Protein AF-A0A9P4DHS0-F1 (afdb_monomer_lite)

Structure (mmCIF, N/CA/C/O backbone):
data_AF-A0A9P4DHS0-F1
#
_entry.id   AF-A0A9P4DHS0-F1
#
loop_
_atom_site.group_PDB
_atom_site.id
_atom_site.type_symbol
_atom_site.label_atom_id
_atom_site.label_alt_id
_atom_site.label_comp_id
_atom_site.label_asym_id
_atom_site.label_entity_id
_atom_site.label_seq_id
_atom_site.pdbx_PDB_ins_code
_atom_site.Cartn_x
_atom_site.Cartn_y
_atom_site.Cartn_z
_atom_site.occupancy
_atom_site.B_iso_or_equiv
_atom_site.auth_seq_id
_atom_site.auth_comp_id
_atom_site.auth_asym_id
_atom_site.auth_atom_id
_atom_site.pdbx_PDB_model_num
ATOM 1 N N . LYS A 1 1 ? 22.250 -10.102 -56.571 1.00 84.94 1 LYS A N 1
ATOM 2 C CA . LYS A 1 1 ? 22.147 -10.880 -55.312 1.00 84.94 1 LYS A CA 1
ATOM 3 C C . LYS A 1 1 ? 22.692 -10.004 -54.197 1.00 84.94 1 LYS A C 1
ATOM 5 O O . LYS A 1 1 ? 23.829 -9.575 -54.326 1.00 84.94 1 LYS A O 1
ATOM 10 N N . LEU A 1 2 ? 21.894 -9.696 -53.176 1.00 90.25 2 LEU A N 1
ATOM 11 C CA . LEU A 1 2 ? 22.407 -9.059 -51.963 1.00 90.25 2 LEU A CA 1
ATOM 12 C C . LEU A 1 2 ? 23.204 -10.107 -51.173 1.00 90.25 2 LEU A C 1
ATOM 14 O O . LEU A 1 2 ? 22.749 -11.245 -51.050 1.00 90.25 2 LEU A O 1
ATOM 18 N N . VAL A 1 3 ? 24.391 -9.744 -50.695 1.00 89.12 3 VAL A N 1
ATOM 19 C CA . VAL A 1 3 ? 25.230 -10.601 -49.850 1.00 89.12 3 VAL A CA 1
ATOM 20 C C . VAL A 1 3 ? 25.349 -9.914 -48.499 1.00 89.12 3 VAL A C 1
ATOM 22 O O . VAL A 1 3 ? 25.855 -8.799 -48.427 1.00 89.12 3 VAL A O 1
ATOM 25 N N . LEU A 1 4 ? 24.848 -10.566 -47.451 1.00 91.94 4 LEU A N 1
ATOM 26 C CA . LEU A 1 4 ? 25.081 -10.135 -46.077 1.00 91.94 4 LEU A CA 1
ATOM 27 C C . LEU A 1 4 ? 26.477 -10.610 -45.678 1.00 91.94 4 LEU A C 1
ATOM 29 O O . LEU A 1 4 ? 26.793 -11.787 -45.842 1.00 91.94 4 LEU A O 1
ATOM 33 N N . CYS A 1 5 ? 27.312 -9.680 -45.236 1.00 90.00 5 CYS A N 1
ATOM 34 C CA . CYS A 1 5 ? 28.707 -9.920 -44.907 1.00 90.00 5 CYS A CA 1
ATOM 35 C C . CYS A 1 5 ? 29.090 -9.002 -43.746 1.00 90.00 5 CYS A C 1
ATOM 37 O O . CYS A 1 5 ? 28.824 -7.801 -43.799 1.00 90.00 5 CYS A O 1
ATOM 39 N N . ASP A 1 6 ? 29.680 -9.571 -42.706 1.00 89.56 6 ASP A N 1
ATOM 40 C CA . ASP A 1 6 ? 30.045 -8.912 -41.451 1.00 89.56 6 ASP A CA 1
ATOM 41 C C . ASP A 1 6 ? 31.539 -9.038 -41.123 1.00 89.56 6 ASP A C 1
ATOM 43 O O . ASP A 1 6 ? 31.980 -8.503 -40.099 1.00 89.56 6 ASP A O 1
ATOM 47 N N . ASP A 1 7 ? 32.295 -9.706 -42.002 1.00 90.94 7 ASP A N 1
ATOM 48 C CA . ASP A 1 7 ? 33.732 -9.929 -41.911 1.00 90.94 7 ASP A CA 1
ATOM 49 C C . ASP A 1 7 ? 34.409 -9.922 -43.292 1.00 90.94 7 ASP A C 1
ATOM 51 O O . ASP A 1 7 ? 33.864 -10.398 -44.293 1.00 90.94 7 ASP A O 1
ATOM 55 N N . VAL A 1 8 ? 35.638 -9.410 -43.353 1.00 90.50 8 VAL A N 1
ATOM 56 C CA . VAL A 1 8 ? 36.441 -9.339 -44.581 1.00 90.50 8 VAL A CA 1
ATOM 57 C C . VAL A 1 8 ? 36.669 -10.707 -45.247 1.00 90.50 8 VAL A C 1
ATOM 59 O O . VAL A 1 8 ? 36.772 -10.784 -46.476 1.00 90.50 8 VAL A O 1
ATOM 62 N N . ALA A 1 9 ? 36.667 -11.808 -44.489 1.00 89.19 9 ALA A N 1
ATOM 63 C CA . ALA A 1 9 ? 36.794 -13.165 -45.020 1.00 89.19 9 ALA A CA 1
ATOM 64 C C . ALA A 1 9 ? 35.627 -13.565 -45.941 1.00 89.19 9 ALA A C 1
ATOM 66 O O . ALA A 1 9 ? 35.819 -14.360 -46.864 1.00 89.19 9 ALA A O 1
ATOM 67 N N . GLY A 1 10 ? 34.438 -12.983 -45.745 1.00 88.19 10 GLY A N 1
ATOM 68 C CA . GLY A 1 10 ? 33.273 -13.197 -46.610 1.00 88.19 10 GLY A CA 1
ATOM 69 C C . GLY A 1 10 ? 33.368 -12.485 -47.967 1.00 88.19 10 GLY A C 1
ATOM 70 O O . GLY A 1 10 ? 32.546 -12.719 -48.857 1.00 88.19 10 GLY A O 1
ATOM 71 N N . VAL A 1 11 ? 34.375 -11.626 -48.155 1.00 90.19 11 VAL A N 1
ATOM 72 C CA . VAL A 1 11 ? 34.584 -10.831 -49.368 1.00 90.19 11 VAL A CA 1
ATOM 73 C C . VAL A 1 11 ? 35.425 -11.604 -50.389 1.00 90.19 11 VAL A C 1
ATOM 75 O O . VAL A 1 11 ? 36.519 -12.094 -50.092 1.00 90.19 11 VAL A O 1
ATOM 78 N N . SER A 1 12 ? 34.932 -11.682 -51.629 1.00 91.50 12 SER A N 1
ATOM 79 C CA . SER A 1 12 ? 35.579 -12.454 -52.698 1.00 91.50 12 SER A CA 1
ATOM 80 C C . SER A 1 12 ? 36.901 -11.837 -53.172 1.00 91.50 12 SER A C 1
ATOM 82 O O . SER A 1 12 ? 36.997 -10.623 -53.343 1.00 91.50 12 SER A O 1
ATOM 84 N N . THR A 1 13 ? 37.908 -12.667 -53.447 1.00 91.06 13 THR A N 1
ATOM 85 C CA . THR A 1 13 ? 39.203 -12.202 -53.969 1.00 91.06 13 THR A CA 1
ATOM 86 C C . THR A 1 13 ? 39.202 -12.090 -55.500 1.00 91.06 13 THR A C 1
ATOM 88 O O . THR A 1 13 ? 38.522 -12.847 -56.199 1.00 91.06 13 THR A O 1
ATOM 91 N N . PHE A 1 14 ? 39.922 -11.099 -56.018 1.00 91.06 14 PHE A N 1
ATOM 92 C CA . PHE A 1 14 ? 40.193 -10.857 -57.432 1.00 91.06 14 PHE A CA 1
ATOM 93 C C . PHE A 1 14 ? 41.565 -11.412 -57.855 1.00 91.06 14 PHE A C 1
ATOM 95 O O . PHE A 1 14 ? 41.724 -11.787 -59.014 1.00 91.06 14 PHE A O 1
ATOM 102 N N . GLY A 1 15 ? 42.518 -11.512 -56.920 1.00 92.12 15 GLY A N 1
ATOM 103 C CA . GLY A 1 15 ? 43.920 -11.854 -57.181 1.00 92.12 15 GLY A CA 1
ATOM 104 C C . GLY A 1 15 ? 44.829 -10.624 -57.263 1.00 92.12 15 GLY A C 1
ATOM 105 O O . GLY A 1 15 ? 44.496 -9.559 -56.734 1.00 92.12 15 GLY A O 1
ATOM 106 N N . ASP A 1 16 ? 45.977 -10.783 -57.918 1.00 94.50 16 ASP A N 1
ATOM 107 C CA . ASP A 1 16 ? 47.007 -9.746 -58.007 1.00 94.50 16 ASP A CA 1
ATOM 108 C C . ASP A 1 16 ? 46.644 -8.660 -59.029 1.00 94.50 16 ASP A C 1
ATOM 110 O O . ASP A 1 16 ? 46.164 -8.938 -60.131 1.00 94.50 16 ASP A O 1
ATOM 114 N N . MET A 1 17 ? 46.910 -7.406 -58.668 1.00 94.94 17 MET A N 1
ATOM 115 C CA . MET A 1 17 ? 46.771 -6.236 -59.529 1.00 94.94 17 MET A CA 1
ATOM 116 C C . MET A 1 17 ? 48.093 -5.461 -59.558 1.00 94.94 17 MET A C 1
ATOM 118 O O . MET A 1 17 ? 48.449 -4.819 -58.563 1.00 94.94 17 MET A O 1
ATOM 122 N N . PRO A 1 18 ? 48.819 -5.467 -60.691 1.00 94.75 18 PRO A N 1
ATOM 123 C CA . PRO A 1 18 ? 50.069 -4.734 -60.802 1.00 94.75 18 PRO A CA 1
ATOM 124 C C . PRO A 1 18 ? 49.827 -3.222 -60.818 1.00 94.75 18 PRO A C 1
ATOM 126 O O . PRO A 1 18 ? 48.884 -2.729 -61.446 1.00 94.75 18 PRO A O 1
ATOM 129 N N . PHE A 1 19 ? 50.708 -2.476 -60.158 1.00 94.81 19 PHE A N 1
ATOM 130 C CA . PHE A 1 19 ? 50.782 -1.028 -60.290 1.00 94.81 19 PHE A CA 1
ATOM 131 C C . PHE A 1 19 ? 51.541 -0.659 -61.570 1.00 94.81 19 PHE A C 1
ATOM 133 O O . PHE A 1 19 ? 52.690 -1.056 -61.753 1.00 94.81 19 PHE A O 1
ATOM 140 N N . ASN A 1 20 ? 50.911 0.105 -62.463 1.00 92.56 20 ASN A N 1
ATOM 141 C CA . ASN A 1 20 ? 51.537 0.592 -63.688 1.00 92.56 20 ASN A CA 1
ATOM 142 C C . ASN A 1 20 ? 51.129 2.050 -63.966 1.00 92.56 20 ASN A C 1
ATOM 144 O O . ASN A 1 20 ? 50.038 2.283 -64.493 1.00 92.56 20 ASN A O 1
ATOM 148 N N . PRO A 1 21 ? 51.996 3.038 -63.676 1.00 88.19 21 PRO A N 1
ATOM 149 C CA . PRO A 1 21 ? 51.686 4.446 -63.910 1.00 88.19 21 PRO A CA 1
ATOM 150 C C . PRO A 1 21 ? 51.682 4.840 -65.400 1.00 88.19 21 PRO A C 1
ATOM 152 O O . PRO A 1 21 ? 51.238 5.939 -65.732 1.00 88.19 21 PRO A O 1
ATOM 155 N N . ASN A 1 22 ? 52.152 3.977 -66.314 1.00 83.25 22 ASN A N 1
ATOM 156 C CA . ASN A 1 22 ? 52.141 4.240 -67.755 1.00 83.25 22 ASN A CA 1
ATOM 157 C C . ASN A 1 22 ? 50.811 3.799 -68.392 1.00 83.25 22 ASN A C 1
ATOM 159 O O . ASN A 1 22 ? 50.640 2.656 -68.819 1.00 83.25 22 ASN A O 1
ATOM 163 N N . THR A 1 23 ? 49.865 4.733 -68.491 1.00 70.19 23 THR A N 1
ATOM 164 C CA . THR A 1 23 ? 48.512 4.491 -69.021 1.00 70.19 23 THR A CA 1
ATOM 165 C C . THR A 1 23 ? 48.422 4.406 -70.547 1.00 70.19 23 THR A C 1
ATOM 167 O O . THR A 1 23 ? 47.353 4.081 -71.056 1.00 70.19 23 THR A O 1
ATOM 170 N N . ARG A 1 24 ? 49.503 4.684 -71.292 1.00 65.94 24 ARG A N 1
ATOM 171 C CA . ARG A 1 24 ? 49.476 4.744 -72.768 1.00 65.94 24 ARG A CA 1
ATOM 172 C C . ARG A 1 24 ? 49.626 3.384 -73.459 1.00 65.94 24 ARG A C 1
ATOM 174 O O . ARG A 1 24 ? 49.225 3.253 -74.608 1.00 65.94 24 ARG A O 1
ATOM 181 N N . GLU A 1 25 ? 50.180 2.385 -72.769 1.00 62.31 25 GLU A N 1
ATOM 182 C CA . GLU A 1 25 ? 50.559 1.082 -73.356 1.00 62.31 25 GLU A CA 1
ATOM 183 C C . GLU A 1 25 ? 50.025 -0.129 -72.564 1.00 62.31 25 GLU A C 1
ATOM 185 O O . GLU A 1 25 ? 50.339 -1.279 -72.872 1.00 62.31 25 GLU A O 1
ATOM 190 N N . ALA A 1 26 ? 49.220 0.102 -71.523 1.00 64.69 26 ALA A N 1
ATOM 191 C CA . ALA A 1 26 ? 48.748 -0.959 -70.639 1.00 64.69 26 ALA A CA 1
ATOM 192 C C . ALA A 1 26 ? 47.695 -1.854 -71.326 1.00 64.69 26 ALA A C 1
ATOM 194 O O . ALA A 1 26 ? 46.527 -1.488 -71.442 1.00 64.69 26 ALA A O 1
ATOM 195 N N . THR A 1 27 ? 48.109 -3.052 -71.750 1.00 68.81 27 THR A N 1
ATOM 196 C CA . THR A 1 27 ? 47.234 -4.088 -72.338 1.00 68.81 27 THR A CA 1
ATOM 197 C C . THR A 1 27 ? 46.648 -5.051 -71.300 1.00 68.81 27 THR A C 1
ATOM 199 O O . THR A 1 27 ? 45.670 -5.744 -71.579 1.00 68.81 27 THR A O 1
ATOM 202 N N . THR A 1 28 ? 47.206 -5.082 -70.086 1.00 83.88 28 THR A N 1
ATOM 203 C CA . THR A 1 28 ? 46.742 -5.901 -68.957 1.00 83.88 28 THR A CA 1
ATOM 204 C C . THR A 1 28 ? 46.011 -5.061 -67.908 1.00 83.88 28 THR A C 1
ATOM 206 O O . THR A 1 28 ? 46.211 -3.849 -67.808 1.00 83.88 28 THR A O 1
ATOM 209 N N . ALA A 1 29 ? 45.167 -5.704 -67.096 1.00 89.19 29 ALA A N 1
ATOM 210 C CA . ALA A 1 29 ? 44.507 -5.048 -65.970 1.00 89.19 29 ALA A CA 1
ATOM 211 C C . ALA A 1 29 ? 45.549 -4.545 -64.954 1.00 89.19 29 ALA A C 1
ATOM 213 O O . ALA A 1 29 ? 46.398 -5.318 -64.514 1.00 89.19 29 ALA A O 1
ATOM 214 N N . CYS A 1 30 ? 45.497 -3.265 -64.588 1.00 92.81 30 CYS A N 1
ATOM 215 C CA . CYS A 1 30 ? 46.441 -2.654 -63.654 1.00 92.81 30 CYS A CA 1
ATOM 216 C C . CYS A 1 30 ? 45.801 -1.528 -62.831 1.00 92.81 30 CYS A C 1
ATOM 218 O O . CYS A 1 30 ? 44.699 -1.049 -63.126 1.00 92.81 30 CYS A O 1
ATOM 220 N N . ILE A 1 31 ? 46.506 -1.106 -61.782 1.00 95.12 31 ILE A N 1
ATOM 221 C CA . ILE A 1 31 ? 46.235 0.130 -61.047 1.00 95.12 31 ILE A CA 1
ATOM 222 C C . ILE A 1 31 ? 47.195 1.198 -61.569 1.00 95.12 31 ILE A C 1
ATOM 224 O O . ILE A 1 31 ? 48.407 1.032 -61.473 1.00 95.12 31 ILE A O 1
ATOM 228 N N . SER A 1 32 ? 46.672 2.282 -62.136 1.00 93.50 32 SER A N 1
ATOM 229 C CA . SER A 1 32 ? 47.480 3.345 -62.747 1.00 93.50 32 SER A CA 1
ATOM 230 C C . SER A 1 32 ? 47.741 4.538 -61.837 1.00 93.50 32 SER A C 1
ATOM 232 O O . SER A 1 32 ? 48.727 5.252 -62.007 1.00 93.50 32 SER A O 1
ATOM 234 N N . ALA A 1 33 ? 46.893 4.736 -60.832 1.00 94.69 33 ALA A N 1
ATOM 235 C CA . ALA A 1 33 ? 47.109 5.704 -59.769 1.00 94.69 33 ALA A CA 1
ATOM 236 C C . ALA A 1 33 ? 46.696 5.086 -58.436 1.00 94.69 33 ALA A C 1
ATOM 238 O O . ALA A 1 33 ? 45.666 4.418 -58.362 1.00 94.69 33 ALA A O 1
ATOM 239 N N . PHE A 1 34 ? 47.486 5.330 -57.393 1.00 96.38 34 PHE A N 1
ATOM 240 C CA . PHE A 1 34 ? 47.203 4.877 -56.037 1.00 96.38 34 PHE A CA 1
ATOM 241 C C . PHE A 1 34 ? 47.494 6.020 -55.062 1.00 96.38 34 PHE A C 1
ATOM 243 O O . PHE A 1 34 ? 48.642 6.416 -54.875 1.00 96.38 34 PHE A O 1
ATOM 250 N N . ARG A 1 35 ? 46.445 6.606 -54.480 1.00 96.44 35 ARG A N 1
ATOM 251 C CA . ARG A 1 35 ? 46.543 7.741 -53.554 1.00 96.44 35 ARG A CA 1
ATOM 252 C C . ARG A 1 35 ? 46.170 7.288 -52.155 1.00 96.44 35 ARG A C 1
ATOM 254 O O . ARG A 1 35 ? 44.992 7.230 -51.821 1.00 96.44 35 ARG A O 1
ATOM 261 N N . TYR A 1 36 ? 47.181 6.974 -51.357 1.00 95.94 36 TYR A N 1
ATOM 262 C CA . TYR A 1 36 ? 47.011 6.602 -49.958 1.00 95.94 36 TYR A CA 1
ATOM 263 C C . TYR A 1 36 ? 46.609 7.807 -49.095 1.00 95.94 36 TYR A C 1
ATOM 265 O O . TYR A 1 36 ? 47.164 8.898 -49.244 1.00 95.94 36 TYR A O 1
ATOM 273 N N . ARG A 1 37 ? 45.671 7.598 -48.170 1.00 94.56 37 ARG A N 1
ATOM 274 C CA . ARG A 1 37 ? 45.208 8.587 -47.196 1.00 94.56 37 ARG A CA 1
ATOM 275 C C . ARG A 1 37 ? 45.083 7.943 -45.818 1.00 94.56 37 ARG A C 1
ATOM 277 O O . ARG A 1 37 ? 44.412 6.929 -45.651 1.00 94.56 37 ARG A O 1
ATOM 284 N N . ALA A 1 38 ? 45.644 8.609 -44.817 1.00 92.94 38 ALA A N 1
ATOM 285 C CA . ALA A 1 38 ? 45.434 8.294 -43.412 1.00 92.94 38 ALA A CA 1
ATOM 286 C C . ALA A 1 38 ? 44.907 9.522 -42.667 1.00 92.94 38 ALA A C 1
ATOM 288 O O . ALA A 1 38 ? 45.273 10.653 -42.991 1.00 92.94 38 ALA A O 1
ATOM 289 N N . GLN A 1 39 ? 44.039 9.312 -41.681 1.00 91.69 39 GLN A N 1
ATOM 290 C CA . GLN A 1 39 ? 43.477 10.381 -40.857 1.00 91.69 39 GLN A CA 1
ATOM 291 C C . GLN A 1 39 ? 43.217 9.912 -39.426 1.00 91.69 39 GLN A C 1
ATOM 293 O O . GLN A 1 39 ? 42.960 8.736 -39.178 1.00 91.69 39 GLN A O 1
ATOM 298 N N . ILE A 1 40 ? 43.268 10.856 -38.484 1.00 92.44 40 ILE A N 1
ATOM 299 C CA . ILE A 1 40 ? 43.022 10.583 -37.066 1.00 92.44 40 ILE A CA 1
ATOM 300 C C . ILE A 1 40 ? 41.549 10.215 -36.870 1.00 92.44 40 ILE A C 1
ATOM 302 O O . ILE A 1 40 ? 40.646 10.897 -37.366 1.00 92.44 40 ILE A O 1
ATOM 306 N N . ARG A 1 41 ? 41.318 9.135 -36.128 1.00 94.19 41 ARG A N 1
ATOM 307 C CA . ARG A 1 41 ? 39.996 8.632 -35.737 1.00 94.19 41 ARG A CA 1
ATOM 308 C C . ARG A 1 41 ? 40.023 8.163 -34.282 1.00 94.19 41 ARG A C 1
ATOM 310 O O . ARG A 1 41 ? 41.120 7.953 -33.758 1.00 94.19 41 ARG A O 1
ATOM 317 N N . PRO A 1 42 ? 38.862 7.974 -33.630 1.00 94.75 42 PRO A N 1
ATOM 318 C CA . PRO A 1 42 ? 38.806 7.445 -32.269 1.00 94.75 42 PRO A CA 1
ATOM 319 C C . PRO A 1 42 ? 39.705 6.213 -32.093 1.00 94.75 42 PRO A C 1
ATOM 321 O O . PRO A 1 42 ? 39.788 5.356 -32.978 1.00 94.75 42 PRO A O 1
ATOM 324 N N . SER A 1 43 ? 40.455 6.173 -30.997 1.00 94.75 43 SER A N 1
ATOM 325 C CA . SER A 1 43 ? 41.357 5.087 -30.608 1.00 94.75 43 SER A CA 1
ATOM 326 C C . SER A 1 43 ? 40.702 4.060 -29.689 1.00 94.75 43 SER A C 1
ATOM 328 O O . SER A 1 43 ? 41.219 2.950 -29.587 1.00 94.75 43 SER A O 1
ATOM 330 N N . SER A 1 44 ? 39.589 4.403 -29.046 1.00 96.06 44 SER A N 1
ATOM 331 C CA . SER A 1 44 ? 38.777 3.483 -28.248 1.00 96.06 44 SER A CA 1
ATOM 332 C C . SER A 1 44 ? 37.308 3.883 -28.272 1.00 96.06 44 SER A C 1
ATOM 334 O O . SER A 1 44 ? 36.975 5.049 -28.505 1.00 96.06 44 SER A O 1
ATOM 336 N N . VAL A 1 45 ? 36.450 2.890 -28.056 1.00 96.88 45 VAL A N 1
ATOM 337 C CA . VAL A 1 45 ? 35.032 3.074 -27.748 1.00 96.88 45 VAL A CA 1
ATOM 338 C C . VAL A 1 45 ? 34.749 2.407 -26.412 1.00 96.88 45 VAL A C 1
ATOM 340 O O . VAL A 1 45 ? 35.115 1.248 -26.211 1.00 96.88 45 VAL A O 1
ATOM 343 N N . GLU A 1 46 ? 34.081 3.145 -25.542 1.00 96.62 46 GLU A N 1
ATOM 344 C CA . GLU A 1 46 ? 33.642 2.745 -24.217 1.00 96.62 46 GLU A CA 1
ATOM 345 C C . GLU A 1 46 ? 32.116 2.814 -24.173 1.00 96.62 46 GLU A C 1
ATOM 347 O O . GLU A 1 46 ? 31.529 3.875 -24.373 1.00 96.62 46 GLU A O 1
ATOM 352 N N . ASN A 1 47 ? 31.455 1.692 -23.910 1.00 95.19 47 ASN A N 1
ATOM 353 C CA . ASN A 1 47 ? 30.001 1.641 -23.863 1.00 95.19 47 ASN A CA 1
ATOM 354 C C . ASN A 1 47 ? 29.509 1.167 -22.511 1.00 95.19 47 ASN A C 1
ATOM 356 O O . ASN A 1 47 ? 30.010 0.178 -21.969 1.00 95.19 47 ASN A O 1
ATOM 360 N N . GLN A 1 48 ? 28.452 1.814 -22.030 1.00 96.62 48 GLN A N 1
ATOM 361 C CA . GLN A 1 48 ? 27.784 1.416 -20.803 1.00 96.62 48 GLN A CA 1
ATOM 362 C C . GLN A 1 48 ? 26.282 1.214 -21.005 1.00 96.62 48 GLN A C 1
ATOM 364 O O . GLN A 1 48 ? 25.637 1.919 -21.781 1.00 96.62 48 GLN A O 1
ATOM 369 N N . ASP A 1 49 ? 25.699 0.257 -20.290 1.00 96.38 49 ASP A N 1
ATOM 370 C CA . ASP A 1 49 ? 24.252 0.065 -20.228 1.00 96.38 49 ASP A CA 1
ATOM 371 C C . ASP A 1 49 ? 23.822 -0.453 -18.846 1.00 96.38 49 ASP A C 1
ATOM 373 O O . ASP A 1 49 ? 24.622 -0.967 -18.066 1.00 96.38 49 ASP A O 1
ATOM 377 N N . TYR A 1 50 ? 22.533 -0.323 -18.548 1.00 95.75 50 TYR A N 1
ATOM 378 C CA . TYR A 1 50 ? 21.907 -0.739 -17.304 1.00 95.75 50 TYR A CA 1
ATOM 379 C C . TYR A 1 50 ? 20.888 -1.863 -17.534 1.00 95.75 50 TYR A C 1
ATOM 381 O O . TYR A 1 50 ? 20.108 -1.860 -18.493 1.00 95.75 50 TYR A O 1
ATOM 389 N N . THR A 1 51 ? 20.828 -2.819 -16.604 1.00 94.44 51 THR A N 1
ATOM 390 C CA . THR A 1 51 ? 19.751 -3.813 -16.540 1.00 94.44 51 THR A CA 1
ATOM 391 C C . THR A 1 51 ? 19.181 -3.904 -15.134 1.00 94.44 51 THR A C 1
ATOM 393 O O . THR A 1 51 ? 19.876 -4.210 -14.170 1.00 94.44 51 THR A O 1
ATOM 396 N N . PHE A 1 52 ? 17.872 -3.694 -15.014 1.00 94.62 52 PHE A N 1
ATOM 397 C CA . PHE A 1 52 ? 17.193 -3.770 -13.720 1.00 94.62 52 PHE A CA 1
ATOM 398 C C . PHE A 1 52 ? 17.134 -5.192 -13.150 1.00 94.62 52 PHE A C 1
ATOM 400 O O . PHE A 1 52 ? 16.891 -5.357 -11.961 1.00 94.62 52 PHE A O 1
ATOM 407 N N . LYS A 1 53 ? 17.358 -6.215 -13.985 1.00 94.19 53 LYS A N 1
ATOM 408 C CA . LYS A 1 53 ? 17.405 -7.614 -13.544 1.00 94.19 53 LYS A CA 1
ATOM 409 C C . LYS A 1 53 ? 18.670 -7.938 -12.751 1.00 94.19 53 LYS A C 1
ATOM 411 O O . LYS A 1 53 ? 18.655 -8.842 -11.927 1.00 94.19 53 LYS A O 1
ATOM 416 N N . VAL A 1 54 ? 19.758 -7.216 -13.016 1.00 95.00 54 VAL A N 1
ATOM 417 C CA . VAL A 1 54 ? 21.049 -7.378 -12.339 1.00 95.00 54 VAL A CA 1
ATOM 418 C C . VAL A 1 54 ? 21.637 -5.979 -12.110 1.00 95.00 54 VAL A C 1
ATOM 420 O O . VAL A 1 54 ? 22.584 -5.592 -12.788 1.00 95.00 54 VAL A O 1
ATOM 423 N N . PRO A 1 55 ? 21.066 -5.175 -11.192 1.00 93.69 55 PRO A N 1
ATOM 424 C CA . PRO A 1 55 ? 21.394 -3.751 -11.071 1.00 93.69 55 PRO A CA 1
ATOM 425 C C . PRO A 1 55 ? 22.845 -3.485 -10.647 1.00 93.69 55 PRO A C 1
ATOM 427 O O . PRO A 1 55 ? 23.362 -2.407 -10.912 1.00 93.69 55 PRO A O 1
ATOM 430 N N . GLY A 1 56 ? 23.502 -4.457 -10.004 1.00 94.25 56 GLY A N 1
ATOM 431 C CA . GLY A 1 56 ? 24.922 -4.384 -9.646 1.00 94.25 56 GLY A CA 1
ATOM 432 C C . GLY A 1 56 ? 25.882 -4.805 -10.763 1.00 94.25 56 GLY A C 1
ATOM 433 O O . GLY A 1 56 ? 27.093 -4.730 -10.573 1.00 94.25 56 GLY A O 1
ATOM 434 N N . TRP A 1 57 ? 25.384 -5.279 -11.909 1.00 96.12 57 TRP A N 1
ATOM 435 C CA . TRP A 1 57 ? 26.242 -5.590 -13.048 1.00 96.12 57 TRP A CA 1
ATOM 436 C C . TRP A 1 57 ? 26.769 -4.286 -13.662 1.00 96.12 57 TRP A C 1
ATOM 438 O O . TRP A 1 57 ? 25.952 -3.454 -14.054 1.00 96.12 57 TRP A O 1
ATOM 448 N N . PRO A 1 58 ? 28.100 -4.097 -13.793 1.00 94.62 58 PRO A N 1
ATOM 449 C CA . PRO A 1 58 ? 28.659 -2.833 -14.276 1.00 94.62 58 PRO A CA 1
ATOM 450 C C . PRO A 1 58 ? 28.205 -2.446 -15.685 1.00 94.62 58 PRO A C 1
ATOM 452 O O . PRO A 1 58 ? 28.163 -1.258 -16.004 1.00 94.62 58 PRO A O 1
ATOM 455 N N . GLY A 1 59 ? 27.909 -3.449 -16.524 1.00 95.31 59 GLY A N 1
ATOM 456 C CA . GLY A 1 59 ? 27.444 -3.249 -17.895 1.00 95.31 59 GLY A CA 1
ATOM 457 C C . GLY A 1 59 ? 28.376 -2.369 -18.725 1.00 95.31 59 GLY A C 1
ATOM 458 O O . GLY A 1 59 ? 27.889 -1.598 -19.537 1.00 95.31 59 GLY A O 1
ATOM 459 N N . TYR A 1 60 ? 29.688 -2.440 -18.488 1.00 97.44 60 TYR A N 1
ATOM 460 C CA . TYR A 1 60 ? 30.688 -1.556 -19.081 1.00 97.44 60 TYR A CA 1
ATOM 461 C C . TYR A 1 60 ? 31.649 -2.360 -19.961 1.00 97.44 60 TYR A C 1
ATOM 463 O O . TYR A 1 60 ? 32.265 -3.318 -19.482 1.00 97.44 60 TYR A O 1
ATOM 471 N N . PHE A 1 61 ? 31.787 -1.977 -21.232 1.00 97.56 61 PHE A N 1
ATOM 472 C CA . PHE A 1 61 ? 32.629 -2.668 -22.210 1.00 97.56 61 PHE A CA 1
ATOM 473 C C . PHE A 1 61 ? 33.460 -1.696 -23.032 1.00 97.56 61 PHE A C 1
ATOM 475 O O . PHE A 1 61 ? 32.945 -0.714 -23.559 1.00 97.56 61 PHE A O 1
ATOM 482 N N . SER A 1 62 ? 34.737 -2.036 -23.189 1.00 96.19 62 SER A N 1
ATOM 483 C CA . SER A 1 62 ? 35.720 -1.244 -23.913 1.00 96.19 62 SER A CA 1
ATOM 484 C C . SER A 1 62 ? 36.224 -1.975 -25.152 1.00 96.19 62 SER A C 1
ATOM 486 O O . SER A 1 62 ? 36.373 -3.203 -25.169 1.00 96.19 62 SER A O 1
ATOM 488 N N . HIS A 1 63 ? 36.529 -1.220 -26.203 1.00 96.56 63 HIS A N 1
ATOM 489 C CA . HIS A 1 63 ? 37.261 -1.732 -27.351 1.00 96.56 63 HIS A CA 1
ATOM 490 C C . HIS A 1 63 ? 38.335 -0.751 -27.808 1.00 96.56 63 HIS A C 1
ATOM 492 O O . HIS A 1 63 ? 38.048 0.284 -28.411 1.00 96.56 63 HIS A O 1
ATOM 498 N N . HIS A 1 64 ? 39.596 -1.121 -27.588 1.00 95.25 64 HIS A N 1
ATOM 499 C CA . HIS A 1 64 ? 40.736 -0.400 -28.142 1.00 95.25 64 HIS A CA 1
ATOM 500 C C . HIS A 1 64 ? 40.937 -0.760 -29.611 1.00 95.25 64 HIS A C 1
ATOM 502 O O . HIS A 1 64 ? 41.106 -1.925 -29.980 1.00 95.25 64 HIS A O 1
ATOM 508 N N . ALA A 1 65 ? 40.969 0.265 -30.453 1.00 91.19 65 ALA A N 1
ATOM 509 C CA . ALA A 1 65 ? 41.168 0.098 -31.872 1.00 91.19 65 ALA A CA 1
ATOM 510 C C . ALA A 1 65 ? 42.577 -0.402 -32.213 1.00 91.19 65 ALA A C 1
ATOM 512 O O . ALA A 1 65 ? 43.581 0.004 -31.625 1.00 91.19 65 ALA A O 1
ATOM 513 N N . LYS A 1 66 ? 42.649 -1.237 -33.250 1.00 87.38 66 LYS A N 1
ATOM 514 C CA . LYS A 1 66 ? 43.901 -1.718 -33.845 1.00 87.38 66 LYS A CA 1
ATOM 515 C C . LYS A 1 66 ? 44.305 -0.833 -35.032 1.00 87.38 66 LYS A C 1
ATOM 517 O O . LYS A 1 66 ? 43.516 -0.015 -35.511 1.00 87.38 66 LYS A O 1
ATOM 522 N N . ASN A 1 67 ? 45.536 -1.001 -35.520 1.00 86.62 67 ASN A N 1
ATOM 523 C CA . ASN A 1 67 ? 46.058 -0.308 -36.709 1.00 86.62 67 ASN A CA 1
ATOM 524 C C . ASN A 1 67 ? 45.954 1.225 -36.608 1.00 86.62 67 ASN A C 1
ATOM 526 O O . ASN A 1 67 ? 45.300 1.899 -37.403 1.00 86.62 67 ASN A O 1
ATOM 530 N N . LEU A 1 68 ? 46.594 1.778 -35.578 1.00 89.44 68 LEU A N 1
ATOM 531 C CA . LEU A 1 68 ? 46.566 3.205 -35.245 1.00 89.44 68 LEU A CA 1
ATOM 532 C C . LEU A 1 68 ? 47.382 4.088 -36.204 1.00 89.44 68 LEU A C 1
ATOM 534 O O . LEU A 1 68 ? 47.236 5.304 -36.177 1.00 89.44 68 LEU A O 1
ATOM 538 N N . ASN A 1 69 ? 48.229 3.498 -37.051 1.00 86.56 69 ASN A N 1
ATOM 539 C CA . ASN A 1 69 ? 49.052 4.220 -38.026 1.00 86.56 69 ASN A CA 1
ATOM 540 C C . ASN A 1 69 ? 49.836 5.404 -37.412 1.00 86.56 69 ASN A C 1
ATOM 542 O O . ASN A 1 69 ? 49.828 6.522 -37.921 1.00 86.56 69 ASN A O 1
ATOM 546 N N . GLY A 1 70 ? 50.447 5.169 -36.246 1.00 83.81 70 GLY A N 1
ATOM 547 C CA . GLY A 1 70 ? 51.210 6.178 -35.505 1.00 83.81 70 GLY A CA 1
ATOM 548 C C . GLY A 1 70 ? 50.379 7.181 -34.691 1.00 83.81 70 GLY A C 1
ATOM 549 O O . GLY A 1 70 ? 50.971 8.028 -34.022 1.00 83.81 70 GLY A O 1
ATOM 550 N N . GLN A 1 71 ? 49.038 7.106 -34.693 1.00 90.69 71 GLN A N 1
ATOM 551 C CA . GLN A 1 71 ? 48.212 7.970 -33.839 1.00 90.69 71 GLN A CA 1
ATOM 552 C C . GLN A 1 71 ? 48.329 7.609 -32.347 1.00 90.69 71 GLN A C 1
ATOM 554 O O . GLN A 1 71 ? 48.568 6.457 -31.982 1.00 90.69 71 GLN A O 1
ATOM 559 N N . ARG A 1 72 ? 48.087 8.596 -31.474 1.00 89.69 72 ARG A N 1
ATOM 560 C CA . ARG A 1 72 ? 48.009 8.405 -30.014 1.00 89.69 72 ARG A CA 1
ATOM 561 C C . ARG A 1 72 ? 46.715 7.692 -29.603 1.00 89.69 72 ARG A C 1
ATOM 563 O O . ARG A 1 72 ? 45.700 7.795 -30.286 1.00 89.69 72 ARG A O 1
ATOM 570 N N . THR A 1 73 ? 46.734 7.042 -28.443 1.00 91.75 73 THR A N 1
ATOM 571 C CA . THR A 1 73 ? 45.616 6.269 -27.865 1.00 91.75 73 THR A CA 1
ATOM 572 C C . THR A 1 73 ? 44.652 7.103 -27.013 1.00 91.75 73 THR A C 1
ATOM 574 O O . THR A 1 73 ? 43.926 6.556 -26.195 1.00 91.75 73 THR A O 1
ATOM 577 N N . GLN A 1 74 ? 44.670 8.428 -27.160 1.00 90.50 74 GLN A N 1
ATOM 578 C CA . GLN A 1 74 ? 43.990 9.362 -26.252 1.00 90.50 74 GLN A CA 1
ATOM 579 C C . GLN A 1 74 ? 42.574 9.770 -26.696 1.00 90.50 74 GLN A C 1
ATOM 581 O O . GLN A 1 74 ? 41.916 10.523 -25.990 1.00 90.50 74 GLN A O 1
ATOM 586 N N . TYR A 1 75 ? 42.134 9.369 -27.892 1.00 91.12 75 TYR A N 1
ATOM 587 C CA . TYR A 1 75 ? 40.867 9.817 -28.473 1.00 91.12 75 TYR A CA 1
ATOM 588 C C . TYR A 1 75 ? 39.781 8.770 -28.244 1.00 91.12 75 TYR A C 1
ATOM 590 O O . TYR A 1 75 ? 39.583 7.879 -29.066 1.00 91.12 75 TYR A O 1
ATOM 598 N N . GLU A 1 76 ? 39.102 8.873 -27.116 1.00 94.94 76 GLU A N 1
ATOM 599 C CA . GLU A 1 76 ? 38.038 7.961 -26.706 1.00 94.94 76 GLU A CA 1
ATOM 600 C C . GLU A 1 76 ? 36.652 8.489 -27.099 1.00 94.94 76 GLU A C 1
ATOM 602 O O . GLU A 1 76 ? 36.417 9.699 -27.094 1.00 94.94 76 GLU A O 1
ATOM 607 N N . ILE A 1 77 ? 35.736 7.577 -27.430 1.00 95.69 77 ILE A N 1
ATOM 608 C CA . ILE A 1 77 ? 34.293 7.840 -27.462 1.00 95.69 77 ILE A CA 1
ATOM 609 C C . ILE A 1 77 ? 33.649 7.048 -26.331 1.00 95.69 77 ILE A C 1
ATOM 611 O O . ILE A 1 77 ? 33.830 5.837 -26.271 1.00 95.69 77 ILE A O 1
ATOM 615 N N . PHE A 1 78 ? 32.862 7.725 -25.498 1.00 95.69 78 PHE A N 1
ATOM 616 C CA . PHE A 1 78 ? 31.983 7.093 -24.520 1.00 95.69 78 PHE A CA 1
ATOM 617 C C . PHE A 1 78 ? 30.518 7.260 -24.941 1.00 95.69 78 PHE A C 1
ATOM 619 O O . PHE A 1 78 ? 30.126 8.370 -25.311 1.00 95.69 78 PHE A O 1
ATOM 626 N N . ASP A 1 79 ? 29.721 6.189 -24.872 1.00 92.94 79 ASP A N 1
ATOM 627 C CA . ASP A 1 79 ? 28.290 6.204 -25.209 1.00 92.94 79 ASP A CA 1
ATOM 628 C C . ASP A 1 79 ? 27.417 5.466 -24.169 1.00 92.94 79 ASP A C 1
ATOM 630 O O . ASP A 1 79 ? 27.794 4.430 -23.607 1.00 92.94 79 ASP A O 1
ATOM 634 N N . TYR A 1 80 ? 26.219 6.007 -23.927 1.00 93.69 80 TYR A N 1
ATOM 635 C CA . TYR A 1 80 ? 25.183 5.439 -23.058 1.00 93.69 80 TYR A CA 1
ATOM 636 C C . TYR A 1 80 ? 23.785 5.864 -23.553 1.00 93.69 80 TYR A C 1
ATOM 638 O O . TYR A 1 80 ? 23.554 7.061 -23.740 1.00 93.69 80 TYR A O 1
ATOM 646 N N . PRO A 1 81 ? 22.809 4.940 -23.677 1.00 93.81 81 PRO A N 1
ATOM 647 C CA . PRO A 1 81 ? 22.888 3.510 -23.367 1.00 93.81 81 PRO A CA 1
ATOM 648 C C . PRO A 1 81 ? 23.421 2.652 -24.532 1.00 93.81 81 PRO A C 1
ATOM 650 O O . PRO A 1 81 ? 23.012 2.801 -25.683 1.00 93.81 81 PRO A O 1
ATOM 653 N N . GLY A 1 82 ? 24.243 1.651 -24.212 1.00 91.75 82 GLY A N 1
ATOM 654 C CA . GLY A 1 82 ? 24.856 0.737 -25.183 1.00 91.75 82 GLY A CA 1
ATOM 655 C C . GLY A 1 82 ? 23.940 -0.354 -25.767 1.00 91.75 82 GLY A C 1
ATOM 656 O O . GLY A 1 82 ? 24.315 -1.004 -26.740 1.00 91.75 82 GLY A O 1
ATOM 657 N N . ARG A 1 83 ? 22.728 -0.546 -25.225 1.00 90.94 83 ARG A N 1
ATOM 658 C CA . ARG A 1 83 ? 21.687 -1.506 -25.667 1.00 90.94 83 ARG A CA 1
ATOM 659 C C . ARG A 1 83 ? 22.073 -2.985 -25.658 1.00 90.94 83 ARG A C 1
ATOM 661 O O . ARG A 1 83 ? 21.617 -3.769 -26.491 1.00 90.94 83 ARG A O 1
ATOM 668 N N . PHE A 1 84 ? 22.846 -3.398 -24.675 1.00 93.94 84 PHE A N 1
ATOM 669 C CA . PHE A 1 84 ? 23.176 -4.798 -24.442 1.00 93.94 84 PHE A CA 1
ATOM 670 C C . PHE A 1 84 ? 22.740 -5.193 -23.035 1.00 93.94 84 PHE A C 1
ATOM 672 O O . PHE A 1 84 ? 22.698 -4.375 -22.117 1.00 93.94 84 PHE A O 1
ATOM 679 N N . LYS A 1 85 ? 22.387 -6.466 -22.857 1.00 93.81 85 LYS A N 1
ATOM 680 C CA . LYS A 1 85 ? 21.986 -7.022 -21.552 1.00 93.81 85 LYS A CA 1
ATOM 681 C C . LYS A 1 85 ? 22.837 -8.229 -21.151 1.00 93.81 85 LYS A C 1
ATOM 683 O O . LYS A 1 85 ? 22.534 -8.887 -20.161 1.00 93.81 85 LYS A O 1
ATOM 688 N N . ASP A 1 86 ? 23.904 -8.485 -21.904 1.00 94.88 86 ASP A N 1
ATOM 689 C CA . ASP A 1 86 ? 24.896 -9.522 -21.658 1.00 94.88 86 ASP A CA 1
ATOM 690 C C . ASP A 1 86 ? 26.282 -9.084 -22.153 1.00 94.88 86 ASP A C 1
ATOM 692 O O . ASP A 1 86 ? 26.442 -8.061 -22.824 1.00 94.88 86 ASP A O 1
ATOM 696 N N . VAL A 1 87 ? 27.288 -9.872 -21.775 1.00 95.44 87 VAL A N 1
ATOM 697 C CA . VAL A 1 87 ? 28.705 -9.598 -22.034 1.00 95.44 87 VAL A CA 1
ATOM 698 C C . VAL A 1 87 ? 29.054 -9.668 -23.518 1.00 95.44 87 VAL A C 1
ATOM 700 O O . VAL A 1 87 ? 29.810 -8.827 -24.000 1.00 95.44 87 VAL A O 1
ATOM 703 N N . GLN A 1 88 ? 28.512 -10.651 -24.239 1.00 96.50 88 GLN A N 1
ATOM 704 C CA . GLN A 1 88 ? 28.879 -10.902 -25.630 1.00 96.50 88 GLN A CA 1
ATOM 705 C C . GLN A 1 88 ? 28.453 -9.729 -26.515 1.00 96.50 88 GLN A C 1
ATOM 707 O O . GLN A 1 88 ? 29.283 -9.150 -27.215 1.00 96.50 88 GLN A O 1
ATOM 712 N N . HIS A 1 89 ? 27.188 -9.313 -26.416 1.00 96.00 89 HIS A N 1
ATOM 713 C CA . HIS A 1 89 ? 26.685 -8.179 -27.188 1.00 96.00 89 HIS A CA 1
ATOM 714 C C . HIS A 1 89 ? 27.379 -6.867 -26.810 1.00 96.00 89 HIS A C 1
ATOM 716 O O . HIS A 1 89 ? 27.656 -6.057 -27.690 1.00 96.00 89 HIS A O 1
ATOM 722 N N . GLY A 1 90 ? 27.711 -6.659 -25.531 1.00 96.12 90 GLY A N 1
ATOM 723 C CA . GLY A 1 90 ? 28.443 -5.467 -25.098 1.00 96.12 90 GLY A CA 1
ATOM 724 C C . GLY A 1 90 ? 29.834 -5.353 -25.726 1.00 96.12 90 GLY A C 1
ATOM 725 O O . GLY A 1 90 ? 30.186 -4.302 -26.267 1.00 96.12 90 GLY A O 1
ATOM 726 N N . GLN A 1 91 ? 30.594 -6.452 -25.736 1.00 96.56 91 GLN A N 1
ATOM 727 C CA . GLN A 1 91 ? 31.904 -6.517 -26.394 1.00 96.56 91 GLN A CA 1
ATOM 728 C C . GLN A 1 91 ? 31.799 -6.336 -27.912 1.00 96.56 91 GLN A C 1
ATOM 730 O O . GLN A 1 91 ? 32.574 -5.580 -28.507 1.00 96.56 91 GLN A O 1
ATOM 735 N N . ASP A 1 92 ? 30.834 -7.009 -28.541 1.00 95.44 92 ASP A N 1
ATOM 736 C CA . ASP A 1 92 ? 30.632 -6.934 -29.984 1.00 95.44 92 ASP A CA 1
ATOM 737 C C . ASP A 1 92 ? 30.220 -5.524 -30.424 1.00 95.44 92 ASP A C 1
ATOM 739 O O . ASP A 1 92 ? 30.765 -5.011 -31.399 1.00 95.44 92 ASP A O 1
ATOM 743 N N . PHE A 1 93 ? 29.322 -4.855 -29.697 1.00 95.50 93 PHE A N 1
ATOM 744 C CA . PHE A 1 93 ? 28.871 -3.504 -30.040 1.00 95.50 93 PHE A CA 1
ATOM 745 C C . PHE A 1 93 ? 29.976 -2.459 -29.879 1.00 95.50 93 PHE A C 1
ATOM 747 O O . PHE A 1 93 ? 30.147 -1.638 -30.784 1.00 95.50 93 PHE A O 1
ATOM 754 N N . ALA A 1 94 ? 30.771 -2.525 -28.803 1.00 95.69 94 ALA A N 1
ATOM 755 C CA . ALA A 1 94 ? 31.939 -1.655 -28.638 1.00 95.69 94 ALA A CA 1
ATOM 756 C C . ALA A 1 94 ? 32.940 -1.842 -29.794 1.00 95.69 94 ALA A C 1
ATOM 758 O O . ALA A 1 94 ? 33.405 -0.865 -30.388 1.00 95.69 94 ALA A O 1
ATOM 759 N N . ARG A 1 95 ? 33.204 -3.097 -30.196 1.00 94.75 95 ARG A N 1
ATOM 760 C CA . ARG A 1 95 ? 34.036 -3.405 -31.372 1.00 94.75 95 ARG A CA 1
ATOM 761 C C . ARG A 1 95 ? 33.446 -2.828 -32.656 1.00 94.75 95 ARG A C 1
ATOM 763 O O . ARG A 1 95 ? 34.152 -2.153 -33.400 1.00 94.75 95 ARG A O 1
ATOM 770 N N . TYR A 1 96 ? 32.173 -3.092 -32.940 1.00 94.50 96 TYR A N 1
ATOM 771 C CA . TYR A 1 96 ? 31.543 -2.690 -34.198 1.00 94.50 96 TYR A CA 1
ATOM 772 C C . TYR A 1 96 ? 31.463 -1.174 -34.355 1.00 94.50 96 TYR A C 1
ATOM 774 O O . TYR A 1 96 ? 31.697 -0.668 -35.452 1.00 94.50 96 TYR A O 1
ATOM 782 N N . GLN A 1 97 ? 31.192 -0.444 -33.273 1.00 94.62 97 GLN A N 1
ATOM 783 C CA . GLN A 1 97 ? 31.250 1.013 -33.284 1.00 94.62 97 GLN A CA 1
ATOM 784 C C . GLN A 1 97 ? 32.679 1.516 -33.510 1.00 94.62 97 GLN A C 1
ATOM 786 O O . GLN A 1 97 ? 32.878 2.373 -34.370 1.00 94.62 97 GLN A O 1
ATOM 791 N N . ALA A 1 98 ? 33.683 0.957 -32.823 1.00 94.62 98 ALA A N 1
ATOM 792 C CA . ALA A 1 98 ? 35.080 1.342 -33.027 1.00 94.62 98 ALA A CA 1
ATOM 793 C C . ALA A 1 98 ? 35.544 1.102 -34.475 1.00 94.62 98 ALA A C 1
ATOM 795 O O . ALA A 1 98 ? 36.185 1.967 -35.072 1.00 94.62 98 ALA A O 1
ATOM 796 N N . GLU A 1 99 ? 35.193 -0.042 -35.065 1.00 94.06 99 GLU A N 1
ATOM 797 C CA . GLU A 1 99 ? 35.483 -0.365 -36.467 1.00 94.06 99 GLU A CA 1
ATOM 798 C C . GLU A 1 99 ? 34.738 0.577 -37.431 1.00 94.06 99 GLU A C 1
ATOM 800 O O . GLU A 1 99 ? 35.343 1.085 -38.375 1.00 94.06 99 GLU A O 1
ATOM 805 N N . GLY A 1 100 ? 33.465 0.889 -37.161 1.00 94.75 100 GLY A N 1
ATOM 806 C CA . GLY A 1 100 ? 32.653 1.804 -37.969 1.00 94.75 100 GLY A CA 1
ATOM 807 C C . GLY A 1 100 ? 33.138 3.257 -37.931 1.00 94.75 100 GLY A C 1
ATOM 808 O O . GLY A 1 100 ? 33.265 3.891 -38.977 1.00 94.75 100 GLY A O 1
ATOM 809 N N . TYR A 1 101 ? 33.499 3.787 -36.759 1.00 94.31 101 TYR A N 1
ATOM 810 C CA . TYR A 1 101 ? 34.095 5.127 -36.638 1.00 94.31 101 TYR A CA 1
ATOM 811 C C . TYR A 1 101 ? 35.472 5.229 -37.298 1.00 94.31 101 TYR A C 1
ATOM 813 O O . TYR A 1 101 ? 35.931 6.325 -37.619 1.00 94.31 101 TYR A O 1
ATOM 821 N N . ARG A 1 102 ? 36.148 4.095 -37.497 1.00 94.06 102 ARG A N 1
ATOM 822 C CA . ARG A 1 102 ? 37.473 4.016 -38.118 1.00 94.06 102 ARG A CA 1
ATOM 823 C C . ARG A 1 102 ? 37.442 3.517 -39.556 1.00 94.06 102 ARG A C 1
ATOM 825 O O . ARG A 1 102 ? 38.514 3.306 -40.124 1.00 94.06 102 ARG A O 1
ATOM 832 N N . GLN A 1 103 ? 36.262 3.378 -40.162 1.00 93.38 103 GLN A N 1
ATOM 833 C CA . GLN A 1 103 ? 36.113 2.837 -41.515 1.00 93.38 103 GLN A CA 1
ATOM 834 C C . GLN A 1 103 ? 36.923 3.601 -42.573 1.00 93.38 103 GLN A C 1
ATOM 836 O O . GLN A 1 103 ? 37.291 3.035 -43.598 1.00 93.38 103 GLN A O 1
ATOM 841 N N . ASP A 1 104 ? 37.212 4.881 -42.322 1.00 93.06 104 ASP A N 1
ATOM 842 C CA . ASP A 1 104 ? 37.964 5.763 -43.206 1.00 93.06 104 ASP A CA 1
ATOM 843 C C . ASP A 1 104 ? 39.311 6.213 -42.607 1.00 93.06 104 ASP A C 1
ATOM 845 O O . ASP A 1 104 ? 39.969 7.091 -43.165 1.00 93.06 104 ASP A O 1
ATOM 849 N N . ALA A 1 105 ? 39.757 5.620 -41.491 1.00 94.06 105 ALA A N 1
ATOM 850 C CA . ALA A 1 105 ? 41.023 5.974 -40.839 1.00 94.06 105 ALA A CA 1
ATOM 851 C C . ALA A 1 105 ? 42.238 5.746 -41.756 1.00 94.06 105 ALA A C 1
ATOM 853 O O . ALA A 1 105 ? 43.204 6.508 -41.717 1.00 94.06 105 ALA A O 1
ATOM 854 N N . GLU A 1 106 ? 42.175 4.710 -42.594 1.00 94.56 106 GLU A N 1
ATOM 855 C CA . GLU A 1 106 ? 43.202 4.344 -43.565 1.00 94.56 106 GLU A CA 1
ATOM 856 C C . GLU A 1 106 ? 42.530 3.870 -44.856 1.00 94.56 106 GLU A C 1
ATOM 858 O O . GLU A 1 106 ? 41.852 2.845 -44.873 1.00 94.56 106 GLU A O 1
ATOM 863 N N . THR A 1 107 ? 42.694 4.641 -45.927 1.00 95.94 107 THR A N 1
ATOM 864 C CA . THR A 1 107 ? 42.018 4.444 -47.217 1.00 95.94 107 THR A CA 1
ATOM 865 C C . THR A 1 107 ? 42.988 4.694 -48.366 1.00 95.94 107 THR A C 1
ATOM 867 O O . THR A 1 107 ? 44.044 5.308 -48.186 1.00 95.94 107 THR A O 1
ATOM 870 N N . ALA A 1 108 ? 42.634 4.264 -49.571 1.00 97.12 108 ALA A N 1
ATOM 871 C CA . ALA A 1 108 ? 43.271 4.760 -50.778 1.00 97.12 108 ALA A CA 1
ATOM 872 C C . ALA A 1 108 ? 42.257 4.973 -51.902 1.00 97.12 108 ALA A C 1
ATOM 874 O O . ALA A 1 108 ? 41.308 4.207 -52.045 1.00 97.12 108 ALA A O 1
ATOM 875 N N . ALA A 1 109 ? 42.493 6.008 -52.705 1.00 97.38 109 ALA A N 1
ATOM 876 C CA . ALA A 1 109 ? 41.774 6.238 -53.949 1.00 97.38 109 ALA A CA 1
ATOM 877 C C . ALA A 1 109 ? 42.626 5.728 -55.116 1.00 97.38 109 ALA A C 1
ATOM 879 O O . ALA A 1 109 ? 43.769 6.168 -55.302 1.00 97.38 109 ALA A O 1
ATOM 880 N N . CYS A 1 110 ? 42.086 4.800 -55.898 1.00 95.06 110 CYS A N 1
ATOM 881 C CA . CYS A 1 110 ? 42.792 4.150 -56.994 1.00 95.06 110 CYS A CA 1
ATOM 882 C C . CYS A 1 110 ? 42.125 4.435 -58.341 1.00 95.06 110 CYS A C 1
ATOM 884 O O . CYS A 1 110 ? 40.919 4.656 -58.420 1.00 95.06 110 CYS A O 1
ATOM 886 N N . VAL A 1 111 ? 42.905 4.375 -59.418 1.00 95.25 111 VAL A N 1
ATOM 887 C CA . VAL A 1 111 ? 42.382 4.343 -60.791 1.00 95.25 111 VAL A CA 1
ATOM 888 C C . VAL A 1 111 ? 42.813 3.035 -61.437 1.00 95.25 111 VAL A C 1
ATOM 890 O O . VAL A 1 111 ? 43.989 2.678 -61.380 1.00 95.25 111 VAL A O 1
ATOM 893 N N . SER A 1 112 ? 41.869 2.313 -62.034 1.00 93.81 112 SER A N 1
ATOM 894 C CA . SER A 1 112 ? 42.094 1.048 -62.732 1.00 93.81 112 SER A CA 1
ATOM 895 C C . SER A 1 112 ? 41.426 1.043 -64.102 1.00 93.81 112 SER A C 1
ATOM 897 O O . SER A 1 112 ? 40.418 1.706 -64.314 1.00 93.81 112 SER A O 1
ATOM 899 N N . ASN A 1 113 ? 41.945 0.232 -65.019 1.00 90.44 113 ASN A N 1
ATOM 900 C CA . ASN A 1 113 ? 41.287 -0.109 -66.284 1.00 90.44 113 ASN A CA 1
ATOM 901 C C . ASN A 1 113 ? 40.406 -1.379 -66.183 1.00 90.44 113 ASN A C 1
ATOM 903 O O . ASN A 1 113 ? 39.860 -1.831 -67.188 1.00 90.44 113 ASN A O 1
ATOM 907 N N . SER A 1 114 ? 40.261 -1.985 -64.994 1.00 91.31 114 SER A N 1
ATOM 908 C CA . SER A 1 114 ? 39.492 -3.222 -64.794 1.00 91.31 114 SER A CA 1
ATOM 909 C C . SER A 1 114 ? 38.057 -2.956 -64.308 1.00 91.31 114 SER A C 1
ATOM 911 O O . SER A 1 114 ? 37.884 -2.419 -63.211 1.00 91.31 114 SER A O 1
ATOM 913 N N . PRO A 1 115 ? 37.005 -3.419 -65.017 1.00 90.81 115 PRO A N 1
ATOM 914 C CA . PRO A 1 115 ? 35.619 -3.364 -64.525 1.00 90.81 115 PRO A CA 1
ATOM 915 C C . PRO A 1 115 ? 35.317 -4.416 -63.449 1.00 90.81 115 PRO A C 1
ATOM 917 O O . PRO A 1 115 ? 34.231 -4.439 -62.879 1.00 90.81 115 PRO A O 1
ATOM 920 N N . LYS A 1 116 ? 36.247 -5.346 -63.199 1.00 92.19 116 LYS A N 1
ATOM 921 C CA . LYS A 1 116 ? 36.033 -6.477 -62.285 1.00 92.19 116 LYS A CA 1
ATOM 922 C C . LYS A 1 116 ? 36.317 -6.132 -60.819 1.00 92.19 116 LYS A C 1
ATOM 924 O O . LYS A 1 116 ? 36.070 -6.969 -59.952 1.00 92.19 116 LYS A O 1
ATOM 929 N N . LEU A 1 117 ? 36.812 -4.923 -60.556 1.00 93.12 117 LEU A N 1
ATOM 930 C CA . LEU A 1 117 ? 36.991 -4.363 -59.220 1.00 93.12 117 LEU A CA 1
ATOM 931 C C . LEU A 1 117 ? 35.754 -3.534 -58.862 1.00 93.12 117 LEU A C 1
ATOM 933 O O . LEU A 1 117 ? 35.506 -2.492 -59.456 1.00 93.12 117 LEU A O 1
ATOM 937 N N . TRP A 1 118 ? 34.961 -4.032 -57.921 1.00 92.94 118 TRP A N 1
ATOM 938 C CA . TRP A 1 118 ? 33.722 -3.419 -57.436 1.00 92.94 118 TRP A CA 1
ATOM 939 C C . TRP A 1 118 ? 33.573 -3.702 -55.931 1.00 92.94 118 TRP A C 1
ATOM 941 O O . TRP A 1 118 ? 34.259 -4.601 -55.431 1.00 92.94 118 TRP A O 1
ATOM 951 N N . PRO A 1 119 ? 32.734 -2.952 -55.187 1.00 93.62 119 PRO A N 1
ATOM 952 C CA . PRO A 1 119 ? 32.619 -3.096 -53.738 1.00 93.62 119 PRO A CA 1
ATOM 953 C C . PRO A 1 119 ? 32.321 -4.535 -53.322 1.00 93.62 119 PRO A C 1
ATOM 955 O O . PRO A 1 119 ? 31.416 -5.165 -53.862 1.00 93.62 119 PRO A O 1
ATOM 958 N N . GLY A 1 120 ? 33.084 -5.071 -52.372 1.00 90.44 120 GLY A N 1
ATOM 959 C CA . GLY A 1 120 ? 33.010 -6.498 -52.039 1.00 90.44 120 GLY A CA 1
ATOM 960 C C . GLY A 1 120 ? 33.972 -7.388 -52.849 1.00 90.44 120 GLY A C 1
ATOM 961 O O . GLY A 1 120 ? 33.801 -8.614 -52.914 1.00 90.44 120 GLY A O 1
ATOM 962 N N . LYS A 1 121 ? 35.016 -6.786 -53.429 1.00 93.12 121 LYS A N 1
ATOM 963 C CA . LYS A 1 121 ? 36.207 -7.475 -53.941 1.00 93.12 121 LYS A CA 1
ATOM 964 C C . LYS A 1 121 ? 37.436 -7.146 -53.104 1.00 93.12 121 LYS A C 1
ATOM 966 O O . LYS A 1 121 ? 37.580 -6.019 -52.640 1.00 93.12 121 LYS A O 1
ATOM 971 N N . ARG A 1 122 ? 38.343 -8.110 -52.967 1.00 95.69 122 ARG A N 1
ATOM 972 C CA . ARG A 1 122 ? 39.710 -7.898 -52.473 1.00 95.69 122 ARG A CA 1
ATOM 973 C C . ARG A 1 122 ? 40.719 -8.124 -53.586 1.00 95.69 122 ARG A C 1
ATOM 975 O O . ARG A 1 122 ? 40.480 -8.975 -54.435 1.00 95.69 122 ARG A O 1
ATOM 982 N N . PHE A 1 123 ? 41.820 -7.393 -53.601 1.00 96.00 123 PHE A N 1
ATOM 983 C CA . PHE A 1 123 ? 42.923 -7.617 -54.534 1.00 96.00 123 PHE A CA 1
ATOM 984 C C . PHE A 1 123 ? 44.260 -7.361 -53.847 1.00 96.00 123 PHE A C 1
ATOM 986 O O . PHE A 1 123 ? 44.337 -6.555 -52.922 1.00 96.00 123 PHE A O 1
ATOM 993 N N . THR A 1 124 ? 45.319 -8.001 -54.328 1.00 97.25 124 THR A N 1
ATOM 994 C CA . THR A 1 124 ? 46.685 -7.755 -53.852 1.00 97.25 124 THR A CA 1
ATOM 995 C C . THR A 1 124 ? 47.351 -6.733 -54.762 1.00 97.25 124 THR A C 1
ATOM 997 O O . THR A 1 124 ? 47.489 -6.976 -55.958 1.00 97.25 124 THR A O 1
ATOM 1000 N N . LEU A 1 125 ? 47.752 -5.577 -54.229 1.00 97.38 125 LEU A N 1
ATOM 1001 C CA . LEU A 1 125 ? 48.560 -4.623 -54.989 1.00 97.38 125 LEU A CA 1
ATOM 1002 C C . LEU A 1 125 ? 49.999 -5.142 -55.071 1.00 97.38 125 LEU A C 1
ATOM 1004 O O . LEU A 1 125 ? 50.584 -5.490 -54.048 1.00 97.38 125 LEU A O 1
ATOM 1008 N N . THR A 1 126 ? 50.577 -5.160 -56.269 1.00 96.56 126 THR A N 1
ATOM 1009 C CA . THR A 1 126 ? 51.964 -5.604 -56.487 1.00 96.56 126 THR A CA 1
ATOM 1010 C C . THR A 1 126 ? 52.741 -4.604 -57.339 1.00 96.56 126 THR A C 1
ATOM 1012 O O . THR A 1 126 ? 52.185 -4.028 -58.275 1.00 96.56 126 THR A O 1
ATOM 1015 N N . GLY A 1 127 ? 54.041 -4.438 -57.086 1.00 93.81 127 GLY A N 1
ATOM 1016 C CA . GLY A 1 127 ? 54.927 -3.614 -57.923 1.00 93.81 127 GLY A CA 1
ATOM 1017 C C . GLY A 1 127 ? 54.798 -2.099 -57.719 1.00 93.81 127 GLY A C 1
ATOM 1018 O O . GLY A 1 127 ? 55.284 -1.328 -58.544 1.00 93.81 127 GLY A O 1
ATOM 1019 N N . HIS A 1 128 ? 54.155 -1.645 -56.640 1.00 96.06 128 HIS A N 1
ATOM 1020 C CA . HIS A 1 128 ? 54.148 -0.237 -56.252 1.00 96.06 128 HIS A CA 1
ATOM 1021 C C . HIS A 1 128 ? 55.511 0.156 -55.629 1.00 96.06 128 HIS A C 1
ATOM 1023 O O . HIS A 1 128 ? 56.028 -0.609 -54.816 1.00 96.06 128 HIS A O 1
ATOM 1029 N N . PRO A 1 129 ? 56.092 1.342 -55.929 1.00 95.12 129 PRO A N 1
ATOM 1030 C CA . PRO A 1 129 ? 57.406 1.750 -55.398 1.00 95.12 129 PRO A CA 1
ATOM 1031 C C . PRO A 1 129 ? 57.489 1.841 -53.868 1.00 95.12 129 PRO A C 1
ATOM 1033 O O . PRO A 1 129 ? 58.560 1.727 -53.282 1.00 95.12 129 PRO A O 1
ATOM 1036 N N . SER A 1 130 ? 56.355 2.097 -53.215 1.00 94.62 130 SER A N 1
ATOM 1037 C CA . SER A 1 130 ? 56.235 2.023 -51.758 1.00 94.62 130 SER A CA 1
ATOM 1038 C C . SER A 1 130 ? 55.834 0.611 -51.346 1.00 94.62 130 SER A C 1
ATOM 1040 O O . SER A 1 130 ? 54.685 0.217 -51.557 1.00 94.62 130 SER A O 1
ATOM 1042 N N . GLU A 1 131 ? 56.774 -0.113 -50.735 1.00 94.31 131 GLU A N 1
ATOM 1043 C CA . GLU A 1 131 ? 56.598 -1.518 -50.341 1.00 94.31 131 GLU A CA 1
ATOM 1044 C C . GLU A 1 131 ? 55.461 -1.741 -49.343 1.00 94.31 131 GLU A C 1
ATOM 1046 O O . GLU A 1 131 ? 54.769 -2.752 -49.396 1.00 94.31 131 GLU A O 1
ATOM 1051 N N . THR A 1 132 ? 55.191 -0.773 -48.468 1.00 91.75 132 THR A N 1
ATOM 1052 C CA . THR A 1 132 ? 54.108 -0.879 -47.479 1.00 91.75 132 THR A CA 1
ATOM 1053 C C . THR A 1 132 ? 52.714 -0.902 -48.111 1.00 91.75 132 THR A C 1
ATOM 1055 O O . THR A 1 132 ? 51.760 -1.338 -47.463 1.00 91.75 132 THR A O 1
ATOM 1058 N N . LEU A 1 133 ? 52.579 -0.454 -49.366 1.00 94.81 133 LEU A N 1
ATOM 1059 C CA . LEU A 1 133 ? 51.319 -0.488 -50.111 1.00 94.81 133 LEU A CA 1
ATOM 1060 C C . LEU A 1 133 ? 51.134 -1.790 -50.904 1.00 94.81 133 LEU A C 1
ATOM 1062 O O . LEU A 1 133 ? 50.003 -2.081 -51.300 1.00 94.81 133 LEU A O 1
ATOM 1066 N N . ASN A 1 134 ? 52.195 -2.585 -51.101 1.00 96.38 134 ASN A N 1
ATOM 1067 C CA . ASN A 1 134 ? 52.149 -3.887 -51.775 1.00 96.38 134 ASN A CA 1
ATOM 1068 C C . ASN A 1 134 ? 51.529 -4.956 -50.857 1.00 96.38 134 ASN A C 1
ATOM 1070 O O . ASN A 1 134 ? 52.214 -5.791 -50.270 1.00 96.38 134 ASN A O 1
ATOM 1074 N N . ARG A 1 135 ? 50.211 -4.880 -50.677 1.00 95.94 135 ARG A N 1
ATOM 1075 C CA . ARG A 1 135 ? 49.424 -5.701 -49.749 1.00 95.94 135 ARG A CA 1
ATOM 1076 C C . ARG A 1 135 ? 48.014 -5.928 -50.286 1.00 95.94 135 ARG A C 1
ATOM 1078 O O . ARG A 1 135 ? 47.654 -5.398 -51.335 1.00 95.94 135 ARG A O 1
ATOM 1085 N N . GLU A 1 136 ? 47.208 -6.703 -49.564 1.00 96.69 136 GLU A N 1
ATOM 1086 C CA . GLU A 1 136 ? 45.801 -6.901 -49.918 1.00 96.69 136 GLU A CA 1
ATOM 1087 C C . GLU A 1 136 ? 44.934 -5.695 -49.511 1.00 96.69 136 GLU A C 1
ATOM 1089 O O . GLU A 1 136 ? 45.027 -5.174 -48.392 1.00 96.69 136 GLU A O 1
ATOM 1094 N N . TRP A 1 137 ? 44.076 -5.275 -50.438 1.00 96.31 137 TRP A N 1
ATOM 1095 C CA . TRP A 1 137 ? 43.147 -4.157 -50.331 1.00 96.31 137 TRP A CA 1
ATOM 1096 C C . TRP A 1 137 ? 41.722 -4.624 -50.627 1.00 96.31 137 TRP A C 1
ATOM 1098 O O . TRP A 1 137 ? 41.483 -5.383 -51.565 1.00 96.31 137 TRP A O 1
ATOM 1108 N N . GLN A 1 138 ? 40.763 -4.147 -49.842 1.00 95.88 138 GLN A N 1
ATOM 1109 C CA . GLN A 1 138 ? 39.333 -4.354 -50.025 1.00 95.88 138 GLN A CA 1
ATOM 1110 C C . GLN A 1 138 ? 38.716 -3.141 -50.722 1.00 95.88 138 GLN A C 1
ATOM 1112 O O . GLN A 1 138 ? 38.873 -2.016 -50.259 1.00 95.88 138 GLN A O 1
ATOM 1117 N N . VAL A 1 139 ? 37.957 -3.373 -51.792 1.00 95.81 139 VAL A N 1
ATOM 1118 C CA . VAL A 1 139 ? 37.178 -2.349 -52.496 1.00 95.81 139 VAL A CA 1
ATOM 1119 C C . VAL A 1 139 ? 35.905 -2.032 -51.709 1.00 95.81 139 VAL A C 1
ATOM 1121 O O . VAL A 1 139 ? 35.093 -2.926 -51.449 1.00 95.81 139 VAL A O 1
ATOM 1124 N N . THR A 1 140 ? 35.725 -0.758 -51.364 1.00 94.94 140 THR A N 1
ATOM 1125 C CA . THR A 1 140 ? 34.563 -0.212 -50.641 1.00 94.94 140 THR A CA 1
ATOM 1126 C C . THR A 1 140 ? 33.699 0.683 -51.532 1.00 94.94 140 THR A C 1
ATOM 1128 O O . THR A 1 140 ? 32.484 0.724 -51.352 1.00 94.94 140 THR A O 1
ATOM 1131 N N . GLY A 1 141 ? 34.294 1.325 -52.542 1.00 95.50 141 GLY A N 1
ATOM 1132 C CA . GLY A 1 141 ? 33.614 2.155 -53.539 1.00 95.50 141 GLY A CA 1
ATOM 1133 C C . GLY A 1 141 ? 34.157 1.912 -54.948 1.00 95.50 141 GLY A C 1
ATOM 1134 O O . GLY A 1 141 ? 35.323 1.561 -55.121 1.00 95.50 141 GLY A O 1
ATOM 1135 N N . SER A 1 142 ? 33.309 2.066 -55.967 1.00 95.88 142 SER A N 1
ATOM 1136 C CA . SER A 1 142 ? 33.716 2.025 -57.377 1.00 95.88 142 SER A CA 1
ATOM 1137 C C . SER A 1 142 ? 32.812 2.925 -58.213 1.00 95.88 142 SER A C 1
ATOM 1139 O O . SER A 1 142 ? 31.588 2.847 -58.109 1.00 95.88 142 SER A O 1
ATOM 1141 N N . VAL A 1 143 ? 33.422 3.753 -59.056 1.00 96.75 143 VAL A N 1
ATOM 1142 C CA . VAL A 1 143 ? 32.759 4.560 -60.080 1.00 96.75 143 VAL A CA 1
ATOM 1143 C C . VAL A 1 143 ? 33.377 4.193 -61.423 1.00 96.75 143 VAL A C 1
ATOM 1145 O O . VAL A 1 143 ? 34.536 4.504 -61.699 1.00 96.75 143 VAL A O 1
ATOM 1148 N N . LEU A 1 144 ? 32.592 3.505 -62.249 1.00 94.69 144 LEU A N 1
ATOM 1149 C CA . LEU A 1 144 ? 33.000 3.048 -63.570 1.00 94.69 144 LEU A CA 1
ATOM 1150 C C . LEU A 1 144 ? 32.529 4.045 -64.636 1.00 94.69 144 LEU A C 1
ATOM 1152 O O . LEU A 1 144 ? 31.331 4.268 -64.793 1.00 94.69 144 LEU A O 1
ATOM 1156 N N . GLU A 1 145 ? 33.467 4.614 -65.388 1.00 92.75 145 GLU A N 1
ATOM 1157 C CA . GLU A 1 145 ? 33.216 5.535 -66.495 1.00 92.75 145 GLU A CA 1
ATOM 1158 C C . GLU A 1 145 ? 33.672 4.905 -67.816 1.00 92.75 145 GLU A C 1
ATOM 1160 O O . GLU A 1 145 ? 34.826 4.502 -67.967 1.00 92.75 145 GLU A O 1
ATOM 1165 N N . GLY A 1 146 ? 32.768 4.829 -68.793 1.00 89.75 146 GLY A N 1
ATOM 1166 C CA . GLY A 1 146 ? 33.075 4.407 -70.159 1.00 89.75 146 GLY A CA 1
ATOM 1167 C C . GLY A 1 146 ? 32.901 5.565 -71.136 1.00 89.75 146 GLY A C 1
ATOM 1168 O O . GLY A 1 146 ? 31.891 6.265 -71.085 1.00 89.75 146 GLY A O 1
ATOM 1169 N N . ARG A 1 147 ? 33.859 5.758 -72.049 1.00 86.50 147 ARG A N 1
ATOM 1170 C CA . ARG A 1 147 ? 33.776 6.757 -73.126 1.00 86.50 147 ARG A CA 1
ATOM 1171 C C . ARG A 1 147 ? 34.005 6.097 -74.478 1.00 86.50 147 ARG A C 1
ATOM 1173 O O . ARG A 1 147 ? 34.985 5.382 -74.663 1.00 86.50 147 ARG A O 1
ATOM 1180 N N . GLN A 1 148 ? 33.136 6.388 -75.444 1.00 85.62 148 GLN A N 1
ATOM 1181 C CA . GLN A 1 148 ? 33.257 5.884 -76.815 1.00 85.62 148 GLN A CA 1
ATOM 1182 C C . GLN A 1 148 ? 33.136 7.027 -77.840 1.00 85.62 148 GLN A C 1
ATOM 1184 O O . GLN A 1 148 ? 32.091 7.184 -78.473 1.00 85.62 148 GLN A O 1
ATOM 1189 N N . PRO A 1 149 ? 34.195 7.838 -78.029 1.00 78.88 149 PRO A N 1
ATOM 1190 C CA . PRO A 1 149 ? 34.149 9.014 -78.903 1.00 78.88 149 PRO A CA 1
ATOM 1191 C C . PRO A 1 149 ? 33.864 8.680 -80.376 1.00 78.88 149 PRO A C 1
ATOM 1193 O O . PRO A 1 149 ? 33.224 9.463 -81.072 1.00 78.88 149 PRO A O 1
ATOM 1196 N N . GLN A 1 150 ? 34.300 7.502 -80.840 1.00 78.06 150 GLN A N 1
ATOM 1197 C CA . GLN A 1 150 ? 34.168 7.045 -82.232 1.00 78.06 150 GLN A CA 1
ATOM 1198 C C . GLN A 1 150 ? 32.759 6.553 -82.610 1.00 78.06 150 GLN A C 1
ATOM 1200 O O . GLN A 1 150 ? 32.501 6.289 -83.781 1.00 78.06 150 GLN A O 1
ATOM 1205 N N . ALA A 1 151 ? 31.835 6.423 -81.649 1.00 75.69 151 ALA A N 1
ATOM 1206 C CA . ALA A 1 151 ? 30.446 6.063 -81.950 1.00 75.69 151 ALA A CA 1
ATOM 1207 C C . ALA A 1 151 ? 29.692 7.191 -82.686 1.00 75.69 151 ALA A C 1
ATOM 1209 O O . ALA A 1 151 ? 28.685 6.932 -83.343 1.00 75.69 151 ALA A O 1
ATOM 1210 N N . GLN A 1 152 ? 30.181 8.435 -82.605 1.00 74.56 152 GLN A N 1
ATOM 1211 C CA . GLN A 1 152 ? 29.630 9.580 -83.323 1.00 74.56 152 GLN A CA 1
ATOM 1212 C C . GLN A 1 152 ? 30.357 9.785 -84.660 1.00 74.56 152 GLN A C 1
ATOM 1214 O O . GLN A 1 152 ? 31.575 9.969 -84.709 1.00 74.56 152 GLN A O 1
ATOM 1219 N N . HIS A 1 153 ? 29.600 9.780 -85.758 1.00 65.88 153 HIS A N 1
ATOM 1220 C CA . HIS A 1 153 ? 30.151 9.921 -87.105 1.00 65.88 153 HIS A CA 1
ATOM 1221 C C . HIS A 1 153 ? 30.804 11.304 -87.292 1.00 65.88 153 HIS A C 1
ATOM 1223 O O . HIS A 1 153 ? 30.169 12.327 -87.047 1.00 65.88 153 HIS A O 1
ATOM 1229 N N . GLY A 1 154 ? 32.078 11.333 -87.702 1.00 70.88 154 GLY A N 1
ATOM 1230 C CA . GLY A 1 154 ? 32.871 12.561 -87.875 1.00 70.88 154 GLY A CA 1
ATOM 1231 C C . GLY A 1 154 ? 33.739 12.965 -86.673 1.00 70.88 154 GLY A C 1
ATOM 1232 O O . GLY A 1 154 ? 34.502 13.919 -86.784 1.00 70.88 154 GLY A O 1
ATOM 1233 N N . SER A 1 155 ? 33.668 12.242 -85.550 1.00 69.69 155 SER A N 1
ATOM 1234 C CA . SER A 1 155 ? 34.556 12.445 -84.398 1.00 69.69 155 SER A CA 1
ATOM 1235 C C . SER A 1 155 ? 35.895 11.720 -84.598 1.00 69.69 155 SER A C 1
ATOM 1237 O O . SER A 1 155 ? 35.921 10.518 -84.865 1.00 69.69 155 SER A O 1
ATOM 1239 N N . SER A 1 156 ? 37.014 12.438 -84.462 1.00 69.31 156 SER A N 1
ATOM 1240 C CA . SER A 1 156 ? 38.374 11.879 -84.427 1.00 69.31 156 SER A CA 1
ATOM 1241 C C . SER A 1 156 ? 38.953 12.000 -83.015 1.00 69.31 156 SER A C 1
ATOM 1243 O O . SER A 1 156 ? 38.970 13.095 -82.456 1.00 69.31 156 SER A O 1
ATOM 1245 N N . GLY A 1 157 ? 39.448 10.899 -82.447 1.00 63.84 157 GLY A N 1
ATOM 1246 C CA . GLY A 1 157 ? 40.023 10.845 -81.099 1.00 63.84 157 GLY A CA 1
ATOM 1247 C C . GLY A 1 157 ? 40.380 9.415 -80.679 1.00 63.84 157 GLY A C 1
ATOM 1248 O O . GLY A 1 157 ? 40.268 8.487 -81.488 1.00 63.84 157 GLY A O 1
ATOM 1249 N N . ASP A 1 158 ? 40.797 9.251 -79.419 1.00 63.91 158 ASP A N 1
ATOM 1250 C CA . ASP A 1 158 ? 41.120 7.950 -78.820 1.00 63.91 158 ASP A CA 1
ATOM 1251 C C . ASP A 1 158 ? 39.935 6.963 -78.929 1.00 63.91 158 ASP A C 1
ATOM 1253 O O . ASP A 1 158 ? 38.767 7.364 -78.977 1.00 63.91 158 ASP A O 1
ATOM 1257 N N . GLY A 1 159 ? 40.237 5.661 -79.012 1.00 73.19 159 GLY A N 1
ATOM 1258 C CA . GLY A 1 159 ? 39.236 4.588 -79.108 1.00 73.19 159 GLY A CA 1
ATOM 1259 C C . GLY A 1 159 ? 38.327 4.469 -77.872 1.00 73.19 159 GLY A C 1
ATOM 1260 O O . GLY A 1 159 ? 38.315 5.323 -76.988 1.00 73.19 159 GLY A O 1
ATOM 1261 N N . THR A 1 160 ? 37.544 3.390 -77.784 1.00 82.50 160 THR A N 1
ATOM 1262 C CA . THR A 1 160 ? 36.719 3.109 -76.593 1.00 82.50 160 THR A CA 1
ATOM 1263 C C . THR A 1 160 ? 37.601 2.994 -75.347 1.00 82.50 160 THR A C 1
ATOM 1265 O O . THR A 1 160 ? 38.490 2.146 -75.298 1.00 82.50 160 THR A O 1
ATOM 1268 N N . THR A 1 161 ? 37.343 3.818 -74.331 1.00 83.06 161 THR A N 1
ATOM 1269 C CA . THR A 1 161 ? 38.083 3.831 -73.062 1.00 83.06 161 THR A CA 1
ATOM 1270 C C . THR A 1 161 ? 37.171 3.493 -71.889 1.00 83.06 161 THR A C 1
ATOM 1272 O O . THR A 1 161 ? 35.972 3.782 -71.900 1.00 83.06 161 THR A O 1
ATOM 1275 N N . LEU A 1 162 ? 37.754 2.864 -70.871 1.00 86.69 162 LEU A N 1
ATOM 1276 C CA . LEU A 1 162 ? 37.094 2.498 -69.625 1.00 86.69 162 LEU A CA 1
ATOM 1277 C C . LEU A 1 162 ? 38.009 2.879 -68.458 1.00 86.69 162 LEU A C 1
ATOM 1279 O O . LEU A 1 162 ? 39.166 2.462 -68.421 1.00 86.69 162 LEU A O 1
ATOM 1283 N N . SER A 1 163 ? 37.483 3.647 -67.510 1.00 90.44 163 SER A N 1
ATOM 1284 C CA . SER A 1 163 ? 38.163 4.038 -66.276 1.00 90.44 163 SER A CA 1
ATOM 1285 C C . SER A 1 163 ? 37.327 3.605 -65.083 1.00 90.44 163 SER A C 1
ATOM 1287 O O . SER A 1 163 ? 36.122 3.832 -65.046 1.00 90.44 163 SER A O 1
ATOM 1289 N N . ASN A 1 164 ? 37.959 2.982 -64.099 1.00 95.06 164 ASN A N 1
ATOM 1290 C CA . ASN A 1 164 ? 37.337 2.603 -62.843 1.00 95.06 164 ASN A CA 1
ATOM 1291 C C . ASN A 1 164 ? 38.040 3.327 -61.695 1.00 95.06 164 ASN A C 1
ATOM 1293 O O . ASN A 1 164 ? 39.214 3.072 -61.416 1.00 95.06 164 ASN A O 1
ATOM 1297 N N . HIS A 1 165 ? 37.323 4.234 -61.044 1.00 97.00 165 HIS A N 1
ATOM 1298 C CA . HIS A 1 165 ? 37.782 4.938 -59.856 1.00 97.00 165 HIS A CA 1
ATOM 1299 C C . HIS A 1 165 ? 37.338 4.153 -58.629 1.00 97.00 165 HIS A C 1
ATOM 1301 O O . HIS A 1 165 ? 36.149 3.908 -58.459 1.00 97.00 165 HIS A O 1
ATOM 1307 N N . LEU A 1 166 ? 38.286 3.736 -57.799 1.00 96.81 166 LEU A N 1
ATOM 1308 C CA . LEU A 1 166 ? 38.044 2.841 -56.673 1.00 96.81 166 LEU A CA 1
ATOM 1309 C C . LEU A 1 166 ? 38.379 3.535 -55.361 1.00 96.81 166 LEU A C 1
ATOM 1311 O O . LEU A 1 166 ? 39.415 4.190 -55.266 1.00 96.81 166 LEU A O 1
ATOM 1315 N N . ASP A 1 167 ? 37.563 3.284 -54.347 1.00 97.19 167 ASP A N 1
ATOM 1316 C CA . ASP A 1 167 ? 37.910 3.534 -52.954 1.00 97.19 167 ASP A CA 1
ATOM 1317 C C . ASP A 1 167 ? 38.193 2.195 -52.285 1.00 97.19 167 ASP A C 1
ATOM 1319 O O . ASP A 1 167 ? 37.431 1.231 -52.440 1.00 97.19 167 ASP A O 1
ATOM 1323 N N . VAL A 1 168 ? 39.319 2.120 -51.581 1.00 96.94 168 VAL A N 1
ATOM 1324 C CA . VAL A 1 168 ? 39.780 0.887 -50.947 1.00 96.94 168 VAL A CA 1
ATOM 1325 C C . VAL A 1 168 ? 40.225 1.120 -49.509 1.00 96.94 168 VAL A C 1
ATOM 1327 O O . VAL A 1 168 ? 40.676 2.209 -49.150 1.00 96.94 168 VAL A O 1
ATOM 1330 N N . ILE A 1 169 ? 40.155 0.065 -48.703 1.00 96.06 169 ILE A N 1
ATOM 1331 C CA . ILE A 1 169 ? 40.771 -0.019 -47.373 1.00 96.06 169 ILE A CA 1
ATOM 1332 C C . ILE A 1 169 ? 41.724 -1.221 -47.313 1.00 96.06 169 ILE A C 1
ATOM 1334 O O . ILE A 1 169 ? 41.592 -2.133 -48.132 1.00 96.06 169 ILE A O 1
ATOM 1338 N N . PRO A 1 170 ? 42.676 -1.278 -46.370 1.00 95.31 170 PRO A N 1
ATOM 1339 C CA . PRO A 1 170 ? 43.468 -2.486 -46.155 1.00 95.31 170 PRO A CA 1
ATOM 1340 C C . PRO A 1 170 ? 42.581 -3.696 -45.821 1.00 95.31 170 PRO A C 1
ATOM 1342 O O . PRO A 1 170 ? 41.655 -3.573 -45.027 1.00 95.31 170 PRO A O 1
ATOM 1345 N N . ALA A 1 171 ? 42.871 -4.873 -46.384 1.00 93.88 171 ALA A N 1
ATOM 1346 C CA . ALA A 1 171 ? 42.061 -6.081 -46.166 1.00 93.88 171 ALA A CA 1
ATOM 1347 C C . ALA A 1 171 ? 42.371 -6.834 -44.850 1.00 93.88 171 ALA A C 1
ATOM 1349 O O . ALA A 1 171 ? 41.815 -7.897 -44.598 1.00 93.88 171 ALA A O 1
ATOM 1350 N N . ASP A 1 172 ? 43.247 -6.293 -43.995 1.00 90.62 172 ASP A N 1
ATOM 1351 C CA . ASP A 1 172 ? 43.560 -6.842 -42.663 1.00 90.62 172 ASP A CA 1
ATOM 1352 C C . ASP A 1 172 ? 42.543 -6.443 -41.582 1.00 90.62 172 ASP A C 1
ATOM 1354 O O . ASP A 1 172 ? 42.725 -6.740 -40.399 1.00 90.62 172 ASP A O 1
ATOM 1358 N N . ARG A 1 173 ? 41.498 -5.720 -41.982 1.00 89.31 173 ARG A N 1
ATOM 1359 C CA . ARG A 1 173 ? 40.427 -5.232 -41.125 1.00 89.31 173 ARG A CA 1
ATOM 1360 C C . ARG A 1 173 ? 39.112 -5.275 -41.881 1.00 89.31 173 ARG A C 1
ATOM 1362 O O . ARG A 1 173 ? 39.075 -5.165 -43.104 1.00 89.31 173 ARG A O 1
ATOM 1369 N N . THR A 1 174 ? 38.034 -5.387 -41.127 1.00 90.69 174 THR A N 1
ATOM 1370 C CA . THR A 1 174 ? 36.687 -5.432 -41.678 1.00 90.69 174 THR A CA 1
ATOM 1371 C C . THR A 1 174 ? 36.151 -4.018 -41.862 1.00 90.69 174 THR A C 1
ATOM 1373 O O . THR A 1 174 ? 36.139 -3.219 -40.926 1.00 90.69 174 THR A O 1
ATOM 1376 N N . TRP A 1 175 ? 35.685 -3.704 -43.073 1.00 92.56 175 TRP A N 1
ATOM 1377 C CA . TRP A 1 175 ? 34.925 -2.479 -43.306 1.00 92.56 175 TRP A CA 1
ATOM 1378 C C . TRP A 1 175 ? 33.565 -2.562 -42.605 1.00 92.56 175 TRP A C 1
ATOM 1380 O O . TRP A 1 175 ? 32.808 -3.508 -42.830 1.00 92.56 175 TRP A O 1
ATOM 1390 N N . ARG A 1 176 ? 33.227 -1.550 -41.805 1.00 93.19 176 ARG A N 1
ATOM 1391 C CA . ARG A 1 176 ? 31.886 -1.377 -41.238 1.00 93.19 176 ARG A CA 1
ATOM 1392 C C . ARG A 1 176 ? 31.366 0.007 -41.556 1.00 93.19 176 ARG A C 1
ATOM 1394 O O . ARG A 1 176 ? 32.126 0.967 -41.539 1.00 93.19 176 ARG A O 1
ATOM 1401 N N . ALA A 1 177 ? 30.064 0.112 -41.785 1.00 91.94 177 ALA A N 1
ATOM 1402 C CA . ALA A 1 177 ? 29.428 1.412 -41.899 1.00 91.94 177 ALA A CA 1
ATOM 1403 C C . ALA A 1 177 ? 29.579 2.194 -40.584 1.00 91.94 177 ALA A C 1
ATOM 1405 O O . ALA A 1 177 ? 29.504 1.619 -39.494 1.00 91.94 177 ALA A O 1
ATOM 1406 N N . SER A 1 178 ? 29.753 3.511 -40.688 1.00 91.12 178 SER A N 1
ATOM 1407 C CA . SER A 1 178 ? 29.674 4.396 -39.524 1.00 91.12 178 SER A CA 1
ATOM 1408 C C . SER A 1 178 ? 28.320 4.219 -38.824 1.00 91.12 178 SER A C 1
ATOM 1410 O O . SER A 1 178 ? 27.301 4.138 -39.519 1.00 91.12 178 SER A O 1
ATOM 1412 N N . PRO A 1 179 ? 28.279 4.214 -37.478 1.00 90.25 179 PRO A N 1
ATOM 1413 C CA . PRO A 1 179 ? 27.026 4.216 -36.731 1.00 90.25 179 PRO A CA 1
ATOM 1414 C C . PRO A 1 179 ? 26.099 5.346 -37.200 1.00 90.25 179 PRO A C 1
ATOM 1416 O O . PRO A 1 179 ? 26.540 6.486 -37.360 1.00 90.25 179 PRO A O 1
ATOM 1419 N N . LEU A 1 180 ? 24.828 5.017 -37.445 1.00 89.56 180 LEU A N 1
ATOM 1420 C CA . LEU A 1 180 ? 23.792 5.967 -37.856 1.00 89.56 180 LEU A CA 1
ATOM 1421 C C . LEU A 1 180 ? 22.906 6.355 -36.662 1.00 89.56 180 LEU A C 1
ATOM 1423 O O . LEU A 1 180 ? 22.719 5.530 -35.760 1.00 89.56 180 LEU A O 1
ATOM 1427 N N . PRO A 1 181 ? 22.315 7.566 -36.666 1.00 86.38 181 PRO A N 1
ATOM 1428 C CA . PRO A 1 181 ? 21.288 7.934 -35.699 1.00 86.38 181 PRO A CA 1
ATOM 1429 C C . PRO A 1 181 ? 20.116 6.948 -35.728 1.00 86.38 181 PRO A C 1
ATOM 1431 O O . PRO A 1 181 ? 19.718 6.470 -36.794 1.00 86.38 181 PRO A O 1
ATOM 1434 N N . LYS A 1 182 ? 19.558 6.651 -34.554 1.00 86.50 182 LYS A N 1
ATOM 1435 C CA . LYS A 1 182 ? 18.407 5.753 -34.420 1.00 86.50 182 LYS A CA 1
ATOM 1436 C C . LYS A 1 182 ? 17.090 6.513 -34.557 1.00 86.50 182 LYS A C 1
ATOM 1438 O O . LYS A 1 182 ? 17.054 7.708 -34.260 1.00 86.50 182 LYS A O 1
ATOM 1443 N N . PRO A 1 183 ? 16.005 5.825 -34.956 1.00 92.44 183 PRO A N 1
ATOM 1444 C CA . PRO A 1 183 ? 14.662 6.338 -34.739 1.00 92.44 183 PRO A CA 1
ATOM 1445 C C . PRO A 1 183 ? 14.469 6.653 -33.255 1.00 92.44 183 PRO A C 1
ATOM 1447 O O . PRO A 1 183 ? 14.860 5.854 -32.403 1.00 92.44 183 PRO A O 1
ATOM 1450 N N . ALA A 1 184 ? 13.871 7.802 -32.970 1.00 94.31 184 ALA A N 1
ATOM 1451 C CA . ALA A 1 184 ? 13.555 8.242 -31.622 1.00 94.31 184 ALA A CA 1
ATOM 1452 C C . ALA A 1 184 ? 12.057 8.539 -31.518 1.00 94.31 184 ALA A C 1
ATOM 1454 O O . ALA A 1 184 ? 11.420 8.906 -32.508 1.00 94.31 184 ALA A O 1
ATOM 1455 N N . VAL A 1 185 ? 11.504 8.364 -30.322 1.00 96.06 185 VAL A N 1
ATOM 1456 C CA . VAL A 1 185 ? 10.160 8.821 -29.975 1.00 96.06 185 VAL A CA 1
ATOM 1457 C C . VAL A 1 185 ? 10.285 10.161 -29.263 1.00 96.06 185 VAL A C 1
ATOM 1459 O O . VAL A 1 185 ? 10.959 10.256 -28.241 1.00 96.06 185 VAL A O 1
ATOM 1462 N N . ASP A 1 186 ? 9.621 11.185 -29.794 1.00 94.25 186 ASP A N 1
ATOM 1463 C CA . ASP A 1 186 ? 9.739 12.560 -29.288 1.00 94.25 186 ASP A CA 1
ATOM 1464 C C . ASP A 1 186 ? 9.110 12.763 -27.898 1.00 94.25 186 ASP A C 1
ATOM 1466 O O . ASP A 1 186 ? 9.414 13.740 -27.215 1.00 94.25 186 ASP A O 1
ATOM 1470 N N . GLY A 1 187 ? 8.224 11.863 -27.463 1.00 94.75 187 GLY A N 1
ATOM 1471 C CA . GLY A 1 187 ? 7.609 11.938 -26.144 1.00 94.75 187 GLY A CA 1
ATOM 1472 C C . GLY A 1 187 ? 6.654 10.786 -25.825 1.00 94.75 187 GLY A C 1
ATOM 1473 O O . GLY A 1 187 ? 6.471 9.879 -26.644 1.00 94.75 187 GLY A O 1
ATOM 1474 N N . PRO A 1 188 ? 6.023 10.825 -24.639 1.00 97.50 188 PRO A N 1
ATOM 1475 C CA . PRO A 1 188 ? 5.158 9.752 -24.171 1.00 97.50 188 PRO A CA 1
ATOM 1476 C C . PRO A 1 188 ? 3.926 9.550 -25.055 1.00 97.50 188 PRO A C 1
ATOM 1478 O O . PRO A 1 188 ? 3.374 10.491 -25.626 1.00 97.50 188 PRO A O 1
ATOM 1481 N N . GLN A 1 189 ? 3.454 8.310 -25.118 1.00 97.44 189 GLN A N 1
ATOM 1482 C CA . GLN A 1 189 ? 2.284 7.897 -25.890 1.00 97.44 189 GLN A CA 1
ATOM 1483 C C . GLN A 1 189 ? 1.343 7.067 -25.021 1.00 97.44 189 GLN A C 1
ATOM 1485 O O . GLN A 1 189 ? 1.789 6.365 -24.115 1.00 97.44 189 GLN A O 1
ATOM 1490 N N . SER A 1 190 ? 0.040 7.108 -25.294 1.00 97.50 190 SER A N 1
ATOM 1491 C CA . SER A 1 190 ? -0.894 6.189 -24.647 1.00 97.50 190 SER A CA 1
ATOM 1492 C C . SER A 1 190 ? -0.851 4.793 -25.279 1.00 97.50 190 SER A C 1
ATOM 1494 O O . SER A 1 190 ? -0.530 4.613 -26.460 1.00 97.50 190 SER A O 1
ATOM 1496 N N . ALA A 1 191 ? -1.150 3.786 -24.463 1.00 97.62 191 ALA A N 1
ATOM 1497 C CA . ALA A 1 191 ? -1.303 2.399 -24.876 1.00 97.62 191 ALA A CA 1
ATOM 1498 C C . ALA A 1 191 ? -2.344 1.695 -23.997 1.00 97.62 191 ALA A C 1
ATOM 1500 O O . ALA A 1 191 ? -2.629 2.127 -22.878 1.00 97.62 191 ALA A O 1
ATOM 1501 N N . ILE A 1 192 ? -2.893 0.584 -24.487 1.00 97.19 192 ILE A N 1
ATOM 1502 C CA . ILE A 1 192 ? -3.880 -0.217 -23.751 1.00 97.19 192 ILE A CA 1
ATOM 1503 C C . ILE A 1 192 ? -3.207 -1.455 -23.173 1.00 97.19 192 ILE A C 1
ATOM 1505 O O . ILE A 1 192 ? -2.505 -2.166 -23.887 1.00 97.19 192 ILE A O 1
ATOM 1509 N N . VAL A 1 193 ? -3.429 -1.740 -21.892 1.00 97.88 193 VAL A N 1
ATOM 1510 C CA . VAL A 1 193 ? -2.911 -2.947 -21.235 1.00 97.88 193 VAL A CA 1
ATOM 1511 C C . VAL A 1 193 ? -3.606 -4.191 -21.789 1.00 97.88 193 VAL A C 1
ATOM 1513 O O . VAL A 1 193 ? -4.825 -4.219 -21.953 1.00 97.88 193 VAL A O 1
ATOM 1516 N N . THR A 1 194 ? -2.833 -5.241 -22.049 1.00 97.69 194 THR A N 1
ATOM 1517 C CA . THR A 1 194 ? -3.286 -6.484 -22.693 1.00 97.69 194 THR A CA 1
ATOM 1518 C C . THR A 1 194 ? -2.927 -7.708 -21.857 1.00 97.69 194 THR A C 1
ATOM 1520 O O . THR A 1 194 ? -2.047 -7.658 -20.996 1.00 97.69 194 THR A O 1
ATOM 1523 N N . GLY A 1 195 ? -3.624 -8.814 -22.100 1.00 97.25 195 GLY A N 1
ATOM 1524 C CA . GLY A 1 195 ? -3.400 -10.089 -21.429 1.00 97.25 195 GLY A CA 1
ATOM 1525 C C . GLY A 1 195 ? -4.258 -11.203 -22.034 1.00 97.25 195 GLY A C 1
ATOM 1526 O O . GLY A 1 195 ? -4.973 -10.948 -23.009 1.00 97.25 195 GLY A O 1
ATOM 1527 N N . PRO A 1 196 ? -4.193 -12.421 -21.470 1.00 97.31 196 PRO A N 1
ATOM 1528 C CA . PRO A 1 196 ? -4.987 -13.555 -21.922 1.00 97.31 196 PRO A CA 1
ATOM 1529 C C . PRO A 1 196 ? -6.493 -13.295 -21.856 1.00 97.31 196 PRO A C 1
ATOM 1531 O O . PRO A 1 196 ? -6.985 -12.536 -21.017 1.00 97.31 196 PRO A O 1
ATOM 1534 N N . ALA A 1 197 ? -7.248 -13.979 -22.714 1.00 95.56 197 ALA A N 1
ATOM 1535 C CA . ALA A 1 197 ? -8.703 -13.879 -22.725 1.00 95.56 197 ALA A CA 1
ATOM 1536 C C . ALA A 1 197 ? -9.314 -14.266 -21.362 1.00 95.56 197 ALA A C 1
ATOM 1538 O O . ALA A 1 197 ? -9.002 -15.313 -20.797 1.00 95.56 197 ALA A O 1
ATOM 1539 N N . GLY A 1 198 ? -10.214 -13.422 -20.846 1.00 94.50 198 GLY A N 1
ATOM 1540 C CA . GLY A 1 198 ? -10.884 -13.627 -19.554 1.00 94.50 198 GLY A CA 1
ATOM 1541 C C . GLY A 1 198 ? -10.046 -13.259 -18.323 1.00 94.50 198 GLY A C 1
ATOM 1542 O O . GLY A 1 198 ? -10.546 -13.366 -17.199 1.00 94.50 198 GLY A O 1
ATOM 1543 N N . GLU A 1 199 ? -8.802 -12.811 -18.509 1.00 96.75 199 GLU A N 1
ATOM 1544 C CA . GLU A 1 199 ? -7.943 -12.367 -17.419 1.00 96.75 199 GLU A CA 1
ATOM 1545 C C . GLU A 1 199 ? -8.082 -10.859 -17.166 1.00 96.75 199 GLU A C 1
ATOM 1547 O O . GLU A 1 199 ? -8.148 -10.058 -18.096 1.00 96.75 199 GLU A O 1
ATOM 1552 N N . GLU A 1 200 ? -8.142 -10.467 -15.890 1.00 96.69 200 GLU A N 1
ATOM 1553 C CA . GLU A 1 200 ? -8.297 -9.060 -15.494 1.00 96.69 200 GLU A CA 1
ATOM 1554 C C . GLU A 1 200 ? -6.946 -8.425 -15.141 1.00 96.69 200 GLU A C 1
ATOM 1556 O O . GLU A 1 200 ? -6.758 -7.219 -15.307 1.00 96.69 200 GLU A O 1
ATOM 1561 N N . ILE A 1 201 ? -5.998 -9.225 -14.643 1.00 97.62 201 ILE A N 1
ATOM 1562 C CA . ILE A 1 201 ? -4.669 -8.778 -14.221 1.00 97.62 201 ILE A CA 1
ATOM 1563 C C . ILE A 1 201 ? -3.636 -9.737 -14.809 1.00 97.62 201 ILE A C 1
ATOM 1565 O O . ILE A 1 201 ? -3.622 -10.916 -14.473 1.00 97.62 201 ILE A O 1
ATOM 1569 N N . PHE A 1 202 ? -2.749 -9.224 -15.662 1.00 97.88 202 PHE A N 1
ATOM 1570 C CA . PHE A 1 202 ? -1.685 -10.012 -16.281 1.00 97.88 202 PHE A CA 1
ATOM 1571 C C . PHE A 1 202 ? -0.333 -9.323 -16.090 1.00 97.88 202 PHE A C 1
ATOM 1573 O O . PHE A 1 202 ? -0.016 -8.347 -16.774 1.00 97.88 202 PHE A O 1
ATOM 1580 N N . CYS A 1 203 ? 0.452 -9.820 -15.133 1.00 97.94 203 CYS A N 1
ATOM 1581 C CA . CYS A 1 203 ? 1.780 -9.302 -14.822 1.00 97.94 203 CYS A CA 1
ATOM 1582 C C . CYS A 1 203 ? 2.787 -10.413 -14.513 1.00 97.94 203 CYS A C 1
ATOM 1584 O O . CYS A 1 203 ? 2.405 -11.552 -14.249 1.00 97.94 203 CYS A O 1
ATOM 1586 N N . ASP A 1 204 ? 4.074 -10.069 -14.529 1.00 97.44 204 ASP A N 1
ATOM 1587 C CA . ASP A 1 204 ? 5.160 -10.968 -14.130 1.00 97.44 204 ASP A CA 1
ATOM 1588 C C . ASP A 1 204 ? 5.683 -10.695 -12.705 1.00 97.44 204 ASP A C 1
ATOM 1590 O O . ASP A 1 204 ? 5.146 -9.858 -11.979 1.00 97.44 204 ASP A O 1
ATOM 1594 N N . GLU A 1 205 ? 6.760 -11.385 -12.311 1.00 96.69 205 GLU A N 1
ATOM 1595 C CA . GLU A 1 205 ? 7.408 -11.273 -10.990 1.00 96.69 205 GLU A CA 1
ATOM 1596 C C . GLU A 1 205 ? 7.903 -9.860 -10.632 1.00 96.69 205 GLU A C 1
ATOM 1598 O O . GLU A 1 205 ? 8.152 -9.560 -9.467 1.00 96.69 205 GLU A O 1
ATOM 1603 N N . HIS A 1 206 ? 8.030 -8.974 -11.622 1.00 95.94 206 HIS A N 1
ATOM 1604 C CA . HIS A 1 206 ? 8.465 -7.592 -11.446 1.00 95.94 206 HIS A CA 1
ATOM 1605 C C . HIS A 1 206 ? 7.299 -6.592 -11.519 1.00 95.94 206 HIS A C 1
ATOM 1607 O O . HIS A 1 206 ? 7.535 -5.384 -11.582 1.00 95.94 206 HIS A O 1
ATOM 1613 N N . GLY A 1 207 ? 6.049 -7.068 -11.573 1.00 96.81 207 GLY A N 1
ATOM 1614 C CA . GLY A 1 207 ? 4.867 -6.220 -11.738 1.00 96.81 207 GLY A CA 1
ATOM 1615 C C . GLY A 1 207 ? 4.792 -5.539 -13.109 1.00 96.81 207 GLY A C 1
ATOM 1616 O O . GLY A 1 207 ? 4.141 -4.503 -13.251 1.00 96.81 207 GLY A O 1
ATOM 1617 N N . ARG A 1 208 ? 5.483 -6.084 -14.121 1.00 98.44 208 ARG A N 1
ATOM 1618 C CA . ARG A 1 208 ? 5.445 -5.573 -15.498 1.00 98.44 208 ARG A CA 1
ATOM 1619 C C . ARG A 1 208 ? 4.174 -6.035 -16.183 1.00 98.44 208 ARG A C 1
ATOM 1621 O O . ARG A 1 208 ? 3.690 -7.122 -15.896 1.00 98.44 208 ARG A O 1
ATOM 1628 N N . VAL A 1 209 ? 3.679 -5.249 -17.131 1.00 98.62 209 VAL A N 1
ATOM 1629 C CA . VAL A 1 209 ? 2.497 -5.590 -17.942 1.00 98.62 209 VAL A CA 1
ATOM 1630 C C . VAL A 1 209 ? 2.848 -5.585 -19.427 1.00 98.62 209 VAL A C 1
ATOM 1632 O O . VAL A 1 209 ? 3.925 -5.124 -19.815 1.00 98.62 209 VAL A O 1
ATOM 1635 N N . ARG A 1 210 ? 1.954 -6.104 -20.267 1.00 98.31 210 ARG A N 1
ATOM 1636 C CA . ARG A 1 210 ? 2.051 -5.985 -21.728 1.00 98.31 210 ARG A CA 1
ATOM 1637 C C . ARG A 1 210 ? 1.029 -4.986 -22.239 1.00 98.31 210 ARG A C 1
ATOM 1639 O O . ARG A 1 210 ? -0.040 -4.827 -21.650 1.00 98.31 210 ARG A O 1
ATOM 1646 N N . VAL A 1 211 ? 1.351 -4.306 -23.330 1.00 97.88 211 VAL A N 1
ATOM 1647 C CA . VAL A 1 211 ? 0.534 -3.223 -23.879 1.00 97.88 211 VAL A CA 1
ATOM 1648 C C . VAL A 1 211 ? 0.372 -3.358 -25.385 1.00 97.88 211 VAL A C 1
ATOM 1650 O O . VAL A 1 211 ? 1.191 -3.964 -26.066 1.00 97.88 211 VAL A O 1
ATOM 1653 N N . ARG A 1 212 ? -0.679 -2.743 -25.913 1.00 97.50 212 ARG A N 1
ATOM 1654 C CA . ARG A 1 212 ? -0.880 -2.522 -27.338 1.00 97.50 212 ARG A CA 1
ATOM 1655 C C . ARG A 1 212 ? -0.822 -1.028 -27.620 1.00 97.50 212 ARG A C 1
ATOM 1657 O O . ARG A 1 212 ? -1.651 -0.270 -27.114 1.00 97.50 212 ARG A O 1
ATOM 1664 N N . PHE A 1 213 ? 0.129 -0.622 -28.455 1.00 97.38 213 PHE A N 1
ATOM 1665 C CA . PHE A 1 213 ? 0.203 0.744 -28.967 1.00 97.38 213 PHE A CA 1
ATOM 1666 C C . PHE A 1 213 ? -0.859 0.988 -30.041 1.00 97.38 213 PHE A C 1
ATOM 1668 O O . PHE A 1 213 ? -1.214 0.089 -30.805 1.00 97.38 213 PHE A O 1
ATOM 1675 N N . HIS A 1 214 ? -1.339 2.227 -30.144 1.00 95.75 214 HIS A N 1
ATOM 1676 C CA . HIS A 1 214 ? -2.391 2.590 -31.100 1.00 95.75 214 HIS A CA 1
ATOM 1677 C C . HIS A 1 214 ? -1.957 2.482 -32.570 1.00 95.75 214 HIS A C 1
ATOM 1679 O O . HIS A 1 214 ? -2.785 2.224 -33.441 1.00 95.75 214 HIS A O 1
ATOM 1685 N N . TRP A 1 215 ? -0.664 2.653 -32.852 1.00 95.38 215 TRP A N 1
ATOM 1686 C CA . TRP A 1 215 ? -0.092 2.517 -34.193 1.00 95.38 215 TRP A CA 1
ATOM 1687 C C . TRP A 1 215 ? 0.248 1.066 -34.565 1.00 95.38 215 TRP A C 1
ATOM 1689 O O . TRP A 1 215 ? 0.590 0.800 -35.722 1.00 95.38 215 TRP A O 1
ATOM 1699 N N . ASP A 1 216 ? 0.139 0.118 -33.627 1.00 96.00 216 ASP A N 1
ATOM 1700 C CA . ASP A 1 216 ? 0.419 -1.286 -33.909 1.00 96.00 216 ASP A CA 1
ATOM 1701 C C . ASP A 1 216 ? -0.767 -1.956 -34.622 1.00 96.00 216 ASP A C 1
ATOM 1703 O O . ASP A 1 216 ? -1.811 -2.282 -34.042 1.00 96.00 216 ASP A O 1
ATOM 1707 N N . ARG A 1 217 ? -0.579 -2.148 -35.931 1.00 95.31 217 ARG A N 1
ATOM 1708 C CA . ARG A 1 217 ? -1.558 -2.740 -36.852 1.00 95.31 217 ARG A CA 1
ATOM 1709 C C . ARG A 1 217 ? -1.564 -4.266 -36.835 1.00 95.31 217 ARG A C 1
ATOM 1711 O O . ARG A 1 217 ? -2.513 -4.854 -37.348 1.00 95.31 217 ARG A O 1
ATOM 1718 N N . TYR A 1 218 ? -0.511 -4.890 -36.316 1.00 93.56 218 TYR A N 1
ATOM 1719 C CA . TYR A 1 218 ? -0.304 -6.338 -36.384 1.00 93.56 218 TYR A CA 1
ATOM 1720 C C . TYR A 1 218 ? -0.453 -7.009 -35.016 1.00 93.56 218 TYR A C 1
ATOM 1722 O O . TYR A 1 218 ? -0.540 -8.233 -34.939 1.00 93.56 218 TYR A O 1
ATOM 1730 N N . CYS A 1 219 ? -0.526 -6.211 -33.950 1.00 89.38 219 CYS A N 1
ATOM 1731 C CA . CYS A 1 219 ? -0.771 -6.673 -32.597 1.00 89.38 219 CYS A CA 1
ATOM 1732 C C . CYS A 1 219 ? -2.129 -7.394 -32.456 1.00 89.38 219 CYS A C 1
ATOM 1734 O O . CYS A 1 219 ? -3.176 -6.795 -32.737 1.00 89.38 219 CYS A O 1
ATOM 1736 N N . PRO A 1 220 ? -2.142 -8.640 -31.943 1.00 87.69 220 PRO A N 1
ATOM 1737 C CA . PRO A 1 220 ? -3.373 -9.392 -31.691 1.00 87.69 220 PRO A CA 1
ATOM 1738 C C . PRO A 1 220 ? -4.223 -8.807 -30.550 1.00 87.69 220 PRO A C 1
ATOM 1740 O O . PRO A 1 220 ? -5.418 -9.083 -30.481 1.00 87.69 220 PRO A O 1
ATOM 1743 N N . GLY A 1 221 ? -3.642 -7.985 -29.666 1.00 91.31 221 GLY A N 1
ATOM 1744 C CA . GLY A 1 221 ? -4.331 -7.430 -28.496 1.00 91.31 221 GLY A CA 1
ATOM 1745 C C . GLY A 1 221 ? -4.507 -8.425 -27.344 1.00 91.31 221 GLY A C 1
ATOM 1746 O O . GLY A 1 221 ? -5.417 -8.255 -26.538 1.00 91.31 221 GLY A O 1
ATOM 1747 N N . ASN A 1 222 ? -3.664 -9.456 -27.275 1.00 94.88 222 ASN A N 1
ATOM 1748 C CA . ASN A 1 222 ? -3.670 -10.501 -26.250 1.00 94.88 222 ASN A CA 1
ATOM 1749 C C . ASN A 1 222 ? -2.328 -10.534 -25.484 1.00 94.88 222 ASN A C 1
ATOM 1751 O O . ASN A 1 222 ? -1.563 -9.567 -25.511 1.00 94.88 222 ASN A O 1
ATOM 1755 N N . GLU A 1 223 ? -2.014 -11.635 -24.810 1.00 95.31 223 GLU A N 1
ATOM 1756 C CA . GLU A 1 223 ? -0.752 -11.830 -24.103 1.00 95.31 223 GLU A CA 1
ATOM 1757 C C . GLU A 1 223 ? 0.497 -11.683 -24.978 1.00 95.31 223 GLU A C 1
ATOM 1759 O O . GLU A 1 223 ? 1.538 -11.390 -24.421 1.00 95.31 223 GLU A O 1
ATOM 1764 N N . ASP A 1 224 ? 0.440 -11.786 -26.306 1.00 94.75 224 ASP A N 1
ATOM 1765 C CA . ASP A 1 224 ? 1.597 -11.658 -27.209 1.00 94.75 224 ASP A CA 1
ATOM 1766 C C . ASP A 1 224 ? 1.788 -10.244 -27.784 1.00 94.75 224 ASP A C 1
ATOM 1768 O O . ASP A 1 224 ? 2.592 -10.032 -28.689 1.00 94.75 224 ASP A O 1
ATOM 1772 N N . SER A 1 225 ? 1.072 -9.254 -27.244 1.00 94.12 225 SER A N 1
ATOM 1773 C CA . SER A 1 225 ? 1.025 -7.893 -27.797 1.00 94.12 225 SER A CA 1
ATOM 1774 C C . SER A 1 225 ? 2.352 -7.129 -27.769 1.00 94.12 225 SER A C 1
ATOM 1776 O O . SER A 1 225 ? 2.632 -6.379 -28.698 1.00 94.12 225 SER A O 1
ATOM 1778 N N . SER A 1 226 ? 3.157 -7.283 -26.714 1.00 96.69 226 SER A N 1
ATOM 1779 C CA . SER A 1 226 ? 4.428 -6.566 -26.548 1.00 96.69 226 SER A CA 1
ATOM 1780 C C . SER A 1 226 ? 5.418 -7.337 -25.676 1.00 96.69 226 SER A C 1
ATOM 1782 O O . SER A 1 226 ? 5.093 -8.360 -25.070 1.00 96.69 226 SER A O 1
ATOM 1784 N N . CYS A 1 227 ? 6.628 -6.792 -25.530 1.00 96.56 227 CYS A N 1
ATOM 1785 C CA . CYS A 1 227 ? 7.511 -7.166 -24.431 1.00 96.56 227 CYS A CA 1
ATOM 1786 C C . CYS A 1 227 ? 6.907 -6.766 -23.068 1.00 96.56 227 CYS A C 1
ATOM 1788 O O . CYS A 1 227 ? 5.923 -6.027 -22.985 1.00 96.56 227 CYS A O 1
ATOM 1790 N N . TRP A 1 228 ? 7.510 -7.251 -21.983 1.00 98.12 228 TRP A N 1
ATOM 1791 C CA . TRP A 1 228 ? 7.145 -6.855 -20.623 1.00 98.12 228 TRP A CA 1
ATOM 1792 C C . TRP A 1 228 ? 7.632 -5.439 -20.301 1.00 98.12 228 TRP A C 1
ATOM 1794 O O . TRP A 1 228 ? 8.842 -5.206 -20.207 1.00 98.12 228 TRP A O 1
ATOM 1804 N N . VAL A 1 229 ? 6.694 -4.528 -20.051 1.00 98.44 229 VAL A N 1
ATOM 1805 C CA . VAL A 1 229 ? 6.940 -3.106 -19.791 1.00 98.44 229 VAL A CA 1
ATOM 1806 C C . VAL A 1 229 ? 6.858 -2.816 -18.292 1.00 98.44 229 VAL A C 1
ATOM 1808 O O . VAL A 1 229 ? 5.887 -3.180 -17.626 1.00 98.44 229 VAL A O 1
ATOM 1811 N N . ARG A 1 230 ? 7.889 -2.165 -17.740 1.00 98.19 230 ARG A N 1
ATOM 1812 C CA . ARG A 1 230 ? 7.907 -1.750 -16.325 1.00 98.19 230 ARG A CA 1
ATOM 1813 C C . ARG A 1 230 ? 6.895 -0.644 -16.065 1.00 98.19 230 ARG A C 1
ATOM 1815 O O . ARG A 1 230 ? 6.702 0.216 -16.915 1.00 98.19 230 ARG A O 1
ATOM 1822 N N . VAL A 1 231 ? 6.294 -0.667 -14.878 1.00 98.31 231 VAL A N 1
ATOM 1823 C CA . VAL A 1 231 ? 5.289 0.305 -14.442 1.00 98.31 231 VAL A CA 1
ATOM 1824 C C . VAL A 1 231 ? 5.857 1.143 -13.309 1.00 98.31 231 VAL A C 1
ATOM 1826 O O . VAL A 1 231 ? 6.179 0.607 -12.248 1.00 98.31 231 VAL A O 1
ATOM 1829 N N . SER A 1 232 ? 5.957 2.450 -13.535 1.00 97.06 232 SER A N 1
ATOM 1830 C CA . SER A 1 232 ? 6.277 3.430 -12.502 1.00 97.06 232 SER A CA 1
ATOM 1831 C C . SER A 1 232 ? 5.267 3.339 -11.356 1.00 97.06 232 SER A C 1
ATOM 1833 O O . SER A 1 232 ? 4.057 3.237 -11.579 1.00 97.06 232 SER A O 1
ATOM 1835 N N . GLN A 1 233 ? 5.776 3.354 -10.127 1.00 95.38 233 GLN A N 1
ATOM 1836 C CA . GLN A 1 233 ? 4.981 3.354 -8.902 1.00 95.38 233 GLN A CA 1
ATOM 1837 C C . GLN A 1 233 ? 5.162 4.693 -8.190 1.00 95.38 233 GLN A C 1
ATOM 1839 O O . GLN A 1 233 ? 6.218 5.313 -8.295 1.00 95.38 233 GLN A O 1
ATOM 1844 N N . ALA A 1 234 ? 4.160 5.112 -7.414 1.00 94.44 234 ALA A N 1
ATOM 1845 C CA . ALA A 1 234 ? 4.245 6.349 -6.636 1.00 94.44 234 ALA A CA 1
ATOM 1846 C C . ALA A 1 234 ? 5.373 6.312 -5.584 1.00 94.44 234 ALA A C 1
ATOM 1848 O O . ALA A 1 234 ? 5.956 7.344 -5.267 1.00 94.44 234 ALA A O 1
ATOM 1849 N N . TRP A 1 235 ? 5.689 5.124 -5.056 1.00 95.94 235 TRP A N 1
ATOM 1850 C CA . TRP A 1 235 ? 6.777 4.897 -4.107 1.00 95.94 235 TRP A CA 1
ATOM 1851 C C . TRP A 1 235 ? 7.266 3.450 -4.228 1.00 95.94 235 TRP A C 1
ATOM 1853 O O . TRP A 1 235 ? 6.452 2.536 -4.129 1.00 95.94 235 TRP A O 1
ATOM 1863 N N . ALA A 1 236 ? 8.565 3.221 -4.440 1.00 95.81 236 ALA A N 1
ATOM 1864 C CA . ALA A 1 236 ? 9.133 1.879 -4.582 1.00 95.81 236 ALA A CA 1
ATOM 1865 C C . ALA A 1 236 ? 10.466 1.751 -3.831 1.00 95.81 236 ALA A C 1
ATOM 1867 O O . ALA A 1 236 ? 11.443 2.414 -4.178 1.00 95.81 236 ALA A O 1
ATOM 1868 N N . GLY A 1 237 ? 10.501 0.889 -2.814 1.00 94.56 237 GLY A N 1
ATOM 1869 C CA . GLY A 1 237 ? 11.687 0.542 -2.036 1.00 94.56 237 GLY A CA 1
ATOM 1870 C C . GLY A 1 237 ? 11.899 -0.971 -1.944 1.00 94.56 237 GLY A C 1
ATOM 1871 O O . GLY A 1 237 ? 11.099 -1.767 -2.438 1.00 94.56 237 GLY A O 1
ATOM 1872 N N . ALA A 1 238 ? 12.999 -1.392 -1.317 1.00 94.44 238 ALA A N 1
ATOM 1873 C CA . ALA A 1 238 ? 13.316 -2.810 -1.147 1.00 94.44 238 ALA A CA 1
ATOM 1874 C C . ALA A 1 238 ? 12.356 -3.465 -0.136 1.00 94.44 238 ALA A C 1
ATOM 1876 O O . ALA A 1 238 ? 12.551 -3.355 1.070 1.00 94.44 238 ALA A O 1
ATOM 1877 N N . GLY A 1 239 ? 11.308 -4.130 -0.634 1.00 92.81 239 GLY A N 1
ATOM 1878 C CA . GLY A 1 239 ? 10.296 -4.797 0.196 1.00 92.81 239 GLY A CA 1
ATOM 1879 C C . GLY A 1 239 ? 9.212 -3.874 0.769 1.00 92.81 239 GLY A C 1
ATOM 1880 O O . GLY A 1 239 ? 8.426 -4.318 1.598 1.00 92.81 239 GLY A O 1
ATOM 1881 N N . PHE A 1 240 ? 9.141 -2.611 0.337 1.00 94.56 240 PHE A N 1
ATOM 1882 C CA . PHE A 1 240 ? 8.134 -1.644 0.787 1.00 94.56 240 PHE A CA 1
ATOM 1883 C C . PHE A 1 240 ? 7.754 -0.661 -0.331 1.00 94.56 240 PHE A C 1
ATOM 1885 O O . PHE A 1 240 ? 8.492 -0.495 -1.302 1.00 94.56 240 PHE A O 1
ATOM 1892 N N . GLY A 1 241 ? 6.617 0.022 -0.188 1.00 95.50 241 GLY A N 1
ATOM 1893 C CA . GLY A 1 241 ? 6.151 1.047 -1.125 1.00 95.50 241 GLY A CA 1
ATOM 1894 C C . GLY A 1 241 ? 4.689 0.869 -1.529 1.00 95.50 241 GLY A C 1
ATOM 1895 O O . GLY A 1 241 ? 3.927 0.152 -0.884 1.00 95.50 241 GLY A O 1
ATOM 1896 N N . ASN A 1 242 ? 4.300 1.536 -2.612 1.00 95.25 242 ASN A N 1
ATOM 1897 C CA . ASN A 1 242 ? 2.999 1.392 -3.250 1.00 95.25 242 ASN A CA 1
ATOM 1898 C C . ASN A 1 242 ? 3.114 0.432 -4.440 1.00 95.25 242 ASN A C 1
ATOM 1900 O O . ASN A 1 242 ? 4.039 0.543 -5.242 1.00 95.25 242 ASN A O 1
ATOM 1904 N N . LEU A 1 243 ? 2.146 -0.473 -4.574 1.00 95.81 243 LEU A N 1
ATOM 1905 C CA . LEU A 1 243 ? 2.031 -1.334 -5.740 1.00 95.81 243 LEU A CA 1
ATOM 1906 C C . LEU A 1 243 ? 0.589 -1.352 -6.231 1.00 95.81 243 LEU A C 1
ATOM 1908 O O . LEU A 1 243 ? -0.291 -1.947 -5.611 1.00 95.81 243 LEU A O 1
ATOM 1912 N N . ALA A 1 244 ? 0.360 -0.744 -7.388 1.00 95.94 244 ALA A N 1
ATOM 1913 C CA . ALA A 1 244 ? -0.885 -0.896 -8.123 1.00 95.94 244 ALA A CA 1
ATOM 1914 C C . ALA A 1 244 ? -0.552 -1.462 -9.501 1.00 95.94 244 ALA A C 1
ATOM 1916 O O . ALA A 1 244 ? 0.176 -0.834 -10.259 1.00 95.94 244 ALA A O 1
ATOM 1917 N N . ILE A 1 245 ? -1.090 -2.619 -9.873 1.00 97.88 245 ILE A N 1
ATOM 1918 C CA . ILE A 1 245 ? -0.855 -3.192 -11.206 1.00 97.88 245 ILE A CA 1
ATOM 1919 C C . ILE A 1 245 ? -1.948 -2.699 -12.170 1.00 97.88 245 ILE A C 1
ATOM 1921 O O . ILE A 1 245 ? -3.130 -2.817 -11.833 1.00 97.88 245 ILE A O 1
ATOM 1925 N N . PRO A 1 246 ? -1.598 -2.123 -13.338 1.00 97.69 246 PRO A N 1
ATOM 1926 C CA . PRO A 1 246 ? -2.569 -1.817 -14.384 1.00 97.69 246 PRO A CA 1
ATOM 1927 C C . PRO A 1 246 ? -3.312 -3.082 -14.833 1.00 97.69 246 PRO A C 1
ATOM 1929 O O . PRO A 1 246 ? -2.698 -4.124 -15.055 1.00 97.69 246 PRO A O 1
ATOM 1932 N N . ARG A 1 247 ? -4.635 -2.997 -14.959 1.00 97.56 247 ARG A N 1
ATOM 1933 C CA . ARG A 1 247 ? -5.490 -4.115 -15.384 1.00 97.56 247 ARG A CA 1
ATOM 1934 C C . ARG A 1 247 ? -5.640 -4.162 -16.896 1.00 97.56 247 ARG A C 1
ATOM 1936 O O . ARG A 1 247 ? -5.555 -3.126 -17.551 1.00 97.56 247 ARG A O 1
ATOM 1943 N N . VAL A 1 248 ? -5.924 -5.346 -17.433 1.00 97.06 248 VAL A N 1
ATOM 1944 C CA . VAL A 1 248 ? -6.224 -5.534 -18.860 1.00 97.06 248 VAL A CA 1
ATOM 1945 C C . VAL A 1 248 ? -7.370 -4.604 -19.273 1.00 97.06 248 VAL A C 1
ATOM 1947 O O . VAL A 1 248 ? -8.376 -4.491 -18.574 1.00 97.06 248 VAL A O 1
ATOM 1950 N N . GLY A 1 249 ? -7.190 -3.902 -20.393 1.00 94.94 249 GLY A N 1
ATOM 1951 C CA . GLY A 1 249 ? -8.128 -2.908 -20.915 1.00 94.94 249 GLY A CA 1
ATOM 1952 C C . GLY A 1 249 ? -7.942 -1.486 -20.376 1.00 94.94 249 GLY A C 1
ATOM 1953 O O . GLY A 1 249 ? -8.548 -0.570 -20.922 1.00 94.94 249 GLY A O 1
ATOM 1954 N N . GLN A 1 250 ? -7.110 -1.263 -19.352 1.00 97.12 250 GLN A N 1
ATOM 1955 C CA . GLN A 1 250 ? -6.825 0.092 -18.868 1.00 97.12 250 GLN A CA 1
ATOM 1956 C C . GLN A 1 250 ? -5.848 0.830 -19.787 1.00 97.12 250 GLN A C 1
ATOM 1958 O O . GLN A 1 250 ? -4.915 0.236 -20.333 1.00 97.12 250 GLN A O 1
ATOM 1963 N N . GLU A 1 251 ? -6.043 2.142 -19.908 1.00 98.12 251 GLU A N 1
ATOM 1964 C CA . GLU A 1 251 ? -5.137 3.038 -20.620 1.00 98.12 251 GLU A CA 1
ATOM 1965 C C . GLU A 1 251 ? -3.973 3.484 -19.722 1.00 98.12 251 GLU A C 1
ATOM 1967 O O . GLU A 1 251 ? -4.146 3.875 -18.560 1.00 98.12 251 GLU A O 1
ATOM 1972 N N . VAL A 1 252 ? -2.766 3.413 -20.276 1.00 98.44 252 VAL A N 1
ATOM 1973 C CA . VAL A 1 252 ? -1.512 3.794 -19.622 1.00 98.44 252 VAL A CA 1
ATOM 1974 C C . VAL A 1 252 ? -0.725 4.758 -20.498 1.00 98.44 252 VAL A C 1
ATOM 1976 O O . VAL A 1 252 ? -0.816 4.708 -21.721 1.00 98.44 252 VAL A O 1
ATOM 1979 N N . ILE A 1 253 ? 0.084 5.609 -19.867 1.00 98.38 253 ILE A N 1
ATOM 1980 C CA . ILE A 1 253 ? 1.031 6.495 -20.549 1.00 98.38 253 ILE A CA 1
ATOM 1981 C C . ILE A 1 253 ? 2.401 5.824 -20.544 1.00 98.38 253 ILE A C 1
ATOM 1983 O O . ILE A 1 253 ? 2.964 5.571 -19.477 1.00 98.38 253 ILE A O 1
ATOM 1987 N N . VAL A 1 254 ? 2.915 5.529 -21.731 1.00 98.62 254 VAL A N 1
ATOM 1988 C CA . VAL A 1 254 ? 4.198 4.875 -21.980 1.00 98.62 254 VAL A CA 1
ATOM 1989 C C . VAL A 1 254 ? 5.197 5.914 -22.470 1.00 98.62 254 VAL A C 1
ATOM 1991 O O . VAL A 1 254 ? 4.975 6.565 -23.486 1.00 98.62 254 VAL A O 1
ATOM 1994 N N . ASP A 1 255 ? 6.295 6.054 -21.746 1.00 98.25 255 ASP A N 1
ATOM 1995 C CA . ASP A 1 255 ? 7.478 6.790 -22.169 1.00 98.25 255 ASP A CA 1
ATOM 1996 C C . ASP A 1 255 ? 8.552 5.812 -22.669 1.00 98.25 255 ASP A C 1
ATOM 1998 O O . ASP A 1 255 ? 8.439 4.595 -22.497 1.00 98.25 255 ASP A O 1
ATOM 2002 N N . PHE A 1 256 ? 9.602 6.334 -23.287 1.00 97.62 256 PHE A N 1
ATOM 2003 C CA . PHE A 1 256 ? 10.666 5.555 -23.907 1.00 97.62 256 PHE A CA 1
ATOM 2004 C C . PHE A 1 256 ? 12.011 6.026 -23.365 1.00 97.62 256 PHE A C 1
ATOM 2006 O O . PHE A 1 256 ? 12.383 7.190 -23.512 1.00 97.62 256 PHE A O 1
ATOM 2013 N N . LEU A 1 257 ? 12.759 5.135 -22.709 1.00 95.56 257 LEU A N 1
ATOM 2014 C CA . LEU A 1 257 ? 14.022 5.507 -22.067 1.00 95.56 257 LEU A CA 1
ATOM 2015 C C . LEU A 1 257 ? 15.012 6.036 -23.113 1.00 95.56 257 LEU A C 1
ATOM 2017 O O . LEU A 1 257 ? 15.368 5.329 -24.053 1.00 95.56 257 LEU A O 1
ATOM 2021 N N . ASN A 1 258 ? 15.473 7.276 -22.930 1.00 94.06 258 ASN A N 1
ATOM 2022 C CA . ASN A 1 258 ? 16.319 8.004 -23.889 1.00 94.06 258 ASN A CA 1
ATOM 2023 C C . ASN A 1 258 ? 15.681 8.159 -25.288 1.00 94.06 258 ASN A C 1
ATOM 2025 O O . ASN A 1 258 ? 16.396 8.264 -26.282 1.00 94.06 258 ASN A O 1
ATOM 2029 N N . GLY A 1 259 ? 14.347 8.129 -25.375 1.00 95.06 259 GLY A N 1
ATOM 2030 C CA . GLY A 1 259 ? 13.604 8.181 -26.635 1.00 95.06 259 GLY A CA 1
ATOM 2031 C C . GLY A 1 259 ? 13.695 6.904 -27.476 1.00 95.06 259 GLY A C 1
ATOM 2032 O O . GLY A 1 259 ? 13.233 6.909 -28.612 1.00 95.06 259 GLY A O 1
ATOM 2033 N N . ASP A 1 260 ? 14.282 5.817 -26.963 1.00 95.38 260 ASP A N 1
ATOM 2034 C CA . ASP A 1 260 ? 14.475 4.564 -27.701 1.00 95.38 260 ASP A CA 1
ATOM 2035 C C . ASP A 1 260 ? 13.160 3.759 -27.780 1.00 95.38 260 ASP A C 1
ATOM 2037 O O . ASP A 1 260 ? 12.698 3.271 -26.740 1.00 95.38 260 ASP A O 1
ATOM 2041 N N . PRO A 1 261 ? 12.564 3.551 -28.978 1.00 96.25 261 PRO A N 1
ATOM 2042 C CA . PRO A 1 261 ? 11.318 2.791 -29.135 1.00 96.25 261 PRO A CA 1
ATOM 2043 C C . PRO A 1 261 ? 11.379 1.369 -28.553 1.00 96.25 261 PRO A C 1
ATOM 2045 O O . PRO A 1 261 ? 10.350 0.800 -28.189 1.00 96.25 261 PRO A O 1
ATOM 2048 N N . ASP A 1 262 ? 12.584 0.804 -28.434 1.00 95.81 262 ASP A N 1
ATOM 2049 C CA . ASP A 1 262 ? 12.818 -0.543 -27.912 1.00 95.81 262 ASP A CA 1
ATOM 2050 C C . ASP A 1 262 ? 12.885 -0.603 -26.372 1.00 95.81 262 ASP A C 1
ATOM 2052 O O . ASP A 1 262 ? 13.036 -1.685 -25.796 1.00 95.81 262 ASP A O 1
ATOM 2056 N N . GLN A 1 263 ? 12.779 0.540 -25.681 1.00 95.81 263 GLN A N 1
ATOM 2057 C CA . GLN A 1 263 ? 12.866 0.635 -24.219 1.00 95.81 263 GLN A CA 1
ATOM 2058 C C . GLN A 1 263 ? 11.653 1.343 -23.590 1.00 95.81 263 GLN A C 1
ATOM 2060 O O . GLN A 1 263 ? 11.813 2.370 -22.922 1.00 95.81 263 GLN A O 1
ATOM 2065 N N . PRO A 1 264 ? 10.435 0.791 -23.753 1.00 97.81 264 PRO A N 1
ATOM 2066 C CA . PRO A 1 264 ? 9.236 1.369 -23.164 1.00 97.81 264 PRO A CA 1
ATOM 2067 C C . PRO A 1 264 ? 9.229 1.260 -21.631 1.00 97.81 264 PRO A C 1
ATOM 2069 O O . PRO A 1 264 ? 9.691 0.276 -21.038 1.00 97.81 264 PRO A O 1
ATOM 2072 N N . ILE A 1 265 ? 8.625 2.253 -20.985 1.00 98.31 265 ILE A N 1
ATOM 2073 C CA . ILE A 1 265 ? 8.333 2.295 -19.552 1.00 98.31 265 ILE A CA 1
ATOM 2074 C C . ILE A 1 265 ? 6.998 3.008 -19.319 1.00 98.31 265 ILE A C 1
ATOM 2076 O O . ILE A 1 265 ? 6.750 4.087 -19.840 1.00 98.31 265 ILE A O 1
ATOM 2080 N N . ILE A 1 266 ? 6.101 2.417 -18.536 1.00 98.62 266 ILE A N 1
ATOM 2081 C CA . ILE A 1 266 ? 4.828 3.049 -18.184 1.00 98.62 266 ILE A CA 1
ATOM 2082 C C . ILE A 1 266 ? 5.081 4.067 -17.073 1.00 98.62 266 ILE A C 1
ATOM 2084 O O . ILE A 1 266 ? 5.537 3.699 -15.993 1.00 98.62 266 ILE A O 1
ATOM 2088 N N . MET A 1 267 ? 4.745 5.329 -17.324 1.00 97.38 267 MET A N 1
ATOM 2089 C CA . MET A 1 267 ? 4.972 6.454 -16.409 1.00 97.38 267 MET A CA 1
ATOM 2090 C C . MET A 1 267 ? 3.690 6.982 -15.764 1.00 97.38 267 MET A C 1
ATOM 2092 O O . MET A 1 267 ? 3.757 7.680 -14.756 1.00 97.38 267 MET A O 1
ATOM 2096 N N . GLY A 1 268 ? 2.520 6.638 -16.306 1.00 96.00 268 GLY A N 1
ATOM 2097 C CA . GLY A 1 268 ? 1.249 7.147 -15.802 1.00 96.00 268 GLY A CA 1
ATOM 2098 C C . GLY A 1 268 ? 0.037 6.352 -16.267 1.00 96.00 268 GLY A C 1
ATOM 2099 O O . GLY A 1 268 ? 0.150 5.351 -16.976 1.00 96.00 268 GLY A O 1
ATOM 2100 N N . ARG A 1 269 ? -1.140 6.809 -15.835 1.00 96.00 269 ARG A N 1
ATOM 2101 C CA . ARG A 1 269 ? -2.454 6.238 -16.163 1.00 96.00 269 ARG A CA 1
ATOM 2102 C C . ARG A 1 269 ? -3.438 7.362 -16.399 1.00 96.00 269 ARG A C 1
ATOM 2104 O O . ARG A 1 269 ? -3.334 8.405 -15.755 1.00 96.00 269 ARG A O 1
ATOM 2111 N N . THR A 1 270 ? -4.413 7.116 -17.257 1.00 94.94 270 THR A N 1
ATOM 2112 C CA . THR A 1 270 ? -5.471 8.077 -17.558 1.00 94.94 270 THR A CA 1
ATOM 2113 C C . THR A 1 270 ? -6.831 7.400 -17.507 1.00 94.94 270 THR A C 1
ATOM 2115 O O . THR A 1 270 ? -6.983 6.221 -17.824 1.00 94.94 270 THR A O 1
ATOM 2118 N N . TYR A 1 271 ? -7.832 8.159 -17.065 1.00 95.94 271 TYR A N 1
ATOM 2119 C CA . TYR A 1 271 ? -9.227 7.783 -17.249 1.00 95.94 271 TYR A CA 1
ATOM 2120 C C . TYR A 1 271 ? -9.684 8.211 -18.645 1.00 95.94 271 TYR A C 1
ATOM 2122 O O . TYR A 1 271 ? -9.226 9.225 -19.172 1.00 95.94 271 TYR A O 1
ATOM 2130 N N . HIS A 1 272 ? -10.628 7.467 -19.206 1.00 91.81 272 HIS A N 1
ATOM 2131 C CA . HIS A 1 272 ? -11.295 7.785 -20.466 1.00 91.81 272 HIS A CA 1
ATOM 2132 C C . HIS A 1 272 ? -12.792 7.475 -20.349 1.00 91.81 272 HIS A C 1
ATOM 2134 O O . HIS A 1 272 ? -13.292 7.111 -19.286 1.00 91.81 272 HIS A O 1
ATOM 2140 N N . GLN A 1 273 ? -13.541 7.644 -21.436 1.00 92.25 273 GLN A N 1
ATOM 2141 C CA . GLN A 1 273 ? -15.005 7.579 -21.425 1.00 92.25 273 GLN A CA 1
ATOM 2142 C C . GLN A 1 273 ? -15.583 6.270 -20.853 1.00 92.25 273 GLN A C 1
ATOM 2144 O O . GLN A 1 273 ? -16.591 6.321 -20.143 1.00 92.25 273 GLN A O 1
ATOM 2149 N N . ASP A 1 274 ? -14.937 5.139 -21.142 1.00 89.81 274 ASP A N 1
ATOM 2150 C CA . ASP A 1 274 ? -15.370 3.797 -20.727 1.00 89.81 274 ASP A CA 1
ATOM 2151 C C . ASP A 1 274 ? -14.702 3.334 -19.421 1.00 89.81 274 ASP A C 1
ATOM 2153 O O . ASP A 1 274 ? -15.227 2.473 -18.720 1.00 89.81 274 ASP A O 1
ATOM 2157 N N . ASN A 1 275 ? -13.568 3.940 -19.058 1.00 90.94 275 ASN A N 1
ATOM 2158 C CA . ASN A 1 275 ? -12.885 3.748 -17.782 1.00 90.94 275 ASN A CA 1
ATOM 2159 C C . ASN A 1 275 ? -12.890 5.081 -17.035 1.00 90.94 275 ASN A C 1
ATOM 2161 O O . ASN A 1 275 ? -11.913 5.829 -17.076 1.00 90.94 275 ASN A O 1
ATOM 2165 N N . ARG A 1 276 ? -14.029 5.415 -16.423 1.00 92.81 276 ARG A N 1
ATOM 2166 C CA . ARG A 1 276 ? -14.218 6.685 -15.713 1.00 92.81 276 ARG A CA 1
ATOM 2167 C C . ARG A 1 276 ? -13.617 6.644 -14.313 1.00 92.81 276 ARG A C 1
ATOM 2169 O O . ARG A 1 276 ? -13.520 5.587 -13.692 1.00 92.81 276 ARG A O 1
ATOM 2176 N N . SER A 1 277 ? -13.279 7.822 -13.798 1.00 93.75 277 SER A N 1
ATOM 2177 C CA . SER A 1 277 ? -12.873 7.987 -12.405 1.00 93.75 277 SER A CA 1
ATOM 2178 C C . SER A 1 277 ? -13.983 7.558 -11.434 1.00 93.75 277 SER A C 1
ATOM 2180 O O . SER A 1 277 ? -15.165 7.678 -11.773 1.00 93.75 277 SER A O 1
ATOM 2182 N N . PRO A 1 278 ? -13.638 7.137 -10.204 1.00 93.75 278 PRO A N 1
ATOM 2183 C CA . PRO A 1 278 ? -14.608 6.992 -9.123 1.00 93.75 278 PRO A CA 1
ATOM 2184 C C . PRO A 1 278 ? -15.428 8.274 -8.905 1.00 93.75 278 PRO A C 1
ATOM 2186 O O . PRO A 1 278 ? -14.940 9.384 -9.125 1.00 93.75 278 PRO A O 1
ATOM 2189 N N . GLY A 1 279 ? -16.674 8.116 -8.452 1.00 91.00 279 GLY A N 1
ATOM 2190 C CA . GLY A 1 279 ? -17.581 9.234 -8.193 1.00 91.00 279 GLY A CA 1
ATOM 2191 C C . GLY A 1 279 ? -18.310 9.730 -9.444 1.00 91.00 279 GLY A C 1
ATOM 2192 O O . GLY A 1 279 ? -18.574 8.982 -10.383 1.00 91.00 279 GLY A O 1
ATOM 2193 N N . SER A 1 280 ? -18.714 10.996 -9.434 1.00 92.44 280 SER A N 1
ATOM 2194 C CA . SER A 1 280 ? -19.510 11.607 -10.504 1.00 92.44 280 SER A CA 1
ATOM 2195 C C . SER A 1 280 ? -19.022 13.028 -10.751 1.00 92.44 280 SER A C 1
ATOM 2197 O O . SER A 1 280 ? -19.680 14.002 -10.392 1.00 92.44 280 SER A O 1
ATOM 2199 N N . LEU A 1 281 ? -17.825 13.150 -11.332 1.00 94.25 281 LEU A N 1
ATOM 2200 C CA . LEU A 1 281 ? -17.242 14.444 -11.683 1.00 94.25 281 LEU A CA 1
ATOM 2201 C C . LEU A 1 281 ? -18.092 15.177 -12.742 1.00 94.25 281 LEU A C 1
ATOM 2203 O O . LEU A 1 281 ? -18.606 14.533 -13.660 1.00 94.25 281 LEU A O 1
ATOM 2207 N N . PRO A 1 282 ? -18.238 16.515 -12.633 1.00 95.19 282 PRO A N 1
ATOM 2208 C CA . PRO A 1 282 ? -17.588 17.411 -11.662 1.00 95.19 282 PRO A CA 1
ATOM 2209 C C . PRO A 1 282 ? -18.294 17.518 -10.292 1.00 95.19 282 PRO A C 1
ATOM 2211 O O . PRO A 1 282 ? -17.849 18.291 -9.448 1.00 95.19 282 PRO A O 1
ATOM 2214 N N . GLY A 1 283 ? -19.379 16.776 -10.046 1.00 95.75 283 GLY A N 1
ATOM 2215 C CA . GLY A 1 283 ? -20.139 16.826 -8.789 1.00 95.75 283 GLY A CA 1
ATOM 2216 C C . GLY A 1 283 ? -19.329 16.420 -7.553 1.00 95.75 283 GLY A C 1
ATOM 2217 O O . GLY A 1 283 ? -19.480 17.027 -6.502 1.00 95.75 283 GLY A O 1
ATOM 2218 N N . THR A 1 284 ? -18.406 15.467 -7.693 1.00 95.75 284 THR A N 1
ATOM 2219 C CA . THR A 1 284 ? -17.522 14.983 -6.613 1.00 95.75 284 THR A CA 1
ATOM 2220 C C . THR A 1 284 ? -16.134 15.636 -6.631 1.00 95.75 284 THR A C 1
ATOM 2222 O O . THR A 1 284 ? -15.142 15.004 -6.288 1.00 95.75 284 THR A O 1
ATOM 2225 N N . LYS A 1 285 ? -16.020 16.890 -7.089 1.00 96.62 285 LYS A N 1
ATOM 2226 C CA . LYS A 1 285 ? -14.725 17.582 -7.272 1.00 96.62 285 LYS A CA 1
ATOM 2227 C C . LYS A 1 285 ? -13.918 17.815 -5.986 1.00 96.62 285 LYS A C 1
ATOM 2229 O O . LYS A 1 285 ? -12.725 18.066 -6.084 1.00 96.62 285 LYS A O 1
ATOM 2234 N N . THR A 1 286 ? -14.561 17.778 -4.820 1.00 97.38 286 THR A N 1
ATOM 2235 C CA . THR A 1 286 ? -13.922 17.904 -3.497 1.00 97.38 286 THR A CA 1
ATOM 2236 C C . THR A 1 286 ? -13.421 16.568 -2.955 1.00 97.38 286 THR A C 1
ATOM 2238 O O . THR A 1 286 ? -12.837 16.533 -1.879 1.00 97.38 286 THR A O 1
ATOM 2241 N N . GLN A 1 287 ? -13.652 15.467 -3.679 1.00 97.31 287 GLN A N 1
ATOM 2242 C CA . GLN A 1 287 ? -13.316 14.128 -3.219 1.00 97.31 287 GLN A CA 1
ATOM 2243 C C . GLN A 1 287 ? -11.982 13.657 -3.794 1.00 97.31 287 GLN A C 1
ATOM 2245 O O . GLN A 1 287 ? -11.786 13.609 -5.010 1.00 97.31 287 GLN A O 1
ATOM 2250 N N . MET A 1 288 ? -11.098 13.218 -2.905 1.00 97.44 288 MET A N 1
ATOM 2251 C CA . MET A 1 288 ? -9.905 12.439 -3.215 1.00 97.44 288 MET A CA 1
ATOM 2252 C C . MET A 1 288 ? -10.177 10.979 -2.855 1.00 97.44 288 MET A C 1
ATOM 2254 O O . MET A 1 288 ? -10.742 10.675 -1.807 1.00 97.44 288 MET A O 1
ATOM 2258 N N . THR A 1 289 ? -9.861 10.050 -3.757 1.00 96.38 289 THR A N 1
ATOM 2259 C CA . THR A 1 289 ? -10.284 8.652 -3.612 1.00 96.38 289 THR A CA 1
ATOM 2260 C C . THR A 1 289 ? -9.199 7.679 -4.042 1.00 96.38 289 THR A C 1
ATOM 2262 O O . THR A 1 289 ? -8.715 7.729 -5.173 1.00 96.38 289 THR A O 1
ATOM 2265 N N . ILE A 1 290 ? -8.905 6.720 -3.166 1.00 96.81 290 ILE A N 1
ATOM 2266 C CA . ILE A 1 290 ? -8.169 5.498 -3.477 1.00 96.81 290 ILE A CA 1
ATOM 2267 C C . ILE A 1 290 ? -9.172 4.346 -3.404 1.00 96.81 290 ILE A C 1
ATOM 2269 O O . ILE A 1 290 ? -9.492 3.848 -2.325 1.00 96.81 290 ILE A O 1
ATOM 2273 N N . ARG A 1 291 ? -9.688 3.929 -4.565 1.00 97.12 291 ARG A N 1
ATOM 2274 C CA . ARG A 1 291 ? -10.670 2.843 -4.689 1.00 97.12 291 ARG A CA 1
ATOM 2275 C C . ARG A 1 291 ? -10.076 1.667 -5.458 1.00 97.12 291 ARG A C 1
ATOM 2277 O O . ARG A 1 291 ? -9.543 1.827 -6.553 1.00 97.12 291 ARG A O 1
ATOM 2284 N N . SER A 1 292 ? -10.202 0.477 -4.883 1.00 97.19 292 SER A N 1
ATOM 2285 C CA . SER A 1 292 ? -9.846 -0.795 -5.521 1.00 97.19 292 SER A CA 1
ATOM 2286 C C . SER A 1 292 ? -11.055 -1.431 -6.222 1.00 97.19 292 SER A C 1
ATOM 2288 O O . SER A 1 292 ? -12.162 -0.908 -6.180 1.00 97.19 292 SER A O 1
ATOM 2290 N N . LYS A 1 293 ? -10.859 -2.582 -6.867 1.00 96.56 293 LYS A N 1
ATOM 2291 C CA . LYS A 1 293 ? -11.942 -3.412 -7.412 1.00 96.56 293 LYS A CA 1
ATOM 2292 C C . LYS A 1 293 ? -11.686 -4.864 -7.032 1.00 96.56 293 LYS A C 1
ATOM 2294 O O . LYS A 1 293 ? -10.561 -5.341 -7.205 1.00 96.56 293 LYS A O 1
ATOM 2299 N N . THR A 1 294 ? -12.694 -5.581 -6.554 1.00 97.88 294 THR A N 1
ATOM 2300 C CA . THR A 1 294 ? -12.600 -7.026 -6.323 1.00 97.88 294 THR A CA 1
ATOM 2301 C C . THR A 1 294 ? -12.183 -7.721 -7.618 1.00 97.88 294 THR A C 1
ATOM 2303 O O . THR A 1 294 ? -12.756 -7.482 -8.678 1.00 97.88 294 THR A O 1
ATOM 2306 N N . TYR A 1 295 ? -11.149 -8.554 -7.551 1.00 96.75 295 TYR A N 1
ATOM 2307 C CA . TYR A 1 295 ? -10.678 -9.316 -8.704 1.00 96.75 295 TYR A CA 1
ATOM 2308 C C . TYR A 1 295 ? -11.780 -10.249 -9.213 1.00 96.75 295 TYR A C 1
ATOM 2310 O O . TYR A 1 295 ? -12.348 -11.004 -8.423 1.00 96.75 295 TYR A O 1
ATOM 2318 N N . LYS A 1 296 ? -12.100 -10.168 -10.513 1.00 95.38 296 LYS A N 1
ATOM 2319 C CA . LYS A 1 296 ? -13.181 -10.950 -11.144 1.00 95.38 296 LYS A CA 1
ATOM 2320 C C . LYS A 1 296 ? -14.549 -10.797 -10.441 1.00 95.38 296 LYS A C 1
ATOM 2322 O O . LYS A 1 296 ? -15.394 -11.683 -10.530 1.00 95.38 296 LYS A O 1
ATOM 2327 N N . GLY A 1 297 ? -14.785 -9.672 -9.755 1.00 94.81 297 GLY A N 1
ATOM 2328 C CA . GLY A 1 297 ? -16.018 -9.386 -9.015 1.00 94.81 297 GLY A CA 1
ATOM 2329 C C . GLY A 1 297 ? -16.430 -7.910 -9.067 1.00 94.81 297 GLY A C 1
ATOM 2330 O O . GLY A 1 297 ? -15.749 -7.077 -9.663 1.00 94.81 297 GLY A O 1
ATOM 2331 N N . GLY A 1 298 ? -17.570 -7.589 -8.446 1.00 94.81 298 GLY A N 1
ATOM 2332 C CA . GLY A 1 298 ? -18.162 -6.240 -8.457 1.00 94.81 298 GLY A CA 1
ATOM 2333 C C . GLY A 1 298 ? -17.886 -5.366 -7.224 1.00 94.81 298 GLY A C 1
ATOM 2334 O O . GLY A 1 298 ? -18.275 -4.204 -7.225 1.00 94.81 298 GLY A O 1
ATOM 2335 N N . GLY A 1 299 ? -17.256 -5.908 -6.176 1.00 97.50 299 GLY A N 1
ATOM 2336 C CA . GLY A 1 299 ? -16.993 -5.194 -4.918 1.00 97.50 299 GLY A CA 1
ATOM 2337 C C . GLY A 1 299 ? -15.781 -4.254 -4.960 1.00 97.50 299 GLY A C 1
ATOM 2338 O O . GLY A 1 299 ? -15.063 -4.191 -5.963 1.00 97.50 299 GLY A O 1
ATOM 2339 N N . PHE A 1 300 ? -15.527 -3.535 -3.861 1.00 98.12 300 PHE A N 1
ATOM 2340 C CA . PHE A 1 300 ? -14.382 -2.625 -3.731 1.00 98.12 300 PHE A CA 1
ATOM 2341 C C . PHE A 1 300 ? -13.999 -2.340 -2.273 1.00 98.12 300 PHE A C 1
ATOM 2343 O O . PHE A 1 300 ? -14.852 -2.293 -1.399 1.00 98.12 300 PHE A O 1
ATOM 2350 N N . ASN A 1 301 ? -12.713 -2.073 -2.036 1.00 98.50 301 ASN A N 1
ATOM 2351 C CA . ASN A 1 301 ? -12.243 -1.367 -0.837 1.00 98.50 301 ASN A CA 1
ATOM 2352 C C . ASN A 1 301 ? -11.930 0.087 -1.198 1.00 98.50 301 ASN A C 1
ATOM 2354 O O . ASN A 1 301 ? -11.452 0.339 -2.312 1.00 98.50 301 ASN A O 1
ATOM 2358 N N . GLU A 1 302 ? -12.154 1.016 -0.273 1.00 98.38 302 GLU A N 1
ATOM 2359 C CA . GLU A 1 302 ? -11.989 2.451 -0.508 1.00 98.38 302 GLU A CA 1
ATOM 2360 C C . GLU A 1 302 ? -11.450 3.202 0.713 1.00 98.38 302 GLU A C 1
ATOM 2362 O O . GLU A 1 302 ? -11.909 2.996 1.835 1.00 98.38 302 GLU A O 1
ATOM 2367 N N . LEU A 1 303 ? -10.517 4.117 0.446 1.00 98.44 303 LEU A N 1
ATOM 2368 C CA . LEU A 1 303 ? -10.165 5.239 1.309 1.00 98.44 303 LEU A CA 1
ATOM 2369 C C . LEU A 1 303 ? -10.506 6.529 0.556 1.00 98.44 303 LEU A C 1
ATOM 2371 O O . LEU A 1 303 ? -9.960 6.779 -0.524 1.00 98.44 303 LEU A O 1
ATOM 2375 N N . LYS A 1 304 ? -11.416 7.331 1.105 1.00 98.25 304 LYS A N 1
ATOM 2376 C CA . LYS A 1 304 ? -11.895 8.573 0.487 1.00 98.25 304 LYS A CA 1
ATOM 2377 C C . LYS A 1 304 ? -11.817 9.727 1.482 1.00 98.25 304 LYS A C 1
ATOM 2379 O O . LYS A 1 304 ? -12.263 9.584 2.616 1.00 98.25 304 LYS A O 1
ATOM 2384 N N . PHE A 1 305 ? -11.315 10.862 1.014 1.00 98.38 305 PHE A N 1
ATOM 2385 C CA . PHE A 1 305 ? -11.326 12.147 1.708 1.00 98.38 305 PHE A CA 1
ATOM 2386 C C . PHE A 1 305 ? -12.264 13.088 0.947 1.00 98.38 305 PHE A C 1
ATOM 2388 O O . PHE A 1 305 ? -12.158 13.180 -0.275 1.00 98.38 305 PHE A O 1
ATOM 2395 N N . ASP A 1 306 ? -13.203 13.729 1.635 1.00 98.06 306 ASP A N 1
ATOM 2396 C CA . ASP A 1 306 ? -14.058 14.784 1.086 1.00 98.06 306 ASP A CA 1
ATOM 2397 C C . ASP A 1 306 ? -13.730 16.096 1.793 1.00 98.06 306 ASP A C 1
ATOM 2399 O O . ASP A 1 306 ? -13.907 16.191 3.005 1.00 98.06 306 ASP A O 1
ATOM 2403 N N . ASP A 1 307 ? -13.256 17.083 1.036 1.00 98.06 307 ASP A N 1
ATOM 2404 C CA . ASP A 1 307 ? -12.850 18.402 1.538 1.00 98.06 307 ASP A CA 1
ATOM 2405 C C . ASP A 1 307 ? -13.935 19.470 1.289 1.00 98.06 307 ASP A C 1
ATOM 2407 O O . ASP A 1 307 ? -13.658 20.663 1.134 1.00 98.06 307 ASP A O 1
ATOM 2411 N N . ALA A 1 308 ? -15.200 19.052 1.175 1.00 97.69 308 ALA A N 1
ATOM 2412 C CA . ALA A 1 308 ? -16.323 19.976 1.085 1.00 97.69 308 ALA A CA 1
ATOM 2413 C C . ALA A 1 308 ? -16.488 20.743 2.406 1.00 97.69 308 ALA A C 1
ATOM 2415 O O . ALA A 1 308 ? -16.777 20.148 3.439 1.00 97.69 308 ALA A O 1
ATOM 2416 N N . THR A 1 309 ? -16.355 22.072 2.363 1.00 97.56 309 THR A N 1
ATOM 2417 C CA . THR A 1 309 ? -16.401 22.929 3.557 1.00 97.56 309 THR A CA 1
ATOM 2418 C C . THR A 1 309 ? -17.658 22.695 4.399 1.00 97.56 309 THR A C 1
ATOM 2420 O O . THR A 1 309 ? -18.781 22.806 3.894 1.00 97.56 309 THR A O 1
ATOM 2423 N N . GLY A 1 310 ? -17.464 22.391 5.684 1.00 97.00 310 GLY A N 1
ATOM 2424 C CA . GLY A 1 310 ? -18.534 22.098 6.643 1.00 97.00 310 GLY A CA 1
ATOM 2425 C C . GLY A 1 310 ? -19.171 20.713 6.489 1.00 97.00 310 GLY A C 1
ATOM 2426 O O . GLY A 1 310 ? -20.149 20.420 7.171 1.00 97.00 310 GLY A O 1
ATOM 2427 N N . ASN A 1 311 ? -18.657 19.885 5.577 1.00 97.31 311 ASN A N 1
ATOM 2428 C CA . ASN A 1 311 ? -19.081 18.508 5.323 1.00 97.31 311 ASN A CA 1
ATOM 2429 C C . ASN A 1 311 ? -17.857 17.592 5.133 1.00 97.31 311 ASN A C 1
ATOM 2431 O O . ASN A 1 311 ? -17.927 16.606 4.394 1.00 97.31 311 ASN A O 1
ATOM 2435 N N . GLU A 1 312 ? -16.728 17.939 5.757 1.00 98.25 312 GLU A N 1
ATOM 2436 C CA . GLU A 1 312 ? -15.477 17.209 5.619 1.00 98.25 312 GLU A CA 1
ATOM 2437 C C . GLU A 1 312 ? -15.633 15.768 6.125 1.00 98.25 312 GLU A C 1
ATOM 2439 O O . GLU A 1 312 ? -16.205 15.517 7.189 1.00 98.25 312 GLU A O 1
ATOM 2444 N N . GLN A 1 313 ? -15.126 14.795 5.365 1.00 98.06 313 GLN A N 1
ATOM 2445 C CA . GLN A 1 313 ? -15.294 13.381 5.699 1.00 98.06 313 GLN A CA 1
ATOM 2446 C C . GLN A 1 313 ? -14.075 12.549 5.309 1.00 98.06 313 GLN A C 1
ATOM 2448 O O . GLN A 1 313 ? -13.635 12.564 4.162 1.00 98.06 313 GLN A O 1
ATOM 2453 N N . VAL A 1 314 ? -13.628 11.697 6.234 1.00 98.38 314 VAL A N 1
ATOM 2454 C CA . VAL A 1 314 ? -12.813 10.519 5.912 1.00 98.38 314 VAL A CA 1
ATOM 2455 C C . VAL A 1 314 ? -13.722 9.294 5.905 1.00 98.38 314 VAL A C 1
ATOM 2457 O O . VAL A 1 314 ? -14.404 9.011 6.887 1.00 98.38 314 VAL A O 1
ATOM 2460 N N . TYR A 1 315 ? -13.742 8.564 4.793 1.00 98.19 315 TYR A N 1
ATOM 2461 C CA . TYR A 1 315 ? -14.511 7.335 4.625 1.00 98.19 315 TYR A CA 1
ATOM 2462 C C . TYR A 1 315 ? -13.570 6.164 4.354 1.00 98.19 315 TYR A C 1
ATOM 2464 O O . TYR A 1 315 ? -12.766 6.202 3.419 1.00 98.19 315 TYR A O 1
ATOM 2472 N N . ILE A 1 316 ? -13.698 5.122 5.174 1.00 98.31 316 ILE A N 1
ATOM 2473 C CA . ILE A 1 316 ? -12.959 3.867 5.050 1.00 98.31 316 ILE A CA 1
ATOM 2474 C C . ILE A 1 316 ? -13.979 2.752 4.843 1.00 98.31 316 ILE A C 1
ATOM 2476 O O . ILE A 1 316 ? -14.859 2.546 5.676 1.00 98.31 316 ILE A O 1
ATOM 2480 N N . HIS A 1 317 ? -13.851 2.024 3.737 1.00 98.44 317 HIS A N 1
ATOM 2481 C CA . HIS A 1 317 ? -14.692 0.878 3.412 1.00 98.44 317 HIS A CA 1
ATOM 2482 C C . HIS A 1 317 ? -13.832 -0.346 3.120 1.00 98.44 317 HIS A C 1
ATOM 2484 O O . HIS A 1 317 ? -13.026 -0.349 2.186 1.00 98.44 317 HIS A O 1
ATOM 2490 N N . ALA A 1 318 ? -14.060 -1.404 3.894 1.00 98.50 318 ALA A N 1
ATOM 2491 C CA . ALA A 1 318 ? -13.540 -2.736 3.636 1.00 98.50 318 ALA A CA 1
ATOM 2492 C C . ALA A 1 318 ? -14.653 -3.651 3.107 1.00 98.50 318 ALA A C 1
ATOM 2494 O O . ALA A 1 318 ? -15.684 -3.825 3.751 1.00 98.50 318 ALA A O 1
ATOM 2495 N N . GLN A 1 319 ? -14.424 -4.288 1.957 1.00 98.44 319 GLN A N 1
ATOM 2496 C CA . GLN A 1 319 ? -15.402 -5.165 1.303 1.00 98.44 319 GLN A CA 1
ATOM 2497 C C . GLN A 1 319 ? -15.686 -6.454 2.093 1.00 98.44 319 GLN A C 1
ATOM 2499 O O . GLN A 1 319 ? -16.703 -7.110 1.858 1.00 98.44 319 GLN A O 1
ATOM 2504 N N . LYS A 1 320 ? -14.750 -6.876 2.953 1.00 97.75 320 LYS A N 1
ATOM 2505 C CA . LYS A 1 320 ? -14.844 -8.129 3.711 1.00 97.75 320 LYS A CA 1
ATOM 2506 C C . LYS A 1 320 ? -14.307 -7.982 5.136 1.00 97.75 320 LYS A C 1
ATOM 2508 O O . LYS A 1 320 ? -15.090 -7.744 6.043 1.00 97.75 320 LYS A O 1
ATOM 2513 N N . ASN A 1 321 ? -12.995 -8.121 5.323 1.00 98.25 321 ASN A N 1
ATOM 2514 C CA . ASN A 1 321 ? -12.346 -7.995 6.628 1.00 98.25 321 ASN A CA 1
ATOM 2515 C C . ASN A 1 321 ? -11.616 -6.651 6.708 1.00 98.25 321 ASN A C 1
ATOM 2517 O O . ASN A 1 321 ? -11.039 -6.210 5.712 1.00 98.25 321 ASN A O 1
ATOM 2521 N N . MET A 1 322 ? -11.615 -6.044 7.893 1.00 98.38 322 MET A N 1
ATOM 2522 C CA . MET A 1 322 ? -10.766 -4.910 8.245 1.00 98.38 322 MET A CA 1
ATOM 2523 C C . MET A 1 322 ? -9.975 -5.287 9.494 1.00 98.38 322 MET A C 1
ATOM 2525 O O . MET A 1 322 ? -10.548 -5.390 10.574 1.00 98.38 322 MET A O 1
ATOM 2529 N N . ASP A 1 323 ? -8.669 -5.473 9.332 1.00 98.00 323 ASP A N 1
ATOM 2530 C CA . ASP A 1 323 ? -7.748 -5.757 10.430 1.00 98.00 323 ASP A CA 1
ATOM 2531 C C . ASP A 1 323 ? -6.948 -4.487 10.753 1.00 98.00 323 ASP A C 1
ATOM 2533 O O . ASP A 1 323 ? -6.560 -3.731 9.860 1.00 98.00 323 ASP A O 1
ATOM 2537 N N . THR A 1 324 ? -6.728 -4.207 12.037 1.00 97.56 324 THR A N 1
ATOM 2538 C CA . THR A 1 324 ? -5.930 -3.062 12.502 1.00 97.56 324 THR A CA 1
ATOM 2539 C C . THR A 1 324 ? -5.011 -3.525 13.619 1.00 97.56 324 THR A C 1
ATOM 2541 O O . THR A 1 324 ? -5.480 -3.907 14.687 1.00 97.56 324 THR A O 1
ATOM 2544 N N . GLU A 1 325 ? -3.705 -3.467 13.375 1.00 97.81 325 GLU A N 1
ATOM 2545 C CA . GLU A 1 325 ? -2.668 -3.851 14.332 1.00 97.81 325 GLU A CA 1
ATOM 2546 C C . GLU A 1 325 ? -1.851 -2.615 14.722 1.00 97.81 325 GLU A C 1
ATOM 2548 O O . GLU A 1 325 ? -1.354 -1.886 13.863 1.00 97.81 325 GLU A O 1
ATOM 2553 N N . VAL A 1 326 ? -1.739 -2.356 16.027 1.00 98.12 326 VAL A N 1
ATOM 2554 C CA . VAL A 1 326 ? -0.982 -1.227 16.579 1.00 98.12 326 VAL A CA 1
ATOM 2555 C C . VAL A 1 326 ? -0.011 -1.776 17.614 1.00 98.12 326 VAL A C 1
ATOM 2557 O O . VAL A 1 326 ? -0.433 -2.296 18.640 1.00 98.12 326 VAL A O 1
ATOM 2560 N N . LEU A 1 327 ? 1.290 -1.658 17.340 1.00 98.00 327 LEU A N 1
ATOM 2561 C CA . LEU A 1 327 ? 2.346 -2.272 18.159 1.00 98.00 327 LEU A CA 1
ATOM 2562 C C . LEU A 1 327 ? 2.660 -1.514 19.457 1.00 98.00 327 LEU A C 1
ATOM 2564 O O . LEU A 1 327 ? 3.435 -1.999 20.274 1.00 98.00 327 LEU A O 1
ATOM 2568 N N . ASN A 1 328 ? 2.108 -0.312 19.625 1.00 97.44 328 ASN A N 1
ATOM 2569 C CA . ASN A 1 328 ? 2.313 0.508 20.812 1.00 97.44 328 ASN A CA 1
ATOM 2570 C C . ASN A 1 328 ? 0.978 1.119 21.265 1.00 97.44 328 ASN A C 1
ATOM 2572 O O . ASN A 1 328 ? 0.104 0.400 21.737 1.00 97.44 328 ASN A O 1
ATOM 2576 N N . ASN A 1 329 ? 0.770 2.421 21.053 1.00 96.44 329 ASN A N 1
ATOM 2577 C CA . ASN A 1 329 ? -0.412 3.125 21.545 1.00 96.44 329 ASN A CA 1
ATOM 2578 C C . ASN A 1 329 ? -1.387 3.470 20.413 1.00 96.44 329 ASN A C 1
ATOM 2580 O O . ASN A 1 329 ? -0.986 4.019 19.386 1.00 96.44 329 ASN A O 1
ATOM 2584 N N . ARG A 1 330 ? -2.683 3.213 20.635 1.00 97.62 330 ARG A N 1
ATOM 2585 C CA . ARG A 1 330 ? -3.789 3.728 19.815 1.00 97.62 330 ARG A CA 1
ATOM 2586 C C . ARG A 1 330 ? -4.600 4.727 20.637 1.00 97.62 330 ARG A C 1
ATOM 2588 O O . ARG A 1 330 ? -5.257 4.337 21.594 1.00 97.62 330 ARG A O 1
ATOM 2595 N N . THR A 1 331 ? -4.619 5.985 20.207 1.00 95.88 331 THR A N 1
ATOM 2596 C CA . THR A 1 331 ? -5.474 7.034 20.785 1.00 95.88 331 THR A CA 1
ATOM 2597 C C . THR A 1 331 ? -6.647 7.311 19.852 1.00 95.88 331 THR A C 1
ATOM 2599 O O . THR A 1 331 ? -6.479 7.359 18.636 1.00 95.88 331 THR A O 1
ATOM 2602 N N . THR A 1 332 ? -7.849 7.475 20.401 1.00 96.00 332 THR A N 1
ATOM 2603 C CA . THR A 1 332 ? -9.044 7.914 19.663 1.00 96.00 332 THR A CA 1
ATOM 2604 C C . THR A 1 332 ? -9.694 9.048 20.449 1.00 96.00 332 THR A C 1
ATOM 2606 O O . THR A 1 332 ? -10.035 8.861 21.611 1.00 96.00 332 THR A O 1
ATOM 2609 N N . ASP A 1 333 ? -9.832 10.216 19.825 1.00 95.50 333 ASP A N 1
ATOM 2610 C CA . ASP A 1 333 ? -10.420 11.426 20.411 1.00 95.50 333 ASP A CA 1
ATOM 2611 C C . ASP A 1 333 ? -11.524 11.922 19.470 1.00 95.50 333 ASP A C 1
ATOM 2613 O O . ASP A 1 333 ? -11.256 12.282 18.322 1.00 95.50 333 ASP A O 1
ATOM 2617 N N . VAL A 1 334 ? -12.771 11.871 19.936 1.00 95.81 334 VAL A N 1
ATOM 2618 C CA . VAL A 1 334 ? -13.966 12.250 19.173 1.00 95.81 334 VAL A CA 1
ATOM 2619 C C . VAL A 1 334 ? -14.642 13.401 19.906 1.00 95.81 334 VAL A C 1
ATOM 2621 O O . VAL A 1 334 ? -15.020 13.260 21.063 1.00 95.81 334 VAL A O 1
ATOM 2624 N N . LYS A 1 335 ? -14.771 14.553 19.236 1.00 93.88 335 LYS A N 1
ATOM 2625 C CA . LYS A 1 335 ? -15.226 15.807 19.867 1.00 93.88 335 LYS A CA 1
ATOM 2626 C C . LYS A 1 335 ? -16.732 15.934 20.045 1.00 93.88 335 LYS A C 1
ATOM 2628 O O . LYS A 1 335 ? -17.161 16.737 20.864 1.00 93.88 335 LYS A O 1
ATOM 2633 N N . VAL A 1 336 ? -17.500 15.202 19.247 1.00 93.44 336 VAL A N 1
ATOM 2634 C CA . VAL A 1 336 ? -18.964 15.237 19.280 1.00 93.44 336 VAL A CA 1
ATOM 2635 C C . VAL A 1 336 ? -19.456 13.845 19.657 1.00 93.44 336 VAL A C 1
ATOM 2637 O O . VAL A 1 336 ? -19.401 13.501 20.831 1.00 93.44 336 VAL A O 1
ATOM 2640 N N . ASP A 1 337 ? -19.802 13.007 18.677 1.00 92.19 337 ASP A N 1
ATOM 2641 C CA . ASP A 1 337 ? -20.407 11.699 18.930 1.00 92.19 337 ASP A CA 1
ATOM 2642 C C . ASP A 1 337 ? -19.618 10.560 18.276 1.00 92.19 337 ASP A C 1
ATOM 2644 O O . ASP A 1 337 ? -19.148 10.672 17.140 1.00 92.19 337 ASP A O 1
ATOM 2648 N N . HIS A 1 338 ? -19.518 9.430 18.982 1.00 94.69 338 HIS A N 1
ATOM 2649 C CA . HIS A 1 338 ? -19.045 8.158 18.439 1.00 94.69 338 HIS A CA 1
ATOM 2650 C C . HIS A 1 338 ? -20.191 7.143 18.425 1.00 94.69 338 HIS A C 1
ATOM 2652 O O . HIS A 1 338 ? -20.805 6.872 19.455 1.00 94.69 338 HIS A O 1
ATOM 2658 N N . THR A 1 339 ? -20.464 6.554 17.261 1.00 94.25 339 THR A N 1
ATOM 2659 C CA . THR A 1 339 ? -21.460 5.488 17.104 1.00 94.25 339 THR A CA 1
ATOM 2660 C C . THR A 1 339 ? -20.805 4.265 16.477 1.00 94.25 339 THR A C 1
ATOM 2662 O O . THR A 1 339 ? -20.244 4.348 15.385 1.00 94.25 339 THR A O 1
ATOM 2665 N N . GLU A 1 340 ? -20.914 3.121 17.151 1.00 95.69 340 GLU A N 1
ATOM 2666 C CA . GLU A 1 340 ? -20.471 1.815 16.662 1.00 95.69 340 GLU A CA 1
ATOM 2667 C C . GLU A 1 340 ? -21.681 0.875 16.578 1.00 95.69 340 GLU A C 1
ATOM 2669 O O . GLU A 1 340 ? -22.520 0.831 17.476 1.00 95.69 340 GLU A O 1
ATOM 2674 N N . THR A 1 341 ? -21.811 0.135 15.477 1.00 95.19 341 THR A N 1
ATOM 2675 C CA . THR A 1 341 ? -22.881 -0.856 15.292 1.00 95.19 341 THR A CA 1
ATOM 2676 C C . THR A 1 341 ? -22.273 -2.177 14.855 1.00 95.19 341 THR A C 1
ATOM 2678 O O . THR A 1 341 ? -21.718 -2.281 13.762 1.00 95.19 341 THR A O 1
ATOM 2681 N N . ILE A 1 342 ? -22.411 -3.199 15.701 1.00 96.38 342 ILE A N 1
ATOM 2682 C CA . ILE A 1 342 ? -21.903 -4.547 15.445 1.00 96.38 342 ILE A CA 1
ATOM 2683 C C . ILE A 1 342 ? -23.076 -5.465 15.106 1.00 96.38 342 ILE A C 1
ATOM 2685 O O . ILE A 1 342 ? -23.944 -5.714 15.934 1.00 96.38 342 ILE A O 1
ATOM 2689 N N . GLY A 1 343 ? -23.105 -5.976 13.872 1.00 94.56 343 GLY A N 1
ATOM 2690 C CA . GLY A 1 343 ? -24.213 -6.811 13.387 1.00 94.56 343 GLY A CA 1
ATOM 2691 C C . GLY A 1 343 ? -24.243 -8.240 13.944 1.00 94.56 343 GLY A C 1
ATOM 2692 O O . GLY A 1 343 ? -25.225 -8.946 13.738 1.00 94.56 343 GLY A O 1
ATOM 2693 N N . ASN A 1 344 ? -23.172 -8.685 14.605 1.00 95.44 344 ASN A N 1
ATOM 2694 C CA . ASN A 1 344 ? -23.080 -10.007 15.225 1.00 95.44 344 ASN A CA 1
ATOM 2695 C C . ASN A 1 344 ? -22.402 -9.897 16.602 1.00 95.44 344 ASN A C 1
ATOM 2697 O O . ASN A 1 344 ? -22.975 -9.311 17.512 1.00 95.44 344 ASN A O 1
ATOM 2701 N N . ASN A 1 345 ? -21.171 -10.394 16.760 1.00 91.00 345 ASN A N 1
ATOM 2702 C CA . ASN A 1 345 ? -20.490 -10.444 18.054 1.00 91.00 345 ASN A CA 1
ATOM 2703 C C . ASN A 1 345 ? -19.370 -9.405 18.158 1.00 91.00 345 ASN A C 1
ATOM 2705 O O . ASN A 1 345 ? -18.585 -9.249 17.223 1.00 91.00 345 ASN A O 1
ATOM 2709 N N . GLN A 1 346 ? -19.247 -8.784 19.332 1.00 95.88 346 GLN A N 1
ATOM 2710 C CA . GLN A 1 346 ? -18.096 -7.978 19.738 1.00 95.88 346 GLN A CA 1
ATOM 2711 C C . GLN A 1 346 ? -17.368 -8.693 20.880 1.00 95.88 346 GLN A C 1
ATOM 2713 O O . GLN A 1 346 ? -17.994 -9.119 21.850 1.00 95.88 346 GLN A O 1
ATOM 2718 N N . SER A 1 347 ? -16.048 -8.835 20.769 1.00 93.88 347 SER A N 1
ATOM 2719 C CA . SER A 1 347 ? -15.195 -9.370 21.832 1.00 93.88 347 SER A CA 1
ATOM 2720 C C . SER A 1 347 ? -14.100 -8.359 22.144 1.00 93.88 347 SER A C 1
ATOM 2722 O O . SER A 1 347 ? -13.414 -7.891 21.238 1.00 93.88 347 SER A O 1
ATOM 2724 N N . ILE A 1 348 ? -13.961 -8.009 23.422 1.00 94.25 348 ILE A N 1
ATOM 2725 C CA . ILE A 1 348 ? -12.957 -7.068 23.920 1.00 94.25 348 ILE A CA 1
ATOM 2726 C C . ILE A 1 348 ? -12.159 -7.795 24.995 1.00 94.25 348 ILE A C 1
ATOM 2728 O O . ILE A 1 348 ? -12.733 -8.335 25.938 1.00 94.25 348 ILE A O 1
ATOM 2732 N N . THR A 1 349 ? -10.837 -7.820 24.848 1.00 91.88 349 THR A N 1
ATOM 2733 C CA . THR A 1 349 ? -9.917 -8.378 25.844 1.00 91.88 349 THR A CA 1
ATOM 2734 C C . THR A 1 349 ? -8.908 -7.305 26.226 1.00 91.88 349 THR A C 1
ATOM 2736 O O . THR A 1 349 ? -8.232 -6.757 25.359 1.00 91.88 349 THR A O 1
ATOM 2739 N N . VAL A 1 350 ? -8.810 -7.010 27.522 1.00 93.94 350 VAL A N 1
ATOM 2740 C CA . VAL A 1 350 ? -7.851 -6.056 28.092 1.00 93.94 350 VAL A CA 1
ATOM 2741 C C . VAL A 1 350 ? -6.955 -6.830 29.053 1.00 93.94 350 VAL A C 1
ATOM 2743 O O . VAL A 1 350 ? -7.455 -7.433 29.996 1.00 93.94 350 VAL A O 1
ATOM 2746 N N . GLY A 1 351 ? -5.647 -6.866 28.785 1.00 87.44 351 GLY A N 1
ATOM 2747 C CA . GLY A 1 351 ? -4.713 -7.735 29.517 1.00 87.44 351 GLY A CA 1
ATOM 2748 C C . GLY A 1 351 ? -4.343 -7.259 30.925 1.00 87.44 351 GLY A C 1
ATOM 2749 O O . GLY A 1 351 ? -3.930 -8.076 31.741 1.00 87.44 351 GLY A O 1
ATOM 2750 N N . LEU A 1 352 ? -4.478 -5.959 31.204 1.00 88.25 352 LEU A N 1
ATOM 2751 C CA . LEU A 1 352 ? -4.153 -5.349 32.496 1.00 88.25 352 LEU A CA 1
ATOM 2752 C C . LEU A 1 352 ? -5.403 -4.700 33.107 1.00 88.25 352 LEU A C 1
ATOM 2754 O O . LEU A 1 352 ? -6.226 -5.389 33.699 1.00 88.25 352 LEU A O 1
ATOM 2758 N N . GLY A 1 353 ? -5.567 -3.385 32.939 1.00 84.50 353 GLY A N 1
ATOM 2759 C CA . GLY A 1 353 ? -6.674 -2.619 33.507 1.00 84.50 353 GLY A CA 1
ATOM 2760 C C . GLY A 1 353 ? -7.497 -1.900 32.445 1.00 84.50 353 GLY A C 1
ATOM 2761 O O . GLY A 1 353 ? -6.959 -1.404 31.455 1.00 84.50 353 GLY A O 1
ATOM 2762 N N . GLN A 1 354 ? -8.807 -1.821 32.674 1.00 92.12 354 GLN A N 1
ATOM 2763 C CA . GLN A 1 354 ? -9.727 -0.997 31.898 1.00 92.12 354 GLN A CA 1
ATOM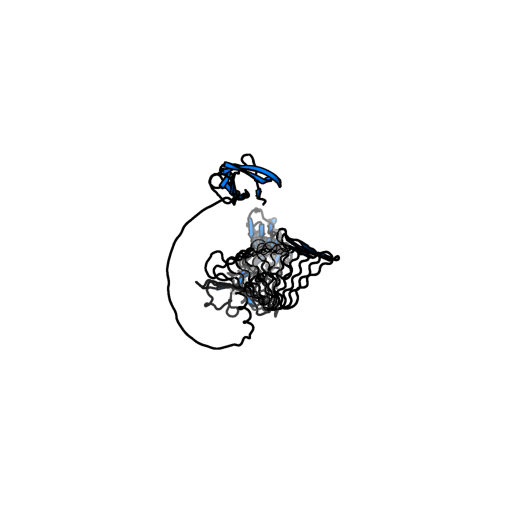 2764 C C . GLN A 1 354 ? -10.377 0.033 32.824 1.00 92.12 354 GLN A C 1
ATOM 2766 O O . GLN A 1 354 ? -11.103 -0.334 33.745 1.00 92.12 354 GLN A O 1
ATOM 2771 N N . THR A 1 355 ? -10.174 1.316 32.532 1.00 85.44 355 THR A N 1
ATOM 2772 C CA . THR A 1 355 ? -10.867 2.419 33.209 1.00 85.44 355 THR A CA 1
ATOM 2773 C C . THR A 1 355 ? -11.888 3.019 32.253 1.00 85.44 355 THR A C 1
ATOM 2775 O O . THR A 1 355 ? -11.543 3.415 31.142 1.00 85.44 355 THR A O 1
ATOM 2778 N N . VAL A 1 356 ? -13.152 3.088 32.677 1.00 88.12 356 VAL A N 1
ATOM 2779 C CA . VAL A 1 356 ? -14.231 3.749 31.930 1.00 88.12 356 VAL A CA 1
ATOM 2780 C C . VAL A 1 356 ? -14.777 4.878 32.788 1.00 88.12 356 VAL A C 1
ATOM 2782 O O . VAL A 1 356 ? -15.380 4.630 33.829 1.00 88.12 356 VAL A O 1
ATOM 2785 N N . THR A 1 357 ? -14.584 6.111 32.336 1.00 80.38 357 THR A N 1
ATOM 2786 C CA . THR A 1 357 ? -15.121 7.313 32.979 1.00 80.38 357 THR A CA 1
ATOM 2787 C C . THR A 1 357 ? -16.199 7.904 32.079 1.00 80.38 357 THR A C 1
ATOM 2789 O O . THR A 1 357 ? -15.934 8.188 30.914 1.00 80.38 357 THR A O 1
ATOM 2792 N N . VAL A 1 358 ? -17.410 8.079 32.609 1.00 81.81 358 VAL A N 1
ATOM 2793 C CA . VAL A 1 358 ? -18.538 8.710 31.909 1.00 81.81 358 VAL A CA 1
ATOM 2794 C C . VAL A 1 358 ? -18.862 10.006 32.649 1.00 81.81 358 VAL A C 1
ATOM 2796 O O . VAL A 1 358 ? -19.372 9.956 33.763 1.00 81.81 358 VAL A O 1
ATOM 2799 N N . GLY A 1 359 ? -18.517 11.149 32.048 1.00 70.62 359 GLY A N 1
ATOM 2800 C CA . GLY A 1 359 ? -18.625 12.474 32.677 1.00 70.62 359 GLY A CA 1
ATOM 2801 C C . GLY A 1 359 ? -17.495 12.782 33.676 1.00 70.62 359 GLY A C 1
ATOM 2802 O O . GLY A 1 359 ? -16.925 11.883 34.292 1.00 70.62 359 GLY A O 1
ATOM 2803 N N . LYS A 1 360 ? -17.135 14.066 33.810 1.00 61.06 360 LYS A N 1
ATOM 2804 C CA . LYS A 1 360 ? -16.159 14.573 34.805 1.00 61.06 360 LYS A CA 1
ATOM 2805 C C . LYS A 1 360 ? -16.665 15.782 35.601 1.00 61.06 360 LYS A C 1
ATOM 2807 O O . LYS A 1 360 ? -16.038 16.155 36.585 1.00 61.06 360 LYS A O 1
ATOM 2812 N N . GLU A 1 361 ? -17.788 16.374 35.205 1.00 57.56 361 GLU A N 1
ATOM 2813 C CA . GLU A 1 361 ? -18.345 17.579 35.819 1.00 57.56 361 GLU A CA 1
ATOM 2814 C C . GLU A 1 361 ? -19.838 17.379 36.085 1.00 57.56 361 GLU A C 1
ATOM 2816 O O . GLU A 1 361 ? -20.511 16.648 35.357 1.00 57.56 361 GLU A O 1
ATOM 2821 N N . ASN A 1 362 ? -20.355 18.037 37.126 1.00 51.25 362 ASN A N 1
ATOM 2822 C CA . ASN A 1 362 ? -21.776 18.070 37.481 1.00 51.25 362 ASN A CA 1
ATOM 2823 C C . ASN A 1 362 ? -22.581 18.904 36.464 1.00 51.25 362 ASN A C 1
ATOM 2825 O O . ASN A 1 362 ? -23.223 19.891 36.818 1.00 51.25 362 ASN A O 1
ATOM 2829 N N . ALA A 1 363 ? -22.528 18.531 35.188 1.00 52.03 363 ALA A N 1
ATOM 2830 C CA . ALA A 1 363 ? -23.455 18.988 34.173 1.00 52.03 363 ALA A CA 1
ATOM 2831 C C . ALA A 1 363 ? -24.575 17.946 34.070 1.00 52.03 363 ALA A C 1
ATOM 2833 O O . ALA A 1 363 ? -24.341 16.756 33.862 1.00 52.03 363 ALA A O 1
ATOM 2834 N N . SER A 1 364 ? -25.808 18.397 34.276 1.00 53.19 364 SER A N 1
ATOM 2835 C CA . SER A 1 364 ? -27.024 17.599 34.127 1.00 53.19 364 SER A CA 1
ATOM 2836 C C . SER A 1 364 ? -27.026 16.837 32.794 1.00 53.19 364 SER A C 1
ATOM 2838 O O . SER A 1 364 ? -26.972 17.475 31.744 1.00 53.19 364 SER A O 1
ATOM 2840 N N . GLY A 1 365 ? -27.139 15.504 32.830 1.00 58.34 365 GLY A N 1
ATOM 2841 C CA . GLY A 1 365 ? -27.421 14.693 31.635 1.00 58.34 365 GLY A CA 1
ATOM 2842 C C . GLY A 1 365 ? -26.393 13.628 31.244 1.00 58.34 365 GLY A C 1
ATOM 2843 O O . GLY A 1 365 ? -26.480 13.112 30.137 1.00 58.34 365 GLY A O 1
ATOM 2844 N N . HIS A 1 366 ? -25.433 13.276 32.103 1.00 69.00 366 HIS A N 1
ATOM 2845 C CA . HIS A 1 366 ? -24.548 12.134 31.849 1.00 69.00 366 HIS A CA 1
ATOM 2846 C C . HIS A 1 366 ? -25.161 10.837 32.382 1.00 69.00 366 HIS A C 1
ATOM 2848 O O . HIS A 1 366 ? -25.264 10.650 33.594 1.00 69.00 366 HIS A O 1
ATOM 2854 N N . ASP A 1 367 ? -25.542 9.932 31.486 1.00 70.31 367 ASP A N 1
ATOM 2855 C CA . ASP A 1 367 ? -26.021 8.600 31.825 1.00 70.31 367 ASP A CA 1
ATOM 2856 C C . ASP A 1 367 ? -25.132 7.500 31.227 1.00 70.31 367 ASP A C 1
ATOM 2858 O O . ASP A 1 367 ? -24.467 7.637 30.202 1.00 70.31 367 ASP A O 1
ATOM 2862 N N . ARG A 1 368 ? -25.096 6.363 31.923 1.00 84.50 368 ARG A N 1
ATOM 2863 C CA . ARG A 1 368 ? -24.617 5.100 31.369 1.00 84.50 368 ARG A CA 1
ATOM 2864 C C . ARG A 1 368 ? -25.759 4.106 31.464 1.00 84.50 368 ARG A C 1
ATOM 2866 O O . ARG A 1 368 ? -25.975 3.507 32.516 1.00 84.50 368 ARG A O 1
ATOM 2873 N N . THR A 1 369 ? -26.465 3.895 30.362 1.00 81.69 369 THR A N 1
ATOM 2874 C CA . THR A 1 369 ? -27.508 2.869 30.277 1.00 81.69 369 THR A CA 1
ATOM 2875 C C . THR A 1 369 ? -26.931 1.577 29.711 1.00 81.69 369 THR A C 1
ATOM 2877 O O . THR A 1 369 ? -26.287 1.570 28.665 1.00 81.69 369 THR A O 1
ATOM 2880 N N . VAL A 1 370 ? -27.176 0.459 30.396 1.00 85.56 370 VAL A N 1
ATOM 2881 C CA . VAL A 1 370 ? -26.869 -0.887 29.898 1.00 85.56 370 VAL A CA 1
ATOM 2882 C C . VAL A 1 370 ? -28.171 -1.678 29.863 1.00 85.56 370 VAL A C 1
ATOM 2884 O O . VAL A 1 370 ? -28.783 -1.911 30.902 1.00 85.56 370 VAL A O 1
ATOM 2887 N N . THR A 1 371 ? -28.600 -2.098 28.675 1.00 81.06 371 THR A N 1
ATOM 2888 C CA . THR A 1 371 ? -29.785 -2.947 28.490 1.00 81.06 371 THR A CA 1
ATOM 2889 C C . THR A 1 371 ? -29.349 -4.320 27.999 1.00 81.06 371 THR A C 1
ATOM 2891 O O . THR A 1 371 ? -28.669 -4.430 26.982 1.00 81.06 371 THR A O 1
ATOM 2894 N N . VAL A 1 372 ? -29.748 -5.374 28.711 1.00 86.38 372 VAL A N 1
ATOM 2895 C CA . VAL A 1 372 ? -29.410 -6.765 28.382 1.00 86.38 372 VAL A CA 1
ATOM 2896 C C . VAL A 1 372 ? -30.699 -7.546 28.160 1.00 86.38 372 VAL A C 1
ATOM 2898 O O . VAL A 1 372 ? -31.549 -7.598 29.043 1.00 86.38 372 VAL A O 1
ATOM 2901 N N . ALA A 1 373 ? -30.860 -8.133 26.971 1.00 81.81 373 ALA A N 1
ATOM 2902 C CA . ALA A 1 373 ? -32.113 -8.783 26.578 1.00 81.81 373 ALA A CA 1
ATOM 2903 C C . ALA A 1 373 ? -32.313 -10.182 27.191 1.00 81.81 373 ALA A C 1
ATOM 2905 O O . ALA A 1 373 ? -33.451 -10.585 27.411 1.00 81.81 373 ALA A O 1
ATOM 2906 N N . HIS A 1 374 ? -31.226 -10.919 27.440 1.00 83.69 374 HIS A N 1
ATOM 2907 C CA . HIS A 1 374 ? -31.277 -12.291 27.954 1.00 83.69 374 HIS A CA 1
ATOM 2908 C C . HIS A 1 374 ? -30.577 -12.389 29.310 1.00 83.69 374 HIS A C 1
ATOM 2910 O O . HIS A 1 374 ? -31.221 -12.248 30.346 1.00 83.69 374 HIS A O 1
ATOM 2916 N N . ASP A 1 375 ? -29.264 -12.609 29.315 1.00 81.69 375 ASP A N 1
ATOM 2917 C CA . ASP A 1 375 ? -28.479 -12.841 30.518 1.00 81.69 375 ASP A CA 1
ATOM 2918 C C . ASP A 1 375 ? -27.255 -11.925 30.603 1.00 81.69 375 ASP A C 1
ATOM 2920 O O . ASP A 1 375 ? -26.569 -11.642 29.624 1.00 81.69 375 ASP A O 1
ATOM 2924 N N . GLN A 1 376 ? -26.969 -11.464 31.820 1.00 92.12 376 GLN A N 1
ATOM 2925 C CA . GLN A 1 376 ? -25.724 -10.792 32.168 1.00 92.12 376 GLN A CA 1
ATOM 2926 C C . GLN A 1 376 ? -25.028 -11.605 33.257 1.00 92.12 376 GLN A C 1
ATOM 2928 O O . GLN A 1 376 ? -25.623 -11.903 34.294 1.00 92.12 376 GLN A O 1
ATOM 2933 N N . ARG A 1 377 ? -23.749 -11.935 33.051 1.00 88.56 377 ARG A N 1
ATOM 2934 C CA . ARG A 1 377 ? -22.900 -12.575 34.062 1.00 88.56 377 ARG A CA 1
ATOM 2935 C C . ARG A 1 377 ? -21.686 -11.700 34.338 1.00 88.56 377 ARG A C 1
ATOM 2937 O O . ARG A 1 377 ? -20.867 -11.495 33.451 1.00 88.56 377 ARG A O 1
ATOM 2944 N N . ASN A 1 378 ? -21.552 -11.255 35.584 1.00 88.94 378 ASN A N 1
ATOM 2945 C CA . ASN A 1 378 ? -20.369 -10.552 36.072 1.00 88.94 378 ASN A CA 1
ATOM 2946 C C . ASN A 1 378 ? -19.654 -11.454 37.086 1.00 88.94 378 ASN A C 1
ATOM 2948 O O . ASN A 1 378 ? -20.278 -11.921 38.040 1.00 88.94 378 ASN A O 1
ATOM 2952 N N . THR A 1 379 ? -18.360 -11.692 36.889 1.00 84.69 379 THR A N 1
ATOM 2953 C CA . THR A 1 379 ? -17.514 -12.447 37.821 1.00 84.69 379 THR A CA 1
ATOM 2954 C C . THR A 1 379 ? -16.358 -11.554 38.245 1.00 84.69 379 THR A C 1
ATOM 2956 O O . THR A 1 379 ? -15.621 -11.061 37.398 1.00 84.69 379 THR A O 1
ATOM 2959 N N . THR A 1 380 ? -16.207 -11.346 39.550 1.00 87.56 380 THR A N 1
ATOM 2960 C CA . THR A 1 380 ? -15.098 -10.587 40.133 1.00 87.56 380 THR A CA 1
ATOM 2961 C C . THR A 1 380 ? -14.181 -11.568 40.852 1.00 87.56 380 THR A C 1
ATOM 2963 O O . THR A 1 380 ? -14.657 -12.338 41.681 1.00 87.56 380 THR A O 1
ATOM 2966 N N . GLY A 1 381 ? -12.897 -11.587 40.485 1.00 84.19 381 GLY A N 1
ATOM 2967 C CA . GLY A 1 381 ? -11.927 -12.535 41.046 1.00 84.19 381 GLY A CA 1
ATOM 2968 C C . GLY A 1 381 ? -11.382 -12.134 42.418 1.00 84.19 381 GLY A C 1
ATOM 2969 O O . GLY A 1 381 ? -11.103 -13.011 43.226 1.00 84.19 381 GLY A O 1
ATOM 2970 N N . ASN A 1 382 ? -11.248 -10.829 42.664 1.00 87.75 382 ASN A N 1
ATOM 2971 C CA . ASN A 1 382 ? -10.818 -10.274 43.946 1.00 87.75 382 ASN A CA 1
ATOM 2972 C C . ASN A 1 382 ? -11.957 -9.414 44.524 1.00 87.75 382 ASN A C 1
ATOM 2974 O O . ASN A 1 382 ? -13.061 -9.922 44.719 1.00 87.75 382 ASN A O 1
ATOM 2978 N N . ASP A 1 383 ? -11.750 -8.107 44.685 1.00 85.69 383 ASP A N 1
ATOM 2979 C CA . ASP A 1 383 ? -12.720 -7.230 45.337 1.00 85.69 383 ASP A CA 1
ATOM 2980 C C . ASP A 1 383 ? -13.651 -6.502 44.364 1.00 85.69 383 ASP A C 1
ATOM 2982 O O . ASP A 1 383 ? -13.276 -6.105 43.257 1.00 85.69 383 ASP A O 1
ATOM 2986 N N . ARG A 1 384 ? -14.888 -6.276 44.814 1.00 92.56 384 ARG A N 1
ATOM 2987 C CA . ARG A 1 384 ? -15.841 -5.355 44.190 1.00 92.56 384 ARG A CA 1
ATOM 2988 C C . ARG A 1 384 ? -16.260 -4.310 45.218 1.00 92.56 384 ARG A C 1
ATOM 2990 O O . ARG A 1 384 ? -16.965 -4.643 46.166 1.00 92.56 384 ARG A O 1
ATOM 2997 N N . GLN A 1 385 ? -15.916 -3.049 44.971 1.00 89.12 385 GLN A N 1
ATOM 2998 C CA . GLN A 1 385 ? -16.407 -1.901 45.735 1.00 89.12 385 GLN A CA 1
ATOM 2999 C C . GLN A 1 385 ? -17.427 -1.115 44.902 1.00 89.12 385 GLN A C 1
ATOM 3001 O O . GLN A 1 385 ? -17.236 -0.912 43.703 1.00 89.12 385 GLN A O 1
ATOM 3006 N N . VAL A 1 386 ? -18.529 -0.696 45.525 1.00 90.31 386 VAL A N 1
ATOM 3007 C CA . VAL A 1 386 ? -19.563 0.142 44.904 1.00 90.31 386 VAL A CA 1
ATOM 3008 C C . VAL A 1 386 ? -19.882 1.280 45.867 1.00 90.31 386 VAL A C 1
ATOM 3010 O O . VAL A 1 386 ? -20.222 1.022 47.017 1.00 90.31 386 VAL A O 1
ATOM 3013 N N . THR A 1 387 ? -19.795 2.517 45.383 1.00 85.31 387 THR A N 1
ATOM 3014 C CA . THR A 1 387 ? -20.190 3.726 46.115 1.00 85.31 387 THR A CA 1
ATOM 3015 C C . THR A 1 387 ? -21.266 4.434 45.304 1.00 85.31 387 THR A C 1
ATOM 3017 O O . THR A 1 387 ? -21.068 4.688 44.117 1.00 85.31 387 THR A O 1
ATOM 3020 N N . VAL A 1 388 ? -22.397 4.749 45.932 1.00 88.38 388 VAL A N 1
ATOM 3021 C CA . VAL A 1 388 ? -23.521 5.457 45.306 1.00 88.38 388 VAL A CA 1
ATOM 3022 C C . VAL A 1 388 ? -23.746 6.753 46.075 1.00 88.38 388 VAL A C 1
ATOM 3024 O O . VAL A 1 388 ? -23.883 6.723 47.292 1.00 88.38 388 VAL A O 1
ATOM 3027 N N . GLY A 1 389 ? -23.716 7.893 45.377 1.00 83.50 389 GLY A N 1
ATOM 3028 C CA . GLY A 1 389 ? -23.781 9.217 46.012 1.00 83.50 389 GLY A CA 1
ATOM 3029 C C . GLY A 1 389 ? -25.192 9.710 46.344 1.00 83.50 389 GLY A C 1
ATOM 3030 O O . GLY A 1 389 ? -25.329 10.624 47.149 1.00 83.50 389 GLY A O 1
ATOM 3031 N N . HIS A 1 390 ? -26.222 9.129 45.723 1.00 85.00 390 HIS A N 1
ATOM 3032 C CA . HIS A 1 390 ? -27.627 9.462 45.968 1.00 85.00 390 HIS A CA 1
ATOM 3033 C C . HIS A 1 390 ? -28.414 8.163 46.196 1.00 85.00 390 HIS A C 1
ATOM 3035 O O . HIS A 1 390 ? -28.202 7.512 47.215 1.00 85.00 390 HIS A O 1
ATOM 3041 N N . ASP A 1 391 ? -29.230 7.722 45.235 1.00 85.75 391 ASP A N 1
ATOM 3042 C CA . ASP A 1 391 ? -30.098 6.552 45.405 1.00 85.75 391 ASP A CA 1
ATOM 3043 C C . ASP A 1 391 ? -29.572 5.323 44.649 1.00 85.75 391 ASP A C 1
ATOM 3045 O O . ASP A 1 391 ? -29.170 5.418 43.488 1.00 85.75 391 ASP A O 1
ATOM 3049 N N . ASP A 1 392 ? -29.639 4.150 45.284 1.00 92.81 392 ASP A N 1
ATOM 3050 C CA . ASP A 1 392 ? -29.508 2.840 44.633 1.00 92.81 392 ASP A CA 1
ATOM 3051 C C . ASP A 1 392 ? -30.860 2.117 44.688 1.00 92.81 392 ASP A C 1
ATOM 3053 O O . ASP A 1 392 ? -31.348 1.769 45.764 1.00 92.81 392 ASP A O 1
ATOM 3057 N N . THR A 1 393 ? -31.492 1.902 43.531 1.00 89.31 393 THR A N 1
ATOM 3058 C CA . THR A 1 393 ? -32.779 1.198 43.431 1.00 89.31 393 THR A CA 1
ATOM 3059 C C . THR A 1 393 ? -32.606 -0.117 42.685 1.00 89.31 393 THR A C 1
ATOM 3061 O O . THR A 1 393 ? -32.296 -0.141 41.495 1.00 89.31 393 THR A O 1
ATOM 3064 N N . VAL A 1 394 ? -32.891 -1.229 43.367 1.00 91.19 394 VAL A N 1
ATOM 3065 C CA . VAL A 1 394 ? -32.845 -2.576 42.783 1.00 91.19 394 VAL A CA 1
ATOM 3066 C C . VAL A 1 394 ? -34.242 -3.191 42.776 1.00 91.19 394 VAL A C 1
ATOM 3068 O O . VAL A 1 394 ? -34.788 -3.526 43.825 1.00 91.19 394 VAL A O 1
ATOM 3071 N N . THR A 1 395 ? -34.804 -3.414 41.588 1.00 88.31 395 THR A N 1
ATOM 3072 C CA . THR A 1 395 ? -36.077 -4.132 41.411 1.00 88.31 395 THR A CA 1
ATOM 3073 C C . THR A 1 395 ? -35.834 -5.512 40.810 1.00 88.31 395 THR A C 1
ATOM 3075 O O . THR A 1 395 ? -35.294 -5.637 39.713 1.00 88.31 395 THR A O 1
ATOM 3078 N N . VAL A 1 396 ? -36.280 -6.563 41.501 1.00 91.00 396 VAL A N 1
ATOM 3079 C CA . VAL A 1 396 ? -36.221 -7.951 41.020 1.00 91.00 396 VAL A CA 1
ATOM 3080 C C . VAL A 1 396 ? -37.647 -8.470 40.878 1.00 91.00 396 VAL A C 1
ATOM 3082 O O . VAL A 1 396 ? -38.389 -8.485 41.852 1.00 91.00 396 VAL A O 1
ATOM 3085 N N . LYS A 1 397 ? -38.045 -8.865 39.660 1.00 89.62 397 LYS A N 1
ATOM 3086 C CA . LYS A 1 397 ? -39.423 -9.315 39.377 1.00 89.62 397 LYS A CA 1
ATOM 3087 C C . LYS A 1 397 ? -39.715 -10.747 39.833 1.00 89.62 397 LYS A C 1
ATOM 3089 O O . LYS A 1 397 ? -40.861 -11.059 40.125 1.00 89.62 397 LYS A O 1
ATOM 3094 N N . ASN A 1 398 ? -38.688 -11.596 39.848 1.00 91.50 398 ASN A N 1
ATOM 3095 C CA . ASN A 1 398 ? -38.766 -12.986 40.297 1.00 91.50 398 ASN A CA 1
ATOM 3096 C C . ASN A 1 398 ? -37.901 -13.138 41.560 1.00 91.50 398 ASN A C 1
ATOM 3098 O O . ASN A 1 398 ? -38.079 -12.400 42.525 1.00 91.50 398 ASN A O 1
ATOM 3102 N N . ASP A 1 399 ? -36.912 -14.031 41.533 1.00 89.19 399 ASP A N 1
ATOM 3103 C CA . ASP A 1 399 ? -36.119 -14.376 42.708 1.00 89.19 399 ASP A CA 1
ATOM 3104 C C . ASP A 1 399 ? -34.778 -13.631 42.767 1.00 89.19 399 ASP A C 1
ATOM 3106 O O . ASP A 1 399 ? -34.064 -13.500 41.770 1.00 89.19 399 ASP A O 1
ATOM 3110 N N . ARG A 1 400 ? -34.381 -13.223 43.979 1.00 94.56 400 ARG A N 1
ATOM 3111 C CA . ARG A 1 400 ? -33.008 -12.815 44.313 1.00 94.56 400 ARG A CA 1
ATOM 3112 C C . ARG A 1 400 ? -32.406 -13.834 45.281 1.00 94.56 400 ARG A C 1
ATOM 3114 O O . ARG A 1 400 ? -32.846 -13.924 46.424 1.00 94.56 400 ARG A O 1
ATOM 3121 N N . LYS A 1 401 ? -31.370 -14.567 44.855 1.00 92.31 401 LYS A N 1
ATOM 3122 C CA . LYS A 1 401 ? -30.562 -15.432 45.735 1.00 92.31 401 LYS A CA 1
ATOM 3123 C C . LYS A 1 401 ? -29.261 -14.717 46.114 1.00 92.31 401 LYS A C 1
ATOM 3125 O O . LYS A 1 401 ? -28.491 -14.347 45.233 1.00 92.31 401 LYS A O 1
ATOM 3130 N N . THR A 1 402 ? -28.997 -14.592 47.413 1.00 92.56 402 THR A N 1
ATOM 3131 C CA . THR A 1 402 ? -27.733 -14.073 47.960 1.00 92.56 402 THR A CA 1
ATOM 3132 C C . THR A 1 402 ? -27.107 -15.137 48.854 1.00 92.56 402 THR A C 1
ATOM 3134 O O . THR A 1 402 ? -27.770 -15.648 49.754 1.00 92.56 402 THR A O 1
ATOM 3137 N N . GLU A 1 403 ? -25.839 -15.467 48.620 1.00 90.69 403 GLU A N 1
ATOM 3138 C CA . GLU A 1 403 ? -25.074 -16.440 49.403 1.00 90.69 403 GLU A CA 1
ATOM 3139 C C . GLU A 1 403 ? -23.753 -15.788 49.822 1.00 90.69 403 GLU A C 1
ATOM 3141 O O . GLU A 1 403 ? -23.000 -15.315 48.974 1.00 90.69 403 GLU A O 1
ATOM 3146 N N . VAL A 1 404 ? -23.514 -15.696 51.132 1.00 92.38 404 VAL A N 1
ATOM 3147 C CA . VAL A 1 404 ? -22.324 -15.068 51.721 1.00 92.38 404 VAL A CA 1
ATOM 3148 C C . VAL A 1 404 ? -21.594 -16.138 52.521 1.00 92.38 404 VAL A C 1
ATOM 3150 O O . VAL A 1 404 ? -22.163 -16.695 53.456 1.00 92.38 404 VAL A O 1
ATOM 3153 N N . MET A 1 405 ? -20.361 -16.454 52.122 1.00 89.81 405 MET A N 1
ATOM 3154 C CA . MET A 1 405 ? -19.605 -17.588 52.676 1.00 89.81 405 MET A CA 1
ATOM 3155 C C . MET A 1 405 ? -18.984 -17.297 54.043 1.00 89.81 405 MET A C 1
ATOM 3157 O O . MET A 1 405 ? -18.818 -18.209 54.850 1.00 89.81 405 MET A O 1
ATOM 3161 N N . HIS A 1 406 ? -18.634 -16.034 54.278 1.00 91.00 406 HIS A N 1
ATOM 3162 C CA . HIS A 1 406 ? -18.030 -15.561 55.518 1.00 91.00 406 HIS A CA 1
ATOM 3163 C C . HIS A 1 406 ? -19.005 -14.611 56.213 1.00 91.00 406 HIS A C 1
ATOM 3165 O O . HIS A 1 406 ? -20.027 -15.058 56.733 1.00 91.00 406 HIS A O 1
ATOM 3171 N N . ASP A 1 407 ? -18.743 -13.307 56.152 1.00 90.38 407 ASP A N 1
ATOM 3172 C CA . ASP A 1 407 ? -19.456 -12.324 56.955 1.00 90.38 407 ASP A CA 1
ATOM 3173 C C . ASP A 1 407 ? -20.290 -11.370 56.095 1.00 90.38 407 ASP A C 1
ATOM 3175 O O . ASP A 1 407 ? -19.862 -10.903 55.040 1.00 90.38 407 ASP A O 1
ATOM 3179 N N . ARG A 1 408 ? -21.488 -11.036 56.588 1.00 94.94 408 ARG A N 1
ATOM 3180 C CA . ARG A 1 408 ? -22.293 -9.898 56.125 1.00 94.94 408 ARG A CA 1
ATOM 3181 C C . ARG A 1 408 ? -22.404 -8.906 57.277 1.00 94.94 408 ARG A C 1
ATOM 3183 O O . ARG A 1 408 ? -22.910 -9.264 58.338 1.00 94.94 408 ARG A O 1
ATOM 3190 N N . ARG A 1 409 ? -21.980 -7.661 57.052 1.00 91.38 409 ARG A N 1
ATOM 3191 C CA . ARG A 1 409 ? -22.201 -6.526 57.958 1.00 91.38 409 ARG A CA 1
ATOM 3192 C C . ARG A 1 409 ? -23.082 -5.502 57.256 1.00 91.38 409 ARG A C 1
ATOM 3194 O O . ARG A 1 409 ? -22.843 -5.186 56.096 1.00 91.38 409 ARG A O 1
ATOM 3201 N N . GLU A 1 410 ? -24.086 -5.007 57.960 1.00 93.38 410 GLU A N 1
ATOM 3202 C CA . GLU A 1 410 ? -25.043 -4.025 57.456 1.00 93.38 410 GLU A CA 1
ATOM 3203 C C . GLU A 1 410 ? -25.245 -2.958 58.526 1.00 93.38 410 GLU A C 1
ATOM 3205 O O . GLU A 1 410 ? -25.403 -3.281 59.704 1.00 93.38 410 GLU A O 1
ATOM 3210 N N . GLN A 1 411 ? -25.174 -1.695 58.116 1.00 91.12 411 GLN A N 1
ATOM 3211 C CA . GLN A 1 411 ? -25.388 -0.538 58.972 1.00 91.12 411 GLN A CA 1
ATOM 3212 C C . GLN A 1 411 ? -26.359 0.390 58.254 1.00 91.12 411 GLN A C 1
ATOM 3214 O O . GLN A 1 411 ? -26.091 0.829 57.138 1.00 91.12 411 GLN A O 1
ATOM 3219 N N . VAL A 1 412 ? -27.480 0.677 58.905 1.00 91.81 412 VAL A N 1
ATOM 3220 C CA . VAL A 1 412 ? -28.515 1.580 58.403 1.00 91.81 412 VAL A CA 1
ATOM 3221 C C . VAL A 1 412 ? -28.501 2.820 59.289 1.00 91.81 412 VAL A C 1
ATOM 3223 O O . VAL A 1 412 ? -28.576 2.699 60.509 1.00 91.81 412 VAL A O 1
ATOM 3226 N N . GLY A 1 413 ? -28.317 3.998 58.686 1.00 87.44 413 GLY A N 1
ATOM 3227 C CA . GLY A 1 413 ? -28.169 5.256 59.431 1.00 87.44 413 GLY A CA 1
ATOM 3228 C C . GLY A 1 413 ? -29.488 5.833 59.951 1.00 87.44 413 GLY A C 1
ATOM 3229 O O . GLY A 1 413 ? -29.499 6.447 61.012 1.00 87.44 413 GLY A O 1
ATOM 3230 N N . ASN A 1 414 ? -30.578 5.611 59.212 1.00 91.38 414 ASN A N 1
ATOM 3231 C CA . ASN A 1 414 ? -31.933 6.029 59.573 1.00 91.38 414 ASN A CA 1
ATOM 3232 C C . ASN A 1 414 ? -32.810 4.776 59.742 1.00 91.38 414 ASN A C 1
ATOM 3234 O O . ASN A 1 414 ? -32.536 3.945 60.606 1.00 91.38 414 ASN A O 1
ATOM 3238 N N . ASP A 1 415 ? -33.812 4.593 58.882 1.00 88.56 415 ASP A N 1
ATOM 3239 C CA . ASP A 1 415 ? -34.818 3.547 59.037 1.00 88.56 415 ASP A CA 1
ATOM 3240 C C . ASP A 1 415 ? -34.560 2.330 58.136 1.00 88.56 415 ASP A C 1
ATOM 3242 O O . ASP A 1 415 ? -34.281 2.460 56.943 1.00 88.56 415 ASP A O 1
ATOM 3246 N N . GLU A 1 416 ? -34.736 1.128 58.692 1.00 92.94 416 GLU A N 1
ATOM 3247 C CA . GLU A 1 416 ? -34.886 -0.118 57.933 1.00 92.94 416 GLU A CA 1
ATOM 3248 C C . GLU A 1 416 ? -36.347 -0.580 58.019 1.00 92.94 416 GLU A C 1
ATOM 3250 O O . GLU A 1 416 ? -36.883 -0.785 59.109 1.00 92.94 416 GLU A O 1
ATOM 3255 N N . THR A 1 417 ? -36.999 -0.793 56.872 1.00 89.06 417 THR A N 1
ATOM 3256 C CA . THR A 1 417 ? -38.332 -1.412 56.805 1.00 89.06 417 THR A CA 1
ATOM 3257 C C . THR A 1 417 ? -38.248 -2.752 56.084 1.00 89.06 417 THR A C 1
ATOM 3259 O O . THR A 1 417 ? -37.943 -2.809 54.895 1.00 89.06 417 THR A O 1
ATOM 3262 N N . LEU A 1 418 ? -38.572 -3.839 56.792 1.00 90.25 418 LEU A N 1
ATOM 3263 C CA . LEU A 1 418 ? -38.620 -5.192 56.237 1.00 90.25 418 LEU A CA 1
ATOM 3264 C C . LEU A 1 418 ? -40.053 -5.730 56.241 1.00 90.25 418 LEU A C 1
ATOM 3266 O O . LEU A 1 418 ? -40.617 -6.017 57.297 1.00 90.25 418 LEU A O 1
ATOM 3270 N N . VAL A 1 419 ? -40.605 -5.954 55.048 1.00 87.25 419 VAL A N 1
ATOM 3271 C CA . VAL A 1 419 ? -41.910 -6.601 54.852 1.00 87.25 419 VAL A CA 1
ATOM 3272 C C . VAL A 1 419 ? -41.698 -7.972 54.213 1.00 87.25 419 VAL A C 1
ATOM 3274 O O . VAL A 1 419 ? -41.105 -8.082 53.143 1.00 87.25 419 VAL A O 1
ATOM 3277 N N . VAL A 1 420 ? -42.186 -9.031 54.864 1.00 89.81 420 VAL A N 1
ATOM 3278 C CA . VAL A 1 420 ? -42.136 -10.408 54.347 1.00 89.81 420 VAL A CA 1
ATOM 3279 C C . VAL A 1 420 ? -43.565 -10.903 54.153 1.00 89.81 420 VAL A C 1
ATOM 3281 O O . VAL A 1 420 ? -44.291 -11.068 55.127 1.00 89.81 420 VAL A O 1
ATOM 3284 N N . GLY A 1 421 ? -43.968 -11.128 52.898 1.00 86.69 421 GLY A N 1
ATOM 3285 C CA . GLY A 1 421 ? -45.354 -11.483 52.557 1.00 86.69 421 GLY A CA 1
ATOM 3286 C C . GLY A 1 421 ? -45.765 -12.923 52.888 1.00 86.69 421 GLY A C 1
ATOM 3287 O O . GLY A 1 421 ? -46.953 -13.218 52.933 1.00 86.69 421 GLY A O 1
ATOM 3288 N N . ASN A 1 422 ? -44.800 -13.820 53.112 1.00 90.38 422 ASN A N 1
ATOM 3289 C CA . ASN A 1 422 ? -45.049 -15.211 53.495 1.00 90.38 422 ASN A CA 1
ATOM 3290 C C . ASN A 1 422 ? -44.167 -15.579 54.706 1.00 90.38 422 ASN A C 1
ATOM 3292 O O . ASN A 1 422 ? -44.231 -14.911 55.736 1.00 90.38 422 ASN A O 1
ATOM 3296 N N . ASP A 1 423 ? -43.289 -16.578 54.597 1.00 89.06 423 ASP A N 1
ATOM 3297 C CA . ASP A 1 423 ? -42.463 -17.022 55.722 1.00 89.06 423 ASP A CA 1
ATOM 3298 C C . ASP A 1 423 ? -41.124 -16.275 55.832 1.00 89.06 423 ASP A C 1
ATOM 3300 O O . ASP A 1 423 ? -40.334 -16.239 54.886 1.00 89.06 423 ASP A O 1
ATOM 3304 N N . ARG A 1 424 ? -40.784 -15.809 57.042 1.00 93.31 424 ARG A N 1
ATOM 3305 C CA . ARG A 1 424 ? -39.399 -15.496 57.435 1.00 93.31 424 ARG A CA 1
ATOM 3306 C C . ARG A 1 424 ? -38.847 -16.631 58.297 1.00 93.31 424 ARG A C 1
ATOM 3308 O O . ARG A 1 424 ? -39.313 -16.843 59.413 1.00 93.31 424 ARG A O 1
ATOM 3315 N N . LYS A 1 425 ? -37.817 -17.333 57.815 1.00 90.06 425 LYS A N 1
ATOM 3316 C CA . LYS A 1 425 ? -37.096 -18.370 58.579 1.00 90.06 425 LYS A CA 1
ATOM 3317 C C . LYS A 1 425 ? -35.722 -17.850 58.995 1.00 90.06 425 LYS A C 1
ATOM 3319 O O . LYS A 1 425 ? -34.949 -17.418 58.147 1.00 90.06 425 LYS A O 1
ATOM 3324 N N . MET A 1 426 ? -35.414 -17.910 60.289 1.00 91.88 426 MET A N 1
ATOM 3325 C CA . MET A 1 426 ? -34.124 -17.503 60.852 1.00 91.88 426 MET A CA 1
ATOM 3326 C C . MET A 1 426 ? -33.550 -18.648 61.687 1.00 91.88 426 MET A C 1
ATOM 3328 O O . MET A 1 426 ? -34.237 -19.198 62.541 1.00 91.88 426 MET A O 1
ATOM 3332 N N . SER A 1 427 ? -32.295 -19.012 61.429 1.00 90.62 427 SER A N 1
ATOM 3333 C CA . SER A 1 427 ? -31.575 -20.047 62.171 1.00 90.62 427 SER A CA 1
ATOM 3334 C C . SER A 1 427 ? -30.181 -19.538 62.503 1.00 90.62 427 SER A C 1
ATOM 3336 O O . SER A 1 427 ? -29.367 -19.340 61.604 1.00 90.62 427 SER A O 1
ATOM 3338 N N . VAL A 1 428 ? -29.889 -19.378 63.791 1.00 91.81 428 VAL A N 1
ATOM 3339 C CA . VAL A 1 428 ? -28.575 -18.959 64.288 1.00 91.81 428 VAL A CA 1
ATOM 3340 C C . VAL A 1 428 ? -27.962 -20.128 65.048 1.00 91.81 428 VAL A C 1
ATOM 3342 O O . VAL A 1 428 ? -28.514 -20.578 66.045 1.00 91.81 428 VAL A O 1
ATOM 3345 N N . LYS A 1 429 ? -26.837 -20.660 64.555 1.00 89.88 429 LYS A N 1
ATOM 3346 C CA . LYS A 1 429 ? -26.123 -21.766 65.224 1.00 89.88 429 LYS A CA 1
ATOM 3347 C C . LYS A 1 429 ? -25.283 -21.291 66.409 1.00 89.88 429 LYS A C 1
ATOM 3349 O O . LYS A 1 429 ? -25.050 -22.059 67.335 1.00 89.88 429 LYS A O 1
ATOM 3354 N N . GLY A 1 430 ? -24.777 -20.062 66.320 1.00 91.88 430 GLY A N 1
ATOM 3355 C CA . GLY A 1 430 ? -23.973 -19.424 67.354 1.00 91.88 430 GLY A CA 1
ATOM 3356 C C . GLY A 1 430 ? -24.821 -18.562 68.284 1.00 91.88 430 GLY A C 1
ATOM 3357 O O . GLY A 1 430 ? -25.932 -18.924 68.665 1.00 91.88 430 GLY A O 1
ATOM 3358 N N . LYS A 1 431 ? -24.283 -17.396 68.632 1.00 90.50 431 LYS A N 1
ATOM 3359 C CA . LYS A 1 431 ? -24.927 -16.414 69.503 1.00 90.50 431 LYS A CA 1
ATOM 3360 C C . LYS A 1 431 ? -25.811 -15.473 68.684 1.00 90.50 431 LYS A C 1
ATOM 3362 O O . LYS A 1 431 ? -25.377 -14.966 67.654 1.00 90.50 431 LYS A O 1
ATOM 3367 N N . GLN A 1 432 ? -27.020 -15.211 69.168 1.00 94.00 432 GLN A N 1
ATOM 3368 C CA . GLN A 1 432 ? -27.854 -14.106 68.705 1.00 94.00 432 GLN A CA 1
ATOM 3369 C C . GLN A 1 432 ? -27.946 -13.079 69.832 1.00 94.00 432 GLN A C 1
ATOM 3371 O O . GLN A 1 432 ? -28.390 -13.411 70.929 1.00 94.00 432 GLN A O 1
ATOM 3376 N N . GLU A 1 433 ? -27.525 -11.847 69.564 1.00 91.62 433 GLU A N 1
ATOM 3377 C CA . GLU A 1 433 ? -27.673 -10.716 70.481 1.00 91.62 433 GLU A CA 1
ATOM 3378 C C . GLU A 1 433 ? -28.621 -9.694 69.876 1.00 91.62 433 GLU A C 1
ATOM 3380 O O . GLU A 1 433 ? -28.591 -9.441 68.673 1.00 91.62 433 GLU A O 1
ATOM 3385 N N . GLN A 1 434 ? -29.467 -9.115 70.719 1.00 91.94 434 GLN A N 1
ATOM 3386 C CA . GLN A 1 434 ? -30.366 -8.044 70.333 1.00 91.94 434 GLN A CA 1
ATOM 3387 C C . GLN A 1 434 ? -30.418 -7.030 71.468 1.00 91.94 434 GLN A C 1
ATOM 3389 O O . GLN A 1 434 ? -30.748 -7.375 72.602 1.00 91.94 434 GLN A O 1
ATOM 3394 N N . THR A 1 435 ? -30.130 -5.778 71.132 1.00 89.94 435 THR A N 1
ATOM 3395 C CA . THR A 1 435 ? -30.287 -4.630 72.021 1.00 89.94 435 THR A CA 1
ATOM 3396 C C . THR A 1 435 ? -31.309 -3.698 71.394 1.00 89.94 435 THR A C 1
ATOM 3398 O O . THR A 1 435 ? -31.275 -3.439 70.194 1.00 89.94 435 THR A O 1
ATOM 3401 N N . THR A 1 436 ? -32.238 -3.196 72.194 1.00 90.69 436 THR A N 1
ATOM 3402 C CA . THR A 1 436 ? -33.212 -2.191 71.769 1.00 90.69 436 THR A CA 1
ATOM 3403 C C . THR A 1 436 ? -33.232 -1.118 72.846 1.00 90.69 436 THR A C 1
ATOM 3405 O O . THR A 1 436 ? -33.424 -1.435 74.017 1.00 90.69 436 THR A O 1
ATOM 3408 N N . THR A 1 437 ? -32.934 0.124 72.466 1.00 88.44 437 THR A N 1
ATOM 3409 C CA . THR A 1 437 ? -32.876 1.275 73.382 1.00 88.44 437 THR A CA 1
ATOM 3410 C C . THR A 1 437 ? -34.250 1.903 73.588 1.00 88.44 437 THR A C 1
ATOM 3412 O O . THR A 1 437 ? -34.577 2.296 74.704 1.00 88.44 437 THR A O 1
ATOM 3415 N N . GLY A 1 438 ? -35.043 1.976 72.515 1.00 87.12 438 GLY A N 1
ATOM 3416 C CA . GLY A 1 438 ? -36.453 2.353 72.550 1.00 87.12 438 GLY A CA 1
ATOM 3417 C C . GLY A 1 438 ? -37.376 1.161 72.808 1.00 87.12 438 GLY A C 1
ATOM 3418 O O . GLY A 1 438 ? -37.000 0.171 73.440 1.00 87.12 438 GLY A O 1
ATOM 3419 N N . ASP A 1 439 ? -38.593 1.244 72.278 1.00 83.88 439 ASP A N 1
ATOM 3420 C CA . ASP A 1 439 ? -39.608 0.216 72.484 1.00 83.88 439 ASP A CA 1
ATOM 3421 C C . ASP A 1 439 ? -39.353 -1.030 71.623 1.00 83.88 439 ASP A C 1
ATOM 3423 O O . ASP A 1 439 ? -39.182 -0.956 70.406 1.00 83.88 439 ASP A O 1
ATOM 3427 N N . HIS A 1 440 ? -39.397 -2.209 72.247 1.00 88.56 440 HIS A N 1
ATOM 3428 C CA . HIS A 1 440 ? -39.488 -3.485 71.539 1.00 88.56 440 HIS A CA 1
ATOM 3429 C C . HIS A 1 440 ? -40.917 -4.029 71.632 1.00 88.56 440 HIS A C 1
ATOM 3431 O O . HIS A 1 440 ? -41.312 -4.603 72.650 1.00 88.56 440 HIS A O 1
ATOM 3437 N N . VAL A 1 441 ? -41.694 -3.877 70.558 1.00 84.75 441 VAL A N 1
ATOM 3438 C CA . VAL A 1 441 ? -43.080 -4.359 70.489 1.00 84.75 441 VAL A CA 1
ATOM 3439 C C . VAL A 1 441 ? -43.155 -5.617 69.624 1.00 84.75 441 VAL A C 1
ATOM 3441 O O . VAL A 1 441 ? -42.805 -5.606 68.449 1.00 84.75 441 VAL A O 1
ATOM 3444 N N . SER A 1 442 ? -43.643 -6.718 70.201 1.00 85.12 442 SER A N 1
ATOM 3445 C CA . SER A 1 442 ? -43.844 -7.994 69.504 1.00 85.12 442 SER A CA 1
ATOM 3446 C C . SER A 1 442 ? -45.305 -8.423 69.624 1.00 85.12 442 SER A C 1
ATOM 3448 O O . SER A 1 442 ? -45.759 -8.797 70.706 1.00 85.12 442 SER A O 1
ATOM 3450 N N . LEU A 1 443 ? -46.038 -8.384 68.509 1.00 83.38 443 LEU A N 1
ATOM 3451 C CA . LEU A 1 443 ? -47.406 -8.892 68.405 1.00 83.38 443 LEU A CA 1
ATOM 3452 C C . LEU A 1 443 ? -47.406 -10.216 67.637 1.00 83.38 443 LEU A C 1
ATOM 3454 O O . LEU A 1 443 ? -46.988 -10.272 66.485 1.00 83.38 443 LEU A O 1
ATOM 3458 N N . VAL A 1 444 ? -47.929 -11.273 68.255 1.00 85.00 444 VAL A N 1
ATOM 3459 C CA . VAL A 1 444 ? -48.115 -12.578 67.611 1.00 85.00 444 VAL A CA 1
ATOM 3460 C C . VAL A 1 444 ? -49.603 -12.912 67.652 1.00 85.00 444 VAL A C 1
ATOM 3462 O O . VAL A 1 444 ? -50.146 -13.157 68.723 1.00 85.00 444 VAL A O 1
ATOM 3465 N N . LYS A 1 445 ? -50.273 -12.886 66.491 1.00 85.75 445 LYS A N 1
ATOM 3466 C CA . LYS A 1 445 ? -51.698 -13.260 66.374 1.00 85.75 445 LYS A CA 1
ATOM 3467 C C . LYS A 1 445 ? -51.912 -14.777 66.481 1.00 85.75 445 LYS A C 1
ATOM 3469 O O . LYS A 1 445 ? -52.982 -15.217 66.885 1.00 85.75 445 LYS A O 1
ATOM 3474 N N . GLY A 1 446 ? -50.904 -15.555 66.083 1.00 87.19 446 GLY A N 1
ATOM 3475 C CA . GLY A 1 446 ? -50.883 -17.013 66.195 1.00 87.19 446 GLY A CA 1
ATOM 3476 C C . GLY A 1 446 ? -50.241 -17.506 67.494 1.00 87.19 446 GLY A C 1
ATOM 3477 O O . GLY A 1 446 ? -50.212 -16.816 68.510 1.00 87.19 446 GLY A O 1
ATOM 3478 N N . MET A 1 447 ? -49.684 -18.715 67.451 1.00 86.06 447 MET A N 1
ATOM 3479 C CA . MET A 1 447 ? -48.955 -19.301 68.575 1.00 86.06 447 MET A CA 1
ATOM 3480 C C . MET A 1 447 ? -47.539 -18.717 68.681 1.00 86.06 447 MET A C 1
ATOM 3482 O O . MET A 1 447 ? -46.780 -18.746 67.714 1.00 86.06 447 MET A O 1
ATOM 3486 N N . LYS A 1 448 ? -47.151 -18.267 69.879 1.00 90.69 448 LYS A N 1
ATOM 3487 C CA . LYS A 1 448 ? -45.750 -18.018 70.244 1.00 90.69 448 LYS A CA 1
ATOM 3488 C C . LYS A 1 448 ? -45.268 -19.163 71.133 1.00 90.69 448 LYS A C 1
ATOM 3490 O O . LYS A 1 448 ? -45.717 -19.274 72.269 1.00 90.69 448 LYS A O 1
ATOM 3495 N N . SER A 1 449 ? -44.371 -20.001 70.617 1.00 88.88 449 SER A N 1
ATOM 3496 C CA . SER A 1 449 ? -43.702 -21.053 71.391 1.00 88.88 449 SER A CA 1
ATOM 3497 C C . SER A 1 449 ? -42.276 -20.621 71.734 1.00 88.88 449 SER A C 1
ATOM 3499 O O . SER A 1 449 ? -41.572 -20.090 70.875 1.00 88.88 449 SER A O 1
ATOM 3501 N N . LEU A 1 450 ? -41.863 -20.826 72.985 1.00 90.56 450 LEU A N 1
ATOM 3502 C CA . LEU A 1 450 ? -40.506 -20.576 73.463 1.00 90.56 450 LEU A CA 1
ATOM 3503 C C . LEU A 1 450 ? -40.039 -21.801 74.249 1.00 90.56 450 LEU A C 1
ATOM 3505 O O . LEU A 1 450 ? -40.558 -22.084 75.324 1.00 90.56 450 LEU A O 1
ATOM 3509 N N . GLU A 1 451 ? -39.040 -22.497 73.720 1.00 89.75 451 GLU A N 1
ATOM 3510 C CA . GLU A 1 451 ? -38.349 -23.584 74.408 1.00 89.75 451 GLU A CA 1
ATOM 3511 C C . GLU A 1 451 ? -36.915 -23.135 74.700 1.00 89.75 451 GLU A C 1
ATOM 3513 O O . GLU A 1 451 ? -36.193 -22.713 73.796 1.00 89.75 451 GLU A O 1
ATOM 3518 N N . VAL A 1 452 ? -36.493 -23.227 75.962 1.00 89.81 452 VAL A N 1
ATOM 3519 C CA . VAL A 1 452 ? -35.128 -22.902 76.390 1.00 89.81 452 VAL A CA 1
ATOM 3520 C C . VAL A 1 452 ? -34.562 -24.124 77.100 1.00 89.81 452 VAL A C 1
ATOM 3522 O O . VAL A 1 452 ? -35.075 -24.536 78.133 1.00 89.81 452 VAL A O 1
ATOM 3525 N N . LYS A 1 453 ? -33.515 -24.728 76.527 1.00 89.44 453 LYS A N 1
ATOM 3526 C CA . LYS A 1 453 ? -32.859 -25.916 77.108 1.00 89.44 453 LYS A CA 1
ATOM 3527 C C . LYS A 1 453 ? -31.911 -25.583 78.263 1.00 89.44 453 LYS A C 1
ATOM 3529 O O . LYS A 1 453 ? -31.579 -26.467 79.043 1.00 89.44 453 LYS A O 1
ATOM 3534 N N . GLY A 1 454 ? -31.435 -24.340 78.312 1.00 89.38 454 GLY A N 1
ATOM 3535 C CA . GLY A 1 454 ? -30.641 -23.797 79.413 1.00 89.38 454 GLY A CA 1
ATOM 3536 C C . GLY A 1 454 ? -31.479 -22.894 80.315 1.00 89.38 454 GLY A C 1
ATOM 3537 O O . GLY A 1 454 ? -32.696 -23.042 80.405 1.00 89.38 454 GLY A O 1
ATOM 3538 N N . ASP A 1 455 ? -30.824 -21.920 80.936 1.00 88.94 455 ASP A N 1
ATOM 3539 C CA . ASP A 1 455 ? -31.500 -20.962 81.804 1.00 88.94 455 ASP A CA 1
ATOM 3540 C C . ASP A 1 455 ? -32.216 -19.877 80.991 1.00 88.94 455 ASP A C 1
ATOM 3542 O O . ASP A 1 455 ? -31.641 -19.255 80.096 1.00 88.94 455 ASP A O 1
ATOM 3546 N N . LEU A 1 456 ? -33.467 -19.598 81.354 1.00 92.25 456 LEU A N 1
ATOM 3547 C CA . LEU A 1 456 ? -34.171 -18.385 80.954 1.00 92.25 456 LEU A CA 1
ATOM 3548 C C . LEU A 1 456 ? -34.180 -17.414 82.137 1.00 92.25 456 LEU A C 1
ATOM 3550 O O . LEU A 1 456 ? -34.887 -17.629 83.120 1.00 92.25 456 LEU A O 1
ATOM 3554 N N . ALA A 1 457 ? -33.416 -16.327 82.037 1.00 87.25 457 ALA A N 1
ATOM 3555 C CA . ALA A 1 457 ? -33.423 -15.248 83.020 1.00 87.25 457 ALA A CA 1
ATOM 3556 C C . ALA A 1 457 ? -34.156 -14.023 82.456 1.00 87.25 457 ALA A C 1
ATOM 3558 O O . ALA A 1 457 ? -33.763 -13.470 81.432 1.00 87.25 457 ALA A O 1
ATOM 3559 N N . GLN A 1 458 ? -35.206 -13.574 83.146 1.00 89.38 458 GLN A N 1
ATOM 3560 C CA . GLN A 1 458 ? -35.927 -12.345 82.816 1.00 89.38 458 GLN A CA 1
ATOM 3561 C C . GLN A 1 458 ? -35.791 -11.360 83.974 1.00 89.38 458 GLN A C 1
ATOM 3563 O O . GLN A 1 458 ? -36.313 -11.586 85.065 1.00 89.38 458 GLN A O 1
ATOM 3568 N N . LYS A 1 459 ? -35.079 -10.256 83.740 1.00 87.25 459 LYS A N 1
ATOM 3569 C CA . LYS A 1 459 ? -34.945 -9.158 84.699 1.00 87.25 459 LYS A CA 1
ATOM 3570 C C . LYS A 1 459 ? -35.770 -7.976 84.204 1.00 87.25 459 LYS A C 1
ATOM 3572 O O . LYS A 1 459 ? -35.493 -7.441 83.138 1.00 87.25 459 LYS A O 1
ATOM 3577 N N . ILE A 1 460 ? -36.762 -7.569 84.987 1.00 87.25 460 ILE A N 1
ATOM 3578 C CA . ILE A 1 460 ? -37.643 -6.443 84.677 1.00 87.25 460 ILE A CA 1
ATOM 3579 C C . ILE A 1 460 ? -37.472 -5.400 85.783 1.00 87.25 460 ILE A C 1
ATOM 3581 O O . ILE A 1 460 ? -37.729 -5.698 86.945 1.00 87.25 460 ILE A O 1
ATOM 3585 N N . SER A 1 461 ? -37.013 -4.194 85.433 1.00 86.50 461 SER A N 1
ATOM 3586 C CA . SER A 1 461 ? -36.892 -3.077 86.389 1.00 86.50 461 SER A CA 1
ATOM 3587 C C . SER A 1 461 ? -38.240 -2.410 86.680 1.00 86.50 461 SER A C 1
ATOM 3589 O O . SER A 1 461 ? -38.438 -1.872 87.765 1.00 86.50 461 SER A O 1
ATOM 3591 N N . GLY A 1 462 ? -39.149 -2.431 85.699 1.00 84.88 462 GLY A N 1
ATOM 3592 C CA . GLY A 1 462 ? -40.532 -1.980 85.839 1.00 84.88 462 GLY A CA 1
ATOM 3593 C C . GLY A 1 462 ? -41.453 -3.096 86.334 1.00 84.88 462 GLY A C 1
ATOM 3594 O O . GLY A 1 462 ? -41.098 -3.886 87.205 1.00 84.88 462 GLY A O 1
ATOM 3595 N N . ALA A 1 463 ? -42.643 -3.186 85.747 1.00 81.25 463 ALA A N 1
ATOM 3596 C CA . ALA A 1 463 ? -43.623 -4.211 86.086 1.00 81.25 463 ALA A CA 1
ATOM 3597 C C . ALA A 1 463 ? -43.621 -5.362 85.068 1.00 81.25 463 ALA A C 1
ATOM 3599 O O . ALA A 1 463 ? -43.565 -5.137 83.860 1.00 81.25 463 ALA A O 1
ATOM 3600 N N . LEU A 1 464 ? -43.737 -6.598 85.560 1.00 85.62 464 LEU A N 1
ATOM 3601 C CA . LEU A 1 464 ? -44.048 -7.774 84.747 1.00 85.62 464 LEU A CA 1
ATOM 3602 C C . LEU A 1 464 ? -45.548 -8.071 84.861 1.00 85.62 464 LEU A C 1
ATOM 3604 O O . LEU A 1 464 ? -46.046 -8.335 85.954 1.00 85.62 464 LEU A O 1
ATOM 3608 N N . GLY A 1 465 ? -46.266 -8.036 83.737 1.00 82.19 465 GLY A N 1
ATOM 3609 C CA . GLY A 1 465 ? -47.680 -8.398 83.655 1.00 82.19 465 GLY A CA 1
ATOM 3610 C C . GLY A 1 465 ? -47.875 -9.692 82.872 1.00 82.19 465 GLY A C 1
ATOM 3611 O O . GLY A 1 465 ? -47.461 -9.782 81.722 1.00 82.19 465 GLY A O 1
ATOM 3612 N N . LEU A 1 466 ? -48.542 -10.675 83.475 1.00 83.06 466 LEU A N 1
ATOM 3613 C CA . LEU A 1 466 ? -48.989 -11.891 82.796 1.00 83.06 466 LEU A CA 1
ATOM 3614 C C . LEU A 1 466 ? -50.508 -11.974 82.931 1.00 83.06 466 LEU A C 1
ATOM 3616 O O . LEU A 1 466 ? -51.034 -12.128 84.031 1.00 83.06 466 LEU A O 1
ATOM 3620 N N . LYS A 1 467 ? -51.217 -11.841 81.809 1.00 81.69 467 LYS A N 1
ATOM 3621 C CA . LYS A 1 467 ? -52.667 -12.031 81.734 1.00 81.69 467 LYS A CA 1
ATOM 3622 C C . LYS A 1 467 ? -52.948 -13.160 80.756 1.00 81.69 467 LYS A C 1
ATOM 3624 O O . LYS A 1 467 ? -52.682 -13.021 79.567 1.00 81.69 467 LYS A O 1
ATOM 3629 N N . VAL A 1 468 ? -53.496 -14.257 81.261 1.00 81.31 468 VAL A N 1
ATOM 3630 C CA . VAL A 1 468 ? -53.872 -15.434 80.470 1.00 81.31 468 VAL A CA 1
ATOM 3631 C C . VAL A 1 468 ? -55.374 -15.664 80.637 1.00 81.31 468 VAL A C 1
ATOM 3633 O O . VAL A 1 468 ? -55.908 -15.435 81.718 1.00 81.31 468 VAL A O 1
ATOM 3636 N N . GLN A 1 469 ? -56.073 -16.022 79.553 1.00 85.56 469 GLN A N 1
ATOM 3637 C CA . GLN A 1 469 ? -57.525 -16.264 79.585 1.00 85.56 469 GLN A CA 1
ATOM 3638 C C . GLN A 1 469 ? -57.890 -17.635 80.169 1.00 85.56 469 GLN A C 1
ATOM 3640 O O . GLN A 1 469 ? -58.923 -17.749 80.820 1.00 85.56 469 GLN A O 1
ATOM 3645 N N . SER A 1 470 ? -57.060 -18.649 79.914 1.00 87.56 470 SER A N 1
ATOM 3646 C CA . SER A 1 470 ? -57.193 -19.993 80.486 1.00 87.56 470 SER A CA 1
ATOM 3647 C C . SER A 1 470 ? -56.168 -20.149 81.610 1.00 87.56 470 SER A C 1
ATOM 3649 O O . SER A 1 470 ? -56.202 -19.399 82.583 1.00 87.56 470 SER A O 1
ATOM 3651 N N . ASP A 1 471 ? -55.206 -21.054 81.457 1.00 85.25 471 ASP A N 1
ATOM 3652 C CA . ASP A 1 471 ? -54.361 -21.488 82.559 1.00 85.25 471 ASP A CA 1
ATOM 3653 C C . ASP A 1 471 ? -52.974 -20.855 82.527 1.00 85.25 471 ASP A C 1
ATOM 3655 O O . ASP A 1 471 ? -52.325 -20.753 81.484 1.00 85.25 471 ASP A O 1
ATOM 3659 N N . ILE A 1 472 ? -52.490 -20.491 83.712 1.00 88.38 472 ILE A N 1
ATOM 3660 C CA . ILE A 1 472 ? -51.065 -20.296 83.963 1.00 88.38 472 ILE A CA 1
ATOM 3661 C C . ILE A 1 472 ? -50.576 -21.557 84.667 1.00 88.38 472 ILE A C 1
ATOM 3663 O O . ILE A 1 472 ? -50.929 -21.798 85.820 1.00 88.38 472 ILE A O 1
ATOM 3667 N N . VAL A 1 473 ? -49.754 -22.350 83.982 1.00 85.75 473 VAL A N 1
ATOM 3668 C CA . VAL A 1 473 ? -49.108 -23.534 84.557 1.00 85.75 473 VAL A CA 1
ATOM 3669 C C . VAL A 1 473 ? -47.633 -23.217 84.773 1.00 85.75 473 VAL A C 1
ATOM 3671 O O . VAL A 1 473 ? -46.901 -22.958 83.821 1.00 85.75 473 VAL A O 1
ATOM 3674 N N . LEU A 1 474 ? -47.206 -23.219 86.036 1.00 88.19 474 LEU A N 1
ATOM 3675 C CA . LEU A 1 474 ? -45.800 -23.151 86.420 1.00 88.19 474 LEU A CA 1
ATOM 3676 C C . LEU A 1 474 ? -45.424 -24.497 87.026 1.00 88.19 474 LEU A C 1
ATOM 3678 O O . LEU A 1 474 ? -45.969 -24.884 88.058 1.00 88.19 474 LEU A O 1
ATOM 3682 N N . GLU A 1 475 ? -44.493 -25.195 86.391 1.00 86.62 475 GLU A N 1
ATOM 3683 C CA . GLU A 1 475 ? -44.015 -26.497 86.837 1.00 86.62 475 GLU A CA 1
ATOM 3684 C C . GLU A 1 475 ? -42.503 -26.443 87.048 1.00 86.62 475 GLU A C 1
ATOM 3686 O O . GLU A 1 475 ? -41.757 -25.878 86.250 1.00 86.62 475 GLU A O 1
ATOM 3691 N N . SER A 1 476 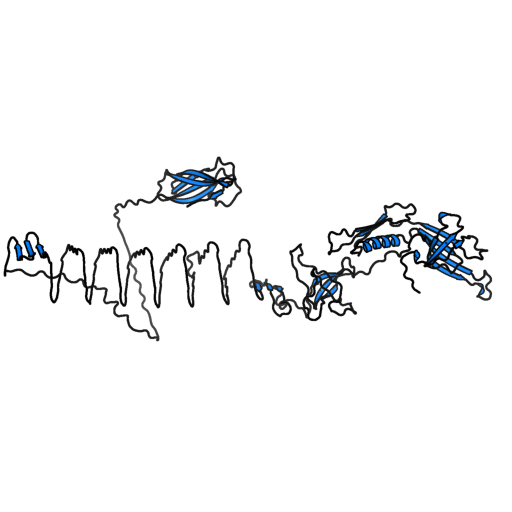? -42.047 -27.022 88.154 1.00 86.69 476 SER A N 1
ATOM 3692 C CA . SER A 1 476 ? -40.633 -27.184 88.465 1.00 86.69 476 SER A CA 1
ATOM 3693 C C . SER A 1 476 ? -40.456 -28.509 89.183 1.00 86.69 476 SER A C 1
ATOM 3695 O O . SER A 1 476 ? -41.150 -28.782 90.161 1.00 86.69 476 SER A O 1
ATOM 3697 N N . SER A 1 477 ? -39.497 -29.317 88.738 1.00 87.50 477 SER A N 1
ATOM 3698 C CA . SER A 1 477 ? -39.151 -30.580 89.401 1.00 87.50 477 SER A CA 1
ATOM 3699 C C . SER A 1 477 ? -38.470 -30.373 90.757 1.00 87.50 477 SER A C 1
ATOM 3701 O O . SER A 1 477 ? -38.364 -31.310 91.547 1.00 87.50 477 SER A O 1
ATOM 3703 N N . SER A 1 478 ? -37.996 -29.153 91.035 1.00 91.81 478 SER A N 1
ATOM 3704 C CA . SER A 1 478 ? -37.249 -28.825 92.248 1.00 91.81 478 SER A CA 1
ATOM 3705 C C . SER A 1 478 ? -37.990 -27.842 93.145 1.00 91.81 478 SER A C 1
ATOM 3707 O O . SER A 1 478 ? -38.283 -28.158 94.295 1.00 91.81 478 SER A O 1
ATOM 3709 N N . ARG A 1 479 ? -38.253 -26.629 92.653 1.00 89.75 479 ARG A N 1
ATOM 3710 C CA . ARG A 1 479 ? -38.879 -25.568 93.446 1.00 89.75 479 ARG A CA 1
ATOM 3711 C C . ARG A 1 479 ? -39.456 -24.459 92.588 1.00 89.75 479 ARG A C 1
ATOM 3713 O O . ARG A 1 479 ? -38.865 -24.083 91.576 1.00 89.75 479 ARG A O 1
ATOM 3720 N N . ILE A 1 480 ? -40.545 -23.875 93.066 1.00 91.94 480 ILE A N 1
ATOM 3721 C CA . ILE A 1 480 ? -41.073 -22.588 92.607 1.00 91.94 480 ILE A CA 1
ATOM 3722 C C . ILE A 1 480 ? -40.976 -21.636 93.795 1.00 91.94 480 ILE A C 1
ATOM 3724 O O . ILE A 1 480 ? -41.455 -21.966 94.874 1.00 91.94 480 ILE A O 1
ATOM 3728 N N . SER A 1 481 ? -40.335 -20.480 93.624 1.00 87.62 481 SER A N 1
ATOM 3729 C CA . SER A 1 481 ? -40.163 -19.486 94.688 1.00 87.62 481 SER A CA 1
ATOM 3730 C C . SER A 1 481 ? -40.687 -18.134 94.234 1.00 87.62 481 SER A C 1
ATOM 3732 O O . SER A 1 481 ? -40.271 -17.615 93.201 1.00 87.62 481 SER A O 1
ATOM 3734 N N . LEU A 1 482 ? -41.586 -17.561 95.025 1.00 88.81 482 LEU A N 1
ATOM 3735 C CA . LEU A 1 482 ? -42.141 -16.228 94.843 1.00 88.81 482 LEU A CA 1
ATOM 3736 C C . LEU A 1 482 ? -41.736 -15.407 96.061 1.00 88.81 482 LEU A C 1
ATOM 3738 O O . LEU A 1 482 ? -42.190 -15.683 97.168 1.00 88.81 482 LEU A O 1
ATOM 3742 N N . LYS A 1 483 ? -40.865 -14.415 95.885 1.00 85.38 483 LYS A N 1
ATOM 3743 C CA . LYS A 1 483 ? -40.311 -13.623 96.989 1.00 85.38 483 LYS A CA 1
ATOM 3744 C C . LYS A 1 483 ? -40.532 -12.135 96.757 1.00 85.38 483 LYS A C 1
ATOM 3746 O O . LYS A 1 483 ? -40.236 -11.626 95.682 1.00 85.38 483 LYS A O 1
ATOM 3751 N N . VAL A 1 484 ? -40.978 -11.436 97.798 1.00 83.06 484 VAL A N 1
ATOM 3752 C CA . VAL A 1 484 ? -41.109 -9.974 97.838 1.00 83.06 484 VAL A CA 1
ATOM 3753 C C . VAL A 1 484 ? -40.517 -9.474 99.157 1.00 83.06 484 VAL A C 1
ATOM 3755 O O . VAL A 1 484 ? -41.046 -9.749 100.235 1.00 83.06 484 VAL A O 1
ATOM 3758 N N . GLY A 1 485 ? -39.391 -8.755 99.095 1.00 84.31 485 GLY A N 1
ATOM 3759 C CA . GLY A 1 485 ? -38.659 -8.323 100.291 1.00 84.31 485 GLY A CA 1
ATOM 3760 C C . GLY A 1 485 ? -38.301 -9.503 101.207 1.00 84.31 485 GLY A C 1
ATOM 3761 O O . GLY A 1 485 ? -37.655 -10.458 100.775 1.00 84.31 485 GLY A O 1
ATOM 3762 N N . GLY A 1 486 ? -38.728 -9.440 102.473 1.00 83.12 486 GLY A N 1
ATOM 3763 C CA . GLY A 1 486 ? -38.560 -10.522 103.454 1.00 83.12 486 GLY A CA 1
ATOM 3764 C C . GLY A 1 486 ? -39.632 -11.622 103.416 1.00 83.12 486 GLY A C 1
ATOM 3765 O O . GLY A 1 486 ? -39.490 -12.599 104.144 1.00 83.12 486 GLY A O 1
ATOM 3766 N N . SER A 1 487 ? -40.687 -11.481 102.602 1.00 88.00 487 SER A N 1
ATOM 3767 C CA . SER A 1 487 ? -41.790 -12.453 102.514 1.00 88.00 487 SER A CA 1
ATOM 3768 C C . SER A 1 487 ? -41.627 -13.371 101.306 1.00 88.00 487 SER A C 1
ATOM 3770 O O . SER A 1 487 ? -41.166 -12.924 100.252 1.00 88.00 487 SER A O 1
ATOM 3772 N N . PHE A 1 488 ? -42.027 -14.637 101.426 1.00 88.06 488 PHE A N 1
ATOM 3773 C CA . PHE A 1 488 ? -41.986 -15.582 100.314 1.00 88.06 488 PHE A CA 1
ATOM 3774 C C . PHE A 1 488 ? -43.024 -16.703 100.404 1.00 88.06 488 PHE A C 1
ATOM 3776 O O . PHE A 1 488 ? -43.513 -17.050 101.480 1.00 88.06 488 PHE A O 1
ATOM 3783 N N . VAL A 1 489 ? -43.285 -17.298 99.242 1.00 89.12 489 VAL A N 1
ATOM 3784 C CA . VAL A 1 489 ? -43.947 -18.589 99.065 1.00 89.12 489 VAL A CA 1
ATOM 3785 C C . VAL A 1 489 ? -42.993 -19.488 98.291 1.00 89.12 489 VAL A C 1
ATOM 3787 O O . VAL A 1 489 ? -42.519 -19.103 97.221 1.00 89.12 489 VAL A O 1
ATOM 3790 N N . VAL A 1 490 ? -42.702 -20.671 98.822 1.00 87.94 490 VAL A N 1
ATOM 3791 C CA . VAL A 1 490 ? -41.890 -21.683 98.143 1.00 87.94 490 VAL A CA 1
ATOM 3792 C C . VAL A 1 490 ? -42.694 -22.970 98.034 1.00 87.94 490 VAL A C 1
ATOM 3794 O O . VAL A 1 490 ? -43.161 -23.505 99.030 1.00 87.94 490 VAL A O 1
ATOM 3797 N N . ILE A 1 491 ? -42.841 -23.478 96.817 1.00 90.38 491 ILE A N 1
ATOM 3798 C CA . ILE A 1 491 ? -43.434 -24.784 96.527 1.00 90.38 491 ILE A CA 1
ATOM 3799 C C . ILE A 1 491 ? -42.287 -25.740 96.209 1.00 90.38 491 ILE A C 1
ATOM 3801 O O . ILE A 1 491 ? -41.440 -25.417 95.375 1.00 90.38 491 ILE A O 1
ATOM 3805 N N . HIS A 1 492 ? -42.255 -26.901 96.857 1.00 88.81 492 HIS A N 1
ATOM 3806 C CA . HIS A 1 492 ? -41.249 -27.946 96.652 1.00 88.81 492 HIS A CA 1
ATOM 3807 C C . HIS A 1 492 ? -41.897 -29.343 96.796 1.00 88.81 492 HIS A C 1
ATOM 3809 O O . HIS A 1 492 ? -43.028 -29.442 97.269 1.00 88.81 492 HIS A O 1
ATOM 3815 N N . PRO A 1 493 ? -41.213 -30.452 96.445 1.00 87.62 493 PRO A N 1
ATOM 3816 C CA . PRO A 1 493 ? -41.811 -31.795 96.473 1.00 87.62 493 PRO A CA 1
ATOM 3817 C C . PRO A 1 493 ? -42.334 -32.261 97.842 1.00 87.62 493 PRO A C 1
ATOM 3819 O O . PRO A 1 493 ? -43.093 -33.222 97.911 1.00 87.62 493 PRO A O 1
ATOM 3822 N N . GLY A 1 494 ? -41.908 -31.609 98.929 1.00 87.12 494 GLY A N 1
ATOM 3823 C CA . GLY A 1 494 ? -42.310 -31.931 100.299 1.00 87.12 494 GLY A CA 1
ATOM 3824 C C . GLY A 1 494 ? -43.456 -31.077 100.853 1.00 87.12 494 GLY A C 1
ATOM 3825 O O . GLY A 1 494 ? -43.927 -31.384 101.944 1.00 87.12 494 GLY A O 1
ATOM 3826 N N . GLY A 1 495 ? -43.899 -30.024 100.150 1.00 87.12 495 GLY A N 1
ATOM 3827 C CA . GLY A 1 495 ? -44.945 -29.125 100.644 1.00 87.12 495 GLY A CA 1
ATOM 3828 C C . GLY A 1 495 ? -44.903 -27.700 100.078 1.00 87.12 495 GLY A C 1
ATOM 3829 O O . GLY A 1 495 ? -44.236 -27.410 99.082 1.00 87.12 495 GLY A O 1
ATOM 3830 N N . VAL A 1 496 ? -45.665 -26.813 100.725 1.00 90.25 496 VAL A N 1
ATOM 3831 C CA . VAL A 1 496 ? -45.710 -25.373 100.438 1.00 90.25 496 VAL A CA 1
ATOM 3832 C C . VAL A 1 496 ? -45.306 -24.611 101.696 1.00 90.25 496 VAL A C 1
ATOM 3834 O O . VAL A 1 496 ? -46.033 -24.620 102.690 1.00 90.25 496 VAL A O 1
ATOM 3837 N N . ASP A 1 497 ? -44.178 -23.917 101.622 1.00 87.00 497 ASP A N 1
ATOM 3838 C CA . ASP A 1 497 ? -43.673 -23.050 102.678 1.00 87.00 497 ASP A CA 1
ATOM 3839 C C . ASP A 1 497 ? -44.146 -21.614 102.444 1.00 87.00 497 ASP A C 1
ATOM 3841 O O . ASP A 1 497 ? -43.961 -21.045 101.365 1.00 87.00 497 ASP A O 1
ATOM 3845 N N . ILE A 1 498 ? -44.729 -20.997 103.472 1.00 87.19 498 ILE A N 1
ATOM 3846 C CA . ILE A 1 498 ? -45.175 -19.599 103.447 1.00 87.19 498 ILE A CA 1
ATOM 3847 C C . ILE A 1 498 ? -44.565 -18.891 104.656 1.00 87.19 498 ILE A C 1
ATOM 3849 O O . ILE A 1 498 ? -44.839 -19.268 105.794 1.00 87.19 498 ILE A O 1
ATOM 3853 N N . MET A 1 499 ? -43.757 -17.852 104.425 1.00 81.94 499 MET A N 1
ATOM 3854 C CA . MET A 1 499 ? -43.125 -17.081 105.500 1.00 81.94 499 MET A CA 1
ATOM 3855 C C . MET A 1 499 ? -43.187 -15.579 105.223 1.00 81.94 499 MET A C 1
ATOM 3857 O O . MET A 1 499 ? -42.878 -15.112 104.129 1.00 81.94 499 MET A O 1
ATOM 3861 N N . GLY A 1 500 ? -43.560 -14.808 106.242 1.00 84.12 500 GLY A N 1
ATOM 3862 C CA . GLY A 1 500 ? -43.566 -13.350 106.213 1.00 84.12 500 GLY A CA 1
ATOM 3863 C C . GLY A 1 500 ? -43.948 -12.771 107.580 1.00 84.12 500 GLY A C 1
ATOM 3864 O O . GLY A 1 500 ? -44.466 -13.505 108.422 1.00 84.12 500 GLY A O 1
ATOM 3865 N N . PRO A 1 501 ? -43.734 -11.462 107.819 1.00 81.12 501 PRO A N 1
ATOM 3866 C CA . PRO A 1 501 ? -44.071 -10.807 109.091 1.00 81.12 501 PRO A CA 1
ATOM 3867 C C . PRO A 1 501 ? -45.557 -10.928 109.464 1.00 81.12 501 PRO A C 1
ATOM 3869 O O . PRO A 1 501 ? -45.914 -10.861 110.637 1.00 81.12 501 PRO A O 1
ATOM 3872 N N . LYS A 1 502 ? -46.425 -11.086 108.454 1.00 80.69 502 LYS A N 1
ATOM 3873 C CA . LYS A 1 502 ? -47.867 -11.299 108.586 1.00 80.69 502 LYS A CA 1
ATOM 3874 C C . LYS A 1 502 ? -48.374 -12.137 107.410 1.00 80.69 502 LYS A C 1
ATOM 3876 O O . LYS A 1 502 ? -48.138 -11.773 106.260 1.00 80.69 502 LYS A O 1
ATOM 3881 N N . ILE A 1 503 ? -49.083 -13.227 107.701 1.00 78.50 503 ILE A N 1
ATOM 3882 C CA . ILE A 1 503 ? -49.713 -14.099 106.700 1.00 78.50 503 ILE A CA 1
ATOM 3883 C C . ILE A 1 503 ? -51.230 -13.953 106.846 1.00 78.50 503 ILE A C 1
ATOM 3885 O O . ILE A 1 503 ? -51.800 -14.354 107.859 1.00 78.50 503 ILE A O 1
ATOM 3889 N N . ASN A 1 504 ? -51.885 -13.360 105.847 1.00 75.88 504 ASN A N 1
ATOM 3890 C CA . ASN A 1 504 ? -53.342 -13.233 105.816 1.00 75.88 504 ASN A CA 1
ATOM 3891 C C . ASN A 1 504 ? -53.935 -14.392 105.004 1.00 75.88 504 ASN A C 1
ATOM 3893 O O . ASN A 1 504 ? -53.885 -14.379 103.776 1.00 75.88 504 ASN A O 1
ATOM 3897 N N . LEU A 1 505 ? -54.517 -15.382 105.680 1.00 73.62 505 LEU A N 1
ATOM 3898 C CA . LEU A 1 505 ? -55.320 -16.429 105.043 1.00 73.62 505 LEU A CA 1
ATOM 3899 C C . LEU A 1 505 ? -56.787 -15.975 105.040 1.00 73.62 505 LEU A C 1
ATOM 3901 O O . LEU A 1 505 ? -57.333 -15.670 106.097 1.00 73.62 505 LEU A O 1
ATOM 3905 N N . ASN A 1 506 ? -57.416 -15.901 103.863 1.00 64.75 506 ASN A N 1
ATOM 3906 C CA . ASN A 1 506 ? -58.806 -15.448 103.665 1.00 64.75 506 ASN A CA 1
ATOM 3907 C C . ASN A 1 506 ? -59.115 -13.990 104.098 1.00 64.75 506 ASN A C 1
ATOM 3909 O O . ASN A 1 506 ? -60.272 -13.664 104.354 1.00 64.75 506 ASN A O 1
ATOM 3913 N N . GLY A 1 507 ? -58.115 -13.096 104.165 1.00 58.56 507 GLY A N 1
ATOM 3914 C CA . GLY A 1 507 ? -58.287 -11.702 104.603 1.00 58.56 507 GLY A CA 1
ATOM 3915 C C . GLY A 1 507 ? -57.668 -10.649 103.672 1.00 58.56 507 GLY A C 1
ATOM 3916 O O . GLY A 1 507 ? -56.449 -10.577 103.556 1.00 58.56 507 GLY A O 1
ATOM 3917 N N . GLY A 1 508 ? -58.534 -9.818 103.073 1.00 59.44 508 GLY A N 1
ATOM 3918 C CA . GLY A 1 508 ? -58.330 -8.430 102.613 1.00 59.44 508 GLY A CA 1
ATOM 3919 C C . GLY A 1 508 ? -57.023 -8.035 101.908 1.00 59.44 508 GLY A C 1
ATOM 3920 O O . GLY A 1 508 ? -56.067 -7.623 102.560 1.00 59.44 508 GLY A O 1
ATOM 3921 N N . GLY A 1 509 ? -57.055 -8.006 100.573 1.00 62.69 509 GLY A N 1
ATOM 3922 C CA . GLY A 1 509 ? -56.108 -7.304 99.700 1.00 62.69 509 GLY A CA 1
ATOM 3923 C C . GLY A 1 509 ? -56.734 -7.067 98.318 1.00 62.69 509 GLY A C 1
ATOM 3924 O O . GLY A 1 509 ? -57.631 -7.811 97.925 1.00 62.69 509 GLY A O 1
ATOM 3925 N N . SER A 1 510 ? -56.306 -6.032 97.588 1.00 68.56 510 SER A N 1
ATOM 3926 C CA . SER A 1 510 ? -56.711 -5.803 96.191 1.00 68.56 510 SER A CA 1
ATOM 3927 C C . SER A 1 510 ? -55.663 -6.371 95.236 1.00 68.56 510 SER A C 1
ATOM 3929 O O . SER A 1 510 ? -54.465 -6.193 95.456 1.00 68.56 510 SER A O 1
ATOM 3931 N N . ALA A 1 511 ? -56.102 -7.043 94.171 1.00 66.81 511 ALA A N 1
ATOM 3932 C CA . ALA A 1 511 ? -55.199 -7.540 93.137 1.00 66.81 511 ALA A CA 1
ATOM 3933 C C . ALA A 1 511 ? -54.491 -6.375 92.424 1.00 66.81 511 ALA A C 1
ATOM 3935 O O . ALA A 1 511 ? -55.084 -5.316 92.216 1.00 66.81 511 ALA A O 1
ATOM 3936 N N . GLY A 1 512 ? -53.230 -6.576 92.036 1.00 66.94 512 GLY A N 1
ATOM 3937 C CA . GLY A 1 512 ? -52.548 -5.655 91.128 1.00 66.94 512 GLY A CA 1
ATOM 3938 C C . GLY A 1 512 ? -53.181 -5.696 89.734 1.00 66.94 512 GLY A C 1
ATOM 3939 O O . GLY A 1 512 ? -53.625 -6.751 89.279 1.00 66.94 512 GLY A O 1
ATOM 3940 N N . THR A 1 513 ? -53.221 -4.556 89.047 1.00 73.38 513 THR A N 1
ATOM 3941 C CA . THR A 1 513 ? -53.681 -4.487 87.654 1.00 73.38 513 THR A CA 1
ATOM 3942 C C . THR A 1 513 ? -52.569 -4.989 86.725 1.00 73.38 513 THR A C 1
ATOM 3944 O O . THR A 1 513 ? -51.423 -4.563 86.891 1.00 73.38 513 THR A O 1
ATOM 3947 N N . PRO A 1 514 ? -52.859 -5.866 85.744 1.00 70.12 514 PRO A N 1
ATOM 3948 C CA . PRO A 1 514 ? -51.876 -6.256 84.739 1.00 70.12 514 PRO A CA 1
ATOM 3949 C C . PRO A 1 514 ? -51.335 -5.030 83.997 1.00 70.12 514 PRO A C 1
ATOM 3951 O O . PRO A 1 514 ? -52.083 -4.090 83.727 1.00 70.12 514 PRO A O 1
ATOM 3954 N N . VAL A 1 515 ? -50.053 -5.059 83.635 1.00 73.06 515 VAL A N 1
ATOM 3955 C CA . VAL A 1 515 ? -49.439 -4.014 82.804 1.00 73.06 515 VAL A CA 1
ATOM 3956 C C . VAL A 1 515 ? -50.190 -3.930 81.470 1.00 73.06 515 VAL A C 1
ATOM 3958 O O . VAL A 1 515 ? -50.460 -4.959 80.847 1.00 73.06 515 VAL A O 1
ATOM 3961 N N . GLY A 1 516 ? -50.578 -2.719 81.061 1.00 68.62 516 GLY A N 1
ATOM 3962 C CA . GLY A 1 516 ? -51.286 -2.489 79.801 1.00 68.62 516 GLY A CA 1
ATOM 3963 C C . GLY A 1 516 ? -50.420 -2.855 78.594 1.00 68.62 516 GLY A C 1
ATOM 3964 O O . GLY A 1 516 ? -49.210 -2.647 78.610 1.00 68.62 516 GLY A O 1
ATOM 3965 N N . VAL A 1 517 ? -51.036 -3.406 77.547 1.00 65.50 517 VAL A N 1
ATOM 3966 C CA . VAL A 1 517 ? -50.341 -3.661 76.279 1.00 65.50 517 VAL A CA 1
ATOM 3967 C C . VAL A 1 517 ? -50.092 -2.337 75.561 1.00 65.50 517 VAL A C 1
ATOM 3969 O O . VAL A 1 517 ? -51.015 -1.543 75.384 1.00 65.50 517 VAL A O 1
ATOM 3972 N N . MET A 1 518 ? -48.852 -2.098 75.141 1.00 64.12 518 MET A N 1
ATOM 3973 C CA . MET A 1 518 ? -48.536 -0.990 74.244 1.00 64.12 518 MET A CA 1
ATOM 3974 C C . MET A 1 518 ? -49.204 -1.282 72.896 1.00 64.12 518 MET A C 1
ATOM 3976 O O . MET A 1 518 ? -48.974 -2.347 72.319 1.00 64.12 518 MET A O 1
ATOM 3980 N N . GLN A 1 519 ? -50.093 -0.401 72.427 1.00 60.56 519 GLN A N 1
ATOM 3981 C CA . GLN A 1 519 ? -50.737 -0.588 71.127 1.00 60.56 519 GLN A CA 1
ATOM 3982 C C . GLN A 1 519 ? -49.713 -0.296 70.023 1.00 60.56 519 GLN A C 1
ATOM 3984 O O . GLN A 1 519 ? -49.191 0.819 69.978 1.00 60.56 519 GLN A O 1
ATOM 3989 N N . PRO A 1 520 ? -49.404 -1.256 69.132 1.00 57.22 520 PRO A N 1
ATOM 3990 C CA . PRO A 1 520 ? -48.528 -0.989 68.004 1.00 57.22 520 PRO A CA 1
ATOM 3991 C C . PRO A 1 520 ? -49.291 -0.127 66.989 1.00 57.22 520 PRO A C 1
ATOM 3993 O O . PRO A 1 520 ? -50.010 -0.650 66.145 1.00 57.22 520 PRO A O 1
ATOM 3996 N N . GLY A 1 521 ? -49.147 1.197 67.069 1.00 53.28 521 GLY A N 1
ATOM 3997 C CA . GLY A 1 521 ? -49.827 2.147 66.178 1.00 53.28 521 GLY A CA 1
ATOM 3998 C C . GLY A 1 521 ? -49.383 2.103 64.707 1.00 53.28 521 GLY A C 1
ATOM 3999 O O . GLY A 1 521 ? -49.932 2.838 63.898 1.00 53.28 521 GLY A O 1
ATOM 4000 N N . ALA A 1 522 ? -48.411 1.260 64.339 1.00 49.56 522 ALA A N 1
ATOM 4001 C CA . ALA A 1 522 ? -47.746 1.309 63.032 1.00 49.56 522 ALA A CA 1
ATOM 4002 C C . ALA A 1 522 ? -47.888 0.040 62.163 1.00 49.56 522 ALA A C 1
ATOM 4004 O O . ALA A 1 522 ? -47.319 -0.012 61.079 1.00 49.56 522 ALA A O 1
ATOM 4005 N N . LEU A 1 523 ? -48.637 -0.986 62.592 1.00 44.50 523 LEU A N 1
ATOM 4006 C CA . LEU A 1 523 ? -48.749 -2.254 61.840 1.00 44.50 523 LEU A CA 1
ATOM 4007 C C . LEU A 1 523 ? -50.044 -2.415 61.023 1.00 44.50 523 LEU A C 1
ATOM 4009 O O . LEU A 1 523 ? -50.127 -3.346 60.226 1.00 44.50 523 LEU A O 1
ATOM 4013 N N . GLU A 1 524 ?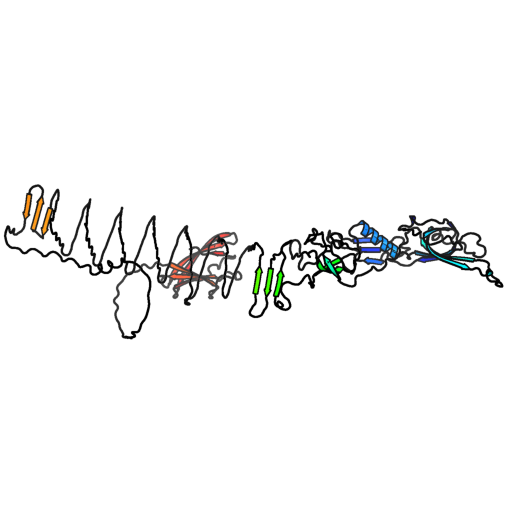 -51.042 -1.538 61.172 1.00 41.00 524 GLU A N 1
ATOM 4014 C CA . GLU A 1 524 ? -52.305 -1.650 60.415 1.00 41.00 524 GLU A CA 1
ATOM 4015 C C . GLU A 1 524 ? -52.235 -1.071 58.991 1.00 41.00 524 GLU A C 1
ATOM 4017 O O . GLU A 1 524 ? -52.974 -1.523 58.123 1.00 41.00 524 GLU A O 1
ATOM 4022 N N . ALA A 1 525 ? -51.307 -0.158 58.687 1.00 42.72 525 ALA A N 1
ATOM 4023 C CA . ALA A 1 525 ? -51.286 0.541 57.394 1.00 42.72 525 ALA A CA 1
ATOM 4024 C C . ALA A 1 525 ? -50.735 -0.273 56.199 1.00 42.72 525 ALA A C 1
ATOM 4026 O O . ALA A 1 525 ? -50.759 0.214 55.073 1.00 42.72 525 ALA A O 1
ATOM 4027 N N . LEU A 1 526 ? -50.234 -1.496 56.408 1.00 45.31 526 LEU A N 1
ATOM 4028 C CA . LEU A 1 526 ? -49.572 -2.285 55.351 1.00 45.31 526 LEU A CA 1
ATOM 4029 C C . LEU A 1 526 ? -50.310 -3.577 54.967 1.00 45.31 526 LEU A C 1
ATOM 4031 O O . LEU A 1 526 ? -49.838 -4.306 54.098 1.00 45.31 526 LEU A O 1
ATOM 4035 N N . ALA A 1 527 ? -51.462 -3.867 55.579 1.00 40.41 527 ALA A N 1
ATOM 4036 C CA . ALA A 1 527 ? -52.217 -5.089 55.291 1.00 40.41 527 ALA A CA 1
ATOM 4037 C C . ALA A 1 527 ? -53.129 -4.999 54.046 1.00 40.41 527 ALA A C 1
ATOM 4039 O O . ALA A 1 527 ? -53.535 -6.044 53.547 1.00 40.41 527 ALA A O 1
ATOM 4040 N N . ASP A 1 528 ? -53.406 -3.800 53.514 1.00 37.69 528 ASP A N 1
ATOM 4041 C CA . ASP A 1 528 ? -54.465 -3.608 52.502 1.00 37.69 528 ASP A CA 1
ATOM 4042 C C . ASP A 1 528 ? -54.004 -3.454 51.043 1.00 37.69 528 ASP A C 1
ATOM 4044 O O . ASP A 1 528 ? -54.843 -3.354 50.153 1.00 37.69 528 ASP A O 1
ATOM 4048 N N . ASN A 1 529 ? -52.708 -3.534 50.730 1.00 37.84 529 ASN A N 1
ATOM 4049 C CA . ASN A 1 529 ? -52.256 -3.517 49.330 1.00 37.84 529 ASN A CA 1
ATOM 4050 C C . ASN A 1 529 ? -51.877 -4.914 48.829 1.00 37.84 529 ASN A C 1
ATOM 4052 O O . ASN A 1 529 ? -50.740 -5.186 48.449 1.00 37.84 529 ASN A O 1
ATOM 4056 N N . ALA A 1 530 ? -52.873 -5.797 48.796 1.00 36.69 530 ALA A N 1
ATOM 4057 C CA . ALA A 1 530 ? -52.867 -6.986 47.954 1.00 36.69 530 ALA A CA 1
ATOM 4058 C C . ALA A 1 530 ? -54.186 -7.034 47.166 1.00 36.69 530 ALA A C 1
ATOM 4060 O O . ALA A 1 530 ? -55.183 -7.578 47.637 1.00 36.69 530 ALA A O 1
ATOM 4061 N N . GLY A 1 531 ? -54.196 -6.441 45.969 1.00 32.47 531 GLY A N 1
ATOM 4062 C CA . GLY A 1 531 ? -55.354 -6.466 45.075 1.00 32.47 531 GLY A CA 1
ATOM 4063 C C . GLY A 1 531 ? -55.094 -5.826 43.710 1.00 32.47 531 GLY A C 1
ATOM 4064 O O . GLY A 1 531 ? -55.242 -4.623 43.563 1.00 32.47 531 GLY A O 1
ATOM 4065 N N . ASP A 1 532 ? -54.718 -6.677 42.754 1.00 33.56 532 ASP A N 1
ATOM 4066 C CA . ASP A 1 532 ? -54.930 -6.633 41.299 1.00 33.56 532 ASP A CA 1
ATOM 4067 C C . ASP A 1 532 ? -54.718 -5.345 40.485 1.00 33.56 532 ASP A C 1
ATOM 4069 O O . ASP A 1 532 ? -55.415 -4.340 40.597 1.00 33.56 532 ASP A O 1
ATOM 4073 N N . GLY A 1 533 ? -53.836 -5.470 39.488 1.00 33.75 533 GLY A N 1
ATOM 4074 C CA . GLY A 1 533 ? -53.799 -4.571 38.345 1.00 33.75 533 GLY A CA 1
ATOM 4075 C C . GLY A 1 533 ? -54.999 -4.754 37.412 1.00 33.75 533 GLY A C 1
ATOM 4076 O O . GLY A 1 533 ? -55.425 -5.877 37.137 1.00 33.75 533 GLY A O 1
ATOM 4077 N N . LYS A 1 534 ? -55.476 -3.635 36.857 1.00 32.97 534 LYS A N 1
ATOM 4078 C CA . LYS A 1 534 ? -56.023 -3.531 35.498 1.00 32.97 534 LYS A CA 1
ATOM 4079 C C . LYS A 1 534 ? -55.990 -2.080 35.012 1.00 32.97 534 LYS A C 1
ATOM 4081 O O . LYS A 1 534 ? -56.204 -1.148 35.776 1.00 32.97 534 LYS A O 1
ATOM 4086 N N . ASP A 1 535 ? -55.696 -1.967 33.724 1.00 34.38 535 ASP A N 1
ATOM 4087 C CA . ASP A 1 535 ? -55.498 -0.768 32.913 1.00 34.38 535 ASP A CA 1
ATOM 4088 C C . ASP A 1 535 ? -56.664 0.238 32.851 1.00 34.38 535 ASP A C 1
ATOM 4090 O O . ASP A 1 535 ? -57.837 -0.119 32.952 1.00 34.38 535 ASP A O 1
ATOM 4094 N N . ASN A 1 536 ? -56.256 1.447 32.435 1.00 31.59 536 ASN A N 1
ATOM 4095 C CA . ASN A 1 536 ? -56.948 2.469 31.637 1.00 31.59 536 ASN A CA 1
ATOM 4096 C C . ASN A 1 536 ? -57.959 3.424 32.293 1.00 31.59 536 ASN A C 1
ATOM 4098 O O . ASN A 1 536 ? -59.081 3.054 32.620 1.00 31.59 536 ASN A O 1
ATOM 4102 N N . GLY A 1 537 ? -57.629 4.721 32.187 1.00 29.20 537 GLY A N 1
ATOM 4103 C CA . GLY A 1 537 ? -58.588 5.708 31.684 1.00 29.20 537 GLY A CA 1
ATOM 4104 C C . GLY A 1 537 ? -58.640 7.061 32.394 1.00 29.20 537 GLY A C 1
ATOM 4105 O O . GLY A 1 537 ? -59.421 7.225 33.315 1.00 29.20 537 GLY A O 1
ATOM 4106 N N . SER A 1 538 ? -57.948 8.041 31.802 1.00 28.97 538 SER A N 1
ATOM 4107 C CA . SER A 1 538 ? -58.430 9.413 31.549 1.00 28.97 538 SER A CA 1
ATOM 4108 C C . SER A 1 538 ? -58.616 10.439 32.685 1.00 28.97 538 SER A C 1
ATOM 4110 O O . SER A 1 538 ? -59.380 10.258 33.625 1.00 28.97 538 SER A O 1
ATOM 4112 N N . SER A 1 539 ? -58.055 11.612 32.359 1.00 29.58 539 SER A N 1
ATOM 4113 C CA . SER A 1 539 ? -58.528 12.996 32.540 1.00 29.58 539 SER A CA 1
ATOM 4114 C C . SER A 1 539 ? -58.447 13.686 33.901 1.00 29.58 539 SER A C 1
ATOM 4116 O O . SER A 1 539 ? -59.168 13.367 34.838 1.00 29.58 539 SER A O 1
ATOM 4118 N N . ASP A 1 540 ? -57.663 14.764 33.829 1.00 31.94 540 ASP A N 1
ATOM 4119 C CA . ASP A 1 540 ? -57.971 16.129 34.245 1.00 31.94 540 ASP A CA 1
ATOM 4120 C C . ASP A 1 540 ? -57.984 16.474 35.732 1.00 31.94 540 ASP A C 1
ATOM 4122 O O . ASP A 1 540 ? -58.859 16.090 36.499 1.00 31.94 540 ASP A O 1
ATOM 4126 N N . GLY A 1 541 ? -57.113 17.433 36.048 1.00 28.80 541 GLY A N 1
ATOM 4127 C CA . GLY A 1 541 ? -57.655 18.711 36.485 1.00 28.80 541 GLY A CA 1
ATOM 4128 C C . GLY A 1 541 ? -57.204 19.182 37.856 1.00 28.80 541 GLY A C 1
ATOM 4129 O O . GLY A 1 541 ? -57.883 18.967 38.847 1.00 28.80 541 GLY A O 1
ATOM 4130 N N . ASP A 1 542 ? -56.152 19.993 37.809 1.00 32.88 542 ASP A N 1
ATOM 4131 C CA . ASP A 1 542 ? -56.187 21.365 38.320 1.00 32.88 542 ASP A CA 1
ATOM 4132 C C . ASP A 1 542 ? -55.831 21.652 39.795 1.00 32.88 542 ASP A C 1
ATOM 4134 O O . ASP A 1 542 ? -56.515 21.282 40.741 1.00 32.88 542 ASP A O 1
ATOM 4138 N N . ASN A 1 543 ? -54.762 22.453 39.893 1.00 31.61 543 ASN A N 1
ATOM 4139 C CA . ASN A 1 543 ? -54.542 23.633 40.733 1.00 31.61 543 ASN A CA 1
ATOM 4140 C C . ASN A 1 543 ? -54.615 23.567 42.265 1.00 31.61 543 ASN A C 1
ATOM 4142 O O . ASN A 1 543 ? -55.641 23.309 42.884 1.00 31.61 543 ASN A O 1
ATOM 4146 N N . GLY A 1 544 ? -53.541 24.078 42.876 1.00 30.98 544 GLY A N 1
ATOM 4147 C CA . GLY A 1 544 ? -53.578 24.573 44.249 1.00 30.98 544 GLY A CA 1
ATOM 4148 C C . GLY A 1 544 ? -52.234 25.083 44.753 1.00 30.98 544 GLY A C 1
ATOM 4149 O O . GLY A 1 544 ? -51.520 24.368 45.440 1.00 30.98 544 GLY A O 1
ATOM 4150 N N . ALA A 1 545 ? -51.895 26.320 44.397 1.00 30.70 545 ALA A N 1
ATOM 4151 C CA . ALA A 1 545 ? -50.733 27.063 44.879 1.00 30.70 545 ALA A CA 1
ATOM 4152 C C . ALA A 1 545 ? -50.817 27.460 46.372 1.00 30.70 545 ALA A C 1
ATOM 4154 O O . ALA A 1 545 ? -51.905 27.600 46.924 1.00 30.70 545 ALA A O 1
ATOM 4155 N N . GLY A 1 546 ? -49.657 27.777 46.964 1.00 31.50 546 GLY A N 1
ATOM 4156 C CA . GLY A 1 546 ? -49.507 28.533 48.223 1.00 31.50 546 GLY A CA 1
ATOM 4157 C C . GLY A 1 546 ? -48.351 27.989 49.069 1.00 31.50 546 GLY A C 1
ATOM 4158 O O . GLY A 1 546 ? -48.485 26.934 49.666 1.00 31.50 546 GLY A O 1
ATOM 4159 N N . SER A 1 547 ? -47.130 28.528 48.982 1.00 31.14 547 SER A N 1
ATOM 4160 C CA . SER A 1 547 ? -46.633 29.744 49.662 1.00 31.14 547 SER A CA 1
ATOM 4161 C C . SER A 1 547 ? -46.765 29.703 51.190 1.00 31.14 547 SER A C 1
ATOM 4163 O O . SER A 1 547 ? -47.875 29.705 51.714 1.00 31.14 547 SER A O 1
ATOM 4165 N N . GLY A 1 548 ? -45.628 29.757 51.890 1.00 31.03 548 GLY A N 1
ATOM 4166 C CA . GLY A 1 548 ? -45.568 29.950 53.338 1.00 31.03 548 GLY A CA 1
ATOM 4167 C C . GLY A 1 548 ? -44.136 29.940 53.872 1.00 31.03 548 GLY A C 1
ATOM 4168 O O . GLY A 1 548 ? -43.575 28.881 54.115 1.00 31.03 548 GLY A O 1
ATOM 4169 N N . VAL A 1 549 ? -43.564 31.135 54.005 1.00 32.59 549 VAL A N 1
ATOM 4170 C CA . VAL A 1 549 ? -42.241 31.485 54.556 1.00 32.59 549 VAL A CA 1
ATOM 4171 C C . VAL A 1 549 ? -42.274 31.532 56.095 1.00 32.59 549 VAL A C 1
ATOM 4173 O O . VAL A 1 549 ? -43.329 31.817 56.661 1.00 32.59 549 VAL A O 1
ATOM 4176 N N . GLY A 1 550 ? -41.113 31.358 56.742 1.00 31.16 550 GLY A N 1
ATOM 4177 C CA . GLY A 1 550 ? -40.800 31.839 58.104 1.00 31.16 550 GLY A CA 1
ATOM 4178 C C . GLY A 1 550 ? -39.900 30.852 58.859 1.00 31.16 550 GLY A C 1
ATOM 4179 O O . GLY A 1 550 ? -40.351 29.747 59.136 1.00 31.16 550 GLY A O 1
ATOM 4180 N N . ASP A 1 551 ? -38.589 31.104 58.982 1.00 31.55 551 ASP A N 1
ATOM 4181 C CA . ASP A 1 551 ? -37.917 31.890 60.055 1.00 31.55 551 ASP A CA 1
ATOM 4182 C C . ASP A 1 551 ? -37.867 31.106 61.389 1.00 31.55 551 ASP A C 1
ATOM 4184 O O . ASP A 1 551 ? -38.841 30.457 61.746 1.00 31.55 551 ASP A O 1
ATOM 4188 N N . ASP A 1 552 ? -36.863 31.127 62.267 1.00 33.03 552 ASP A N 1
ATOM 4189 C CA . ASP A 1 552 ? -35.472 31.596 62.348 1.00 33.03 552 ASP A CA 1
ATOM 4190 C C . ASP A 1 552 ? -34.975 31.153 63.764 1.00 33.03 552 ASP A C 1
ATOM 4192 O O . ASP A 1 552 ? -35.790 31.030 64.679 1.00 33.03 552 ASP A O 1
ATOM 4196 N N . GLN A 1 553 ? -33.655 30.988 63.946 1.00 33.31 553 GLN A N 1
ATOM 4197 C CA . GLN A 1 553 ? -32.866 30.938 65.216 1.00 33.31 553 GLN A CA 1
ATOM 4198 C C . GLN A 1 553 ? -33.059 29.751 66.191 1.00 33.31 553 GLN A C 1
ATOM 4200 O O . GLN A 1 553 ? -34.152 29.249 66.392 1.00 33.31 553 GLN A O 1
ATOM 4205 N N . GLY A 1 554 ? -32.056 29.247 66.923 1.00 28.80 554 GLY A N 1
ATOM 4206 C CA . GLY A 1 554 ? -30.667 29.652 67.168 1.00 28.80 554 GLY A CA 1
ATOM 4207 C C . GLY A 1 554 ? -30.254 29.282 68.614 1.00 28.80 554 GLY A C 1
ATOM 4208 O O . GLY A 1 554 ? -31.077 29.398 69.516 1.00 28.80 554 GLY A O 1
ATOM 4209 N N . TYR A 1 555 ? -28.971 28.919 68.811 1.00 31.52 555 TYR A N 1
ATOM 4210 C CA . TYR A 1 555 ? -28.226 28.700 70.083 1.00 31.52 555 TYR A CA 1
ATOM 4211 C C . TYR A 1 555 ? -28.558 27.422 70.899 1.00 31.52 555 TYR A C 1
ATOM 4213 O O . TYR A 1 555 ? -29.706 27.026 70.989 1.00 31.52 555 TYR A O 1
ATOM 4221 N N . SER A 1 556 ? -27.636 26.699 71.552 1.00 29.30 556 SER A N 1
ATOM 4222 C CA . SER A 1 556 ? -26.215 26.902 71.887 1.00 29.30 556 SER A CA 1
ATOM 4223 C C . SER A 1 556 ? -25.526 25.581 72.287 1.00 29.30 556 SER A C 1
ATOM 4225 O O . SER A 1 556 ? -26.139 24.718 72.905 1.00 29.30 556 SER A O 1
ATOM 4227 N N . SER A 1 557 ? -24.220 25.535 72.015 1.00 34.53 557 SER A N 1
ATOM 4228 C CA . SER A 1 557 ? -23.126 24.740 72.605 1.00 34.53 557 SER A CA 1
ATOM 4229 C C . SER A 1 557 ? -23.279 24.218 74.047 1.00 34.53 557 SER A C 1
ATOM 4231 O O . SER A 1 557 ? -23.553 24.996 74.958 1.00 34.53 557 SER A O 1
ATOM 4233 N N . SER A 1 558 ? -22.824 22.978 74.260 1.00 32.81 558 SER A N 1
ATOM 4234 C CA . SER A 1 558 ? -21.925 22.599 75.367 1.00 32.81 558 SER A CA 1
ATOM 4235 C C . SER A 1 558 ? -21.189 21.302 75.006 1.00 32.81 558 SER A C 1
ATOM 4237 O O . SER A 1 558 ? -21.838 20.311 74.674 1.00 32.81 558 SER A O 1
ATOM 4239 N N . GLY A 1 559 ? -19.855 21.347 75.019 1.00 32.22 559 GLY A N 1
ATOM 4240 C CA . GLY A 1 559 ? -18.981 20.196 74.806 1.00 32.22 559 GLY A CA 1
ATOM 4241 C C . GLY A 1 559 ? -18.912 19.261 76.012 1.00 32.22 559 GLY A C 1
ATOM 4242 O O . GLY A 1 559 ? -19.408 19.600 77.081 1.00 32.22 559 GLY A O 1
ATOM 4243 N N . ASP A 1 560 ? -18.336 18.082 75.785 1.00 31.53 560 ASP A N 1
ATOM 4244 C CA . ASP A 1 560 ? -17.192 17.558 76.540 1.00 31.53 560 ASP A CA 1
ATOM 4245 C C . ASP A 1 560 ? -16.662 16.294 75.830 1.00 31.53 560 ASP A C 1
ATOM 4247 O O . ASP A 1 560 ? -17.407 15.361 75.539 1.00 31.53 560 ASP A O 1
ATOM 4251 N N . ASP A 1 561 ? -15.371 16.350 75.500 1.00 38.78 561 ASP A N 1
ATOM 4252 C CA . ASP A 1 561 ? -14.352 15.295 75.525 1.00 38.78 561 ASP A CA 1
ATOM 4253 C C . ASP A 1 561 ? -14.671 13.874 75.018 1.00 38.78 561 ASP A C 1
ATOM 4255 O O . ASP A 1 561 ? -14.996 12.976 75.793 1.00 38.78 561 ASP A O 1
ATOM 4259 N N . GLU A 1 562 ? -14.332 13.609 73.750 1.00 38.06 562 GLU A N 1
ATOM 4260 C CA . GLU A 1 562 ? -13.786 12.305 73.352 1.00 38.06 562 GLU A CA 1
ATOM 4261 C C . GLU A 1 562 ? -12.458 12.489 72.608 1.00 38.06 562 GLU A C 1
ATOM 4263 O O . GLU A 1 562 ? -12.333 13.165 71.586 1.00 38.06 562 GLU A O 1
ATOM 4268 N N . GLN A 1 563 ? -11.428 11.913 73.216 1.00 38.19 563 GLN A N 1
ATOM 4269 C CA . GLN A 1 563 ? -10.034 11.956 72.822 1.00 38.19 563 GLN A CA 1
ATOM 4270 C C . GLN A 1 563 ? -9.838 11.007 71.630 1.00 38.19 563 GLN A C 1
ATOM 4272 O O . GLN A 1 563 ? -9.528 9.829 71.799 1.00 38.19 563 GLN A O 1
ATOM 4277 N N . ASP A 1 564 ? -10.066 11.516 70.419 1.00 46.12 564 ASP A N 1
ATOM 4278 C CA . ASP A 1 564 ? -9.777 10.808 69.173 1.00 46.12 564 ASP A CA 1
ATOM 4279 C C . ASP A 1 564 ? -8.276 10.491 69.095 1.00 46.12 564 ASP A C 1
ATOM 4281 O O . ASP A 1 564 ? -7.432 11.380 68.945 1.00 46.12 564 ASP A O 1
ATOM 4285 N N . ASN A 1 565 ? -7.935 9.206 69.138 1.00 51.12 565 ASN A N 1
ATOM 4286 C CA . ASN A 1 565 ? -6.608 8.721 68.788 1.00 51.12 565 ASN A CA 1
ATOM 4287 C C . ASN A 1 565 ? -6.474 8.773 67.255 1.00 51.12 565 ASN A C 1
ATOM 4289 O O . ASN A 1 565 ? -6.624 7.763 66.568 1.00 51.12 565 ASN A O 1
ATOM 4293 N N . LYS A 1 566 ? -6.305 9.981 66.702 1.00 67.88 566 LYS A N 1
ATOM 4294 C CA . LYS A 1 566 ? -6.172 10.178 65.256 1.00 67.88 566 LYS A CA 1
ATOM 4295 C C . LYS A 1 566 ? -4.820 9.645 64.801 1.00 67.88 566 LYS A C 1
ATOM 4297 O O . LYS A 1 566 ? -3.775 10.171 65.174 1.00 67.88 566 LYS A O 1
ATOM 4302 N N . GLU A 1 567 ? -4.854 8.596 63.990 1.00 79.81 567 GLU A N 1
ATOM 4303 C CA . GLU A 1 567 ? -3.668 7.965 63.421 1.00 79.81 567 GLU A CA 1
ATOM 4304 C C . GLU A 1 567 ? -2.851 8.989 62.612 1.00 79.81 567 GLU A C 1
ATOM 4306 O O . GLU A 1 567 ? -3.378 9.664 61.717 1.00 79.81 567 GLU A O 1
ATOM 4311 N N . LYS A 1 568 ? -1.572 9.147 62.969 1.00 88.75 568 LYS A N 1
ATOM 4312 C CA . LYS A 1 568 ? -0.621 10.016 62.269 1.00 88.75 568 LYS A CA 1
ATOM 4313 C C . LYS A 1 568 ? -0.184 9.328 60.984 1.00 88.75 568 LYS A C 1
ATOM 4315 O O . LYS A 1 568 ? 0.273 8.190 61.033 1.00 88.75 568 LYS A O 1
ATOM 4320 N N . LYS A 1 569 ? -0.332 9.998 59.841 1.00 87.69 569 LYS A N 1
ATOM 4321 C CA . LYS A 1 569 ? 0.049 9.428 58.539 1.00 87.69 569 LYS A CA 1
ATOM 4322 C C . LYS A 1 569 ? 0.561 10.473 57.558 1.00 87.69 569 LYS A C 1
ATOM 4324 O O . LYS A 1 569 ? 0.142 11.630 57.605 1.00 87.69 569 LYS A O 1
ATOM 4329 N N . ILE A 1 570 ? 1.419 10.035 56.642 1.00 85.81 570 ILE A N 1
ATOM 4330 C CA . ILE A 1 570 ? 1.752 10.770 55.419 1.00 85.81 570 ILE A CA 1
ATOM 4331 C C . ILE A 1 570 ? 0.620 10.499 54.420 1.00 85.81 570 ILE A C 1
ATOM 4333 O O . ILE A 1 570 ? 0.275 9.348 54.169 1.00 85.81 570 ILE A O 1
ATOM 4337 N N . THR A 1 571 ? -0.026 11.542 53.907 1.00 86.62 571 THR A N 1
ATOM 4338 C CA . THR A 1 571 ? -1.185 11.427 53.005 1.00 86.62 571 THR A CA 1
ATOM 4339 C C . THR A 1 571 ? -0.804 11.447 51.535 1.00 86.62 571 THR A C 1
ATOM 4341 O O . THR A 1 571 ? -1.521 10.876 50.717 1.00 86.62 571 THR A O 1
ATOM 4344 N N . SER A 1 572 ? 0.295 12.113 51.195 1.00 83.81 572 SER A N 1
ATOM 4345 C CA . SER A 1 572 ? 0.844 12.154 49.842 1.00 83.81 572 SER A CA 1
ATOM 4346 C C . SER A 1 572 ? 2.287 12.638 49.868 1.00 83.81 572 SER A C 1
ATOM 4348 O O . SER A 1 572 ? 2.685 13.379 50.770 1.00 83.81 572 SER A O 1
ATOM 4350 N N . ILE A 1 573 ? 3.041 12.268 48.839 1.00 82.44 573 ILE A N 1
ATOM 4351 C CA . ILE A 1 573 ? 4.415 12.710 48.623 1.00 82.44 573 ILE A CA 1
ATOM 4352 C C . ILE A 1 573 ? 4.488 13.468 47.296 1.00 82.44 573 ILE A C 1
ATOM 4354 O O . ILE A 1 573 ? 3.898 13.042 46.305 1.00 82.44 573 ILE A O 1
ATOM 4358 N N . SER A 1 574 ? 5.212 14.585 47.271 1.00 80.00 574 SER A N 1
ATOM 4359 C CA . SER A 1 574 ? 5.523 15.326 46.046 1.00 80.00 574 SER A CA 1
ATOM 4360 C C . SER A 1 574 ? 6.989 15.764 46.016 1.00 80.00 574 SER A C 1
ATOM 4362 O O . SER A 1 574 ? 7.719 15.617 46.997 1.00 80.00 574 SER A O 1
ATOM 4364 N N . TRP A 1 575 ? 7.445 16.242 44.858 1.00 80.12 575 TRP A N 1
ATOM 4365 C CA . TRP A 1 575 ? 8.848 16.569 44.613 1.00 80.12 575 TRP A CA 1
ATOM 4366 C C . TRP A 1 575 ? 8.982 17.937 43.967 1.00 80.12 575 TRP A C 1
ATOM 4368 O O . TRP A 1 575 ? 8.125 18.355 43.187 1.00 80.12 575 TRP A O 1
ATOM 4378 N N . SER A 1 576 ? 10.069 18.630 44.279 1.00 73.44 576 SER A N 1
ATOM 4379 C CA . SER A 1 576 ? 10.394 19.920 43.676 1.00 73.44 576 SER A CA 1
ATOM 4380 C C . SER A 1 576 ? 11.894 20.049 43.430 1.00 73.44 576 SER A C 1
ATOM 4382 O O . SER A 1 576 ? 12.706 19.350 44.040 1.00 73.44 576 SER A O 1
ATOM 4384 N N . TYR A 1 577 ? 12.253 20.946 42.513 1.00 69.12 577 TYR A N 1
ATOM 4385 C CA . TYR A 1 577 ? 13.628 21.396 42.329 1.00 69.12 577 TYR A CA 1
ATOM 4386 C C . TYR A 1 577 ? 13.724 22.830 42.850 1.00 69.12 577 TYR A C 1
ATOM 4388 O O . TYR A 1 577 ? 13.080 23.730 42.308 1.00 69.12 577 TYR A O 1
ATOM 4396 N N . GLY A 1 578 ? 14.511 23.059 43.903 1.00 63.16 578 GLY A N 1
ATOM 4397 C CA . GLY A 1 578 ? 14.521 24.360 44.582 1.00 63.16 578 GLY A CA 1
ATOM 4398 C C . GLY A 1 578 ? 13.161 24.698 45.219 1.00 63.16 578 GLY A C 1
ATOM 4399 O O . GLY A 1 578 ? 12.561 23.850 45.871 1.00 63.16 578 GLY A O 1
ATOM 4400 N N . GLU A 1 579 ? 12.673 25.933 45.062 1.00 53.84 579 GLU A N 1
ATOM 4401 C CA . GLU A 1 579 ? 11.394 26.384 45.656 1.00 53.84 579 GLU A CA 1
ATOM 4402 C C . GLU A 1 579 ? 10.166 26.203 44.732 1.00 53.84 579 GLU A C 1
ATOM 4404 O O . GLU A 1 579 ? 9.042 26.486 45.146 1.00 53.84 579 GLU A O 1
ATOM 4409 N N . GLU A 1 580 ? 10.341 25.726 43.491 1.00 51.16 580 GLU A N 1
ATOM 4410 C CA . GLU A 1 580 ? 9.250 25.580 42.512 1.00 51.16 580 GLU A CA 1
ATOM 4411 C C . GLU A 1 580 ? 8.745 24.127 42.419 1.00 51.16 580 GLU A C 1
ATOM 4413 O O . GLU A 1 580 ? 9.457 23.218 41.977 1.00 51.16 580 GLU A O 1
ATOM 4418 N N . GLN A 1 581 ? 7.479 23.897 42.794 1.00 51.16 581 GLN A N 1
ATOM 4419 C CA . GLN A 1 581 ? 6.802 22.610 42.592 1.00 51.16 581 GLN A CA 1
ATOM 4420 C C . GLN A 1 581 ? 6.672 22.310 41.094 1.00 51.16 581 GLN A C 1
ATOM 4422 O O . GLN A 1 581 ? 6.045 23.067 40.355 1.00 51.16 581 GLN A O 1
ATOM 4427 N N . THR A 1 582 ? 7.251 21.197 40.641 1.00 48.47 582 THR A N 1
ATOM 4428 C CA . THR A 1 582 ? 7.201 20.781 39.233 1.00 48.47 582 THR A CA 1
ATOM 4429 C C . THR A 1 582 ? 6.966 19.273 39.155 1.00 48.47 582 THR A C 1
ATOM 4431 O O . THR A 1 582 ? 7.628 18.517 39.860 1.00 48.47 582 THR A O 1
ATOM 4434 N N . GLU A 1 583 ? 6.058 18.812 38.289 1.00 46.75 583 GLU A N 1
ATOM 4435 C CA . GLU A 1 583 ? 5.917 17.379 37.998 1.00 46.75 583 GLU A CA 1
ATOM 4436 C C . GLU A 1 583 ? 7.204 16.842 37.348 1.00 46.75 583 GLU A C 1
ATOM 4438 O O . GLU A 1 583 ? 7.666 17.359 36.324 1.00 46.75 583 GLU A O 1
ATOM 4443 N N . LEU A 1 584 ? 7.777 15.790 37.941 1.00 50.31 584 LEU A N 1
ATOM 4444 C CA . LEU A 1 584 ? 8.966 15.085 37.454 1.00 50.31 584 LEU A CA 1
ATOM 4445 C C . LEU A 1 584 ? 8.676 14.419 36.099 1.00 50.31 584 LEU A C 1
ATOM 4447 O O . LEU A 1 584 ? 8.294 13.256 36.025 1.00 50.31 584 LEU A O 1
ATOM 4451 N N . SER A 1 585 ? 8.850 15.169 35.014 1.00 47.22 585 SER A N 1
ATOM 4452 C CA . SER A 1 585 ? 8.685 14.679 33.638 1.00 47.22 585 SER A CA 1
ATOM 4453 C C . SER A 1 585 ? 9.934 14.857 32.774 1.00 47.22 585 SER A C 1
ATOM 4455 O O . SER A 1 585 ? 9.972 14.346 31.655 1.00 47.22 585 SER A O 1
ATOM 4457 N N . ASP A 1 586 ? 10.973 15.533 33.279 1.00 42.19 586 ASP A N 1
ATOM 4458 C CA . ASP A 1 586 ? 12.140 15.898 32.477 1.00 42.19 586 ASP A CA 1
ATOM 4459 C C . ASP A 1 586 ? 13.462 15.357 33.050 1.00 42.19 586 ASP A C 1
ATOM 4461 O O . ASP A 1 586 ? 13.853 15.615 34.185 1.00 42.19 586 ASP A O 1
ATOM 4465 N N . ILE A 1 587 ? 14.174 14.612 32.206 1.00 47.53 587 ILE A N 1
ATOM 4466 C CA . ILE A 1 587 ? 15.444 13.905 32.451 1.00 47.53 587 ILE A CA 1
ATOM 4467 C C . ILE A 1 587 ? 16.679 14.814 32.273 1.00 47.53 587 ILE A C 1
ATOM 4469 O O . ILE A 1 587 ? 17.797 14.321 32.090 1.00 47.53 587 ILE A O 1
ATOM 4473 N N . SER A 1 588 ? 16.500 16.140 32.284 1.00 39.88 588 SER A N 1
ATOM 4474 C CA . SER A 1 588 ? 17.485 17.094 31.754 1.00 39.88 588 SER A CA 1
ATOM 4475 C C . SER A 1 588 ? 18.259 17.940 32.780 1.00 39.88 588 SER A C 1
ATOM 4477 O O . SER A 1 588 ? 19.138 18.701 32.368 1.00 39.88 588 SER A O 1
ATOM 4479 N N . ARG A 1 589 ? 18.030 17.818 34.098 1.00 46.66 589 ARG A N 1
ATOM 4480 C CA . ARG A 1 589 ? 18.696 18.675 35.109 1.00 46.66 589 ARG A CA 1
ATOM 4481 C C . ARG A 1 589 ? 19.550 17.911 36.127 1.00 46.66 589 ARG A C 1
ATOM 4483 O O . ARG A 1 589 ? 19.297 16.754 36.438 1.00 46.66 589 ARG A O 1
ATOM 4490 N N . HIS A 1 590 ? 20.619 18.564 36.595 1.00 50.09 590 HIS A N 1
ATOM 4491 C CA . HIS A 1 590 ? 21.551 18.040 37.599 1.00 50.09 590 HIS A CA 1
ATOM 4492 C C . HIS A 1 590 ? 20.845 17.813 38.950 1.00 50.09 590 HIS A C 1
ATOM 4494 O O . HIS A 1 590 ? 20.123 18.680 39.429 1.00 50.09 590 HIS A O 1
ATOM 4500 N N . TYR A 1 591 ? 21.073 16.641 39.548 1.00 56.75 591 TYR A N 1
ATOM 4501 C CA . TYR A 1 591 ? 20.318 16.045 40.664 1.00 56.75 591 TYR A CA 1
ATOM 4502 C C . TYR A 1 591 ? 20.633 16.615 42.066 1.00 56.75 591 TYR A C 1
ATOM 4504 O O . TYR A 1 591 ? 20.286 15.997 43.068 1.00 56.75 591 TYR A O 1
ATOM 4512 N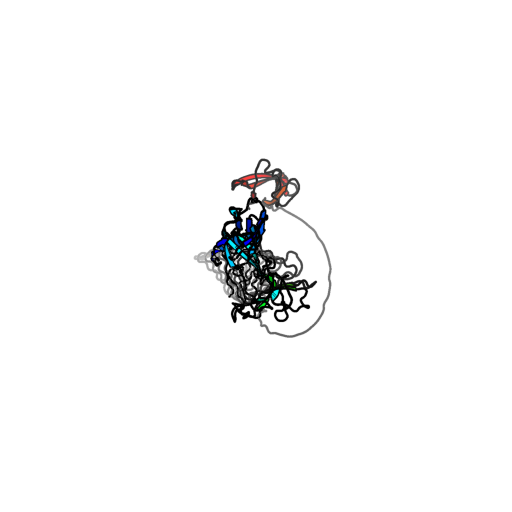 N . VAL A 1 592 ? 21.292 17.773 42.161 1.00 55.56 592 VAL A N 1
ATOM 4513 C CA . VAL A 1 592 ? 21.799 18.313 43.441 1.00 55.56 592 VAL A CA 1
ATOM 4514 C C . VAL A 1 592 ? 20.747 19.035 44.294 1.00 55.56 592 VAL A C 1
ATOM 4516 O O . VAL A 1 592 ? 20.950 19.142 45.500 1.00 55.56 592 VAL A O 1
ATOM 4519 N N . ASP A 1 593 ? 19.604 19.422 43.713 1.00 65.62 593 ASP A N 1
ATOM 4520 C CA . ASP A 1 593 ? 18.614 20.300 44.369 1.00 65.62 593 ASP A CA 1
ATOM 4521 C C . ASP A 1 593 ? 17.203 19.681 44.463 1.00 65.62 593 ASP A C 1
ATOM 4523 O O . ASP A 1 593 ? 16.194 20.389 44.394 1.00 65.62 593 ASP A O 1
ATOM 4527 N N . LEU A 1 594 ? 17.115 18.347 44.533 1.00 76.69 594 LEU A N 1
ATOM 4528 C CA . LEU A 1 594 ? 15.834 17.643 44.623 1.00 76.69 594 LEU A CA 1
ATOM 4529 C C . LEU A 1 594 ? 15.319 17.635 46.073 1.00 76.69 594 LEU A C 1
ATOM 4531 O O . LEU A 1 594 ? 15.988 17.120 46.975 1.00 76.69 594 LEU A O 1
ATOM 4535 N N . ASN A 1 595 ? 14.115 18.171 46.273 1.00 82.88 595 ASN A N 1
ATOM 4536 C CA . ASN A 1 595 ? 13.450 18.280 47.569 1.00 82.88 595 ASN A CA 1
ATOM 4537 C C . ASN A 1 595 ? 12.241 17.341 47.642 1.00 82.88 595 ASN A C 1
ATOM 4539 O O . ASN A 1 595 ? 11.454 17.246 46.696 1.00 82.88 595 ASN A O 1
ATOM 4543 N N . LEU A 1 596 ? 12.085 16.679 48.787 1.00 86.56 596 LEU A N 1
ATOM 4544 C CA . LEU A 1 596 ? 10.986 15.772 49.094 1.00 86.56 596 LEU A CA 1
ATOM 4545 C C . LEU A 1 596 ? 9.952 16.475 49.973 1.00 86.56 596 LEU A C 1
ATOM 4547 O O . LEU A 1 596 ? 10.280 16.942 51.064 1.00 86.56 596 LEU A O 1
ATOM 4551 N N . HIS A 1 597 ? 8.704 16.499 49.521 1.00 87.56 597 HIS A N 1
ATOM 4552 C CA . HIS A 1 597 ? 7.571 17.063 50.243 1.00 87.56 597 HIS A CA 1
ATOM 4553 C C . HIS A 1 597 ? 6.683 15.936 50.773 1.00 87.56 597 HIS A C 1
ATOM 4555 O O . HIS A 1 597 ? 6.103 15.178 49.995 1.00 87.56 597 HIS A O 1
ATOM 4561 N N . MET A 1 598 ? 6.562 15.828 52.095 1.00 89.38 598 MET A N 1
ATOM 4562 C CA . MET A 1 598 ? 5.688 14.870 52.775 1.00 89.38 598 MET A CA 1
ATOM 4563 C C . MET A 1 598 ? 4.477 15.612 53.340 1.00 89.38 598 MET A C 1
ATOM 4565 O O . MET A 1 598 ? 4.607 16.363 54.306 1.00 89.38 598 MET A O 1
ATOM 4569 N N . HIS A 1 599 ? 3.295 15.403 52.762 1.00 89.12 599 HIS A N 1
ATOM 4570 C CA . HIS A 1 599 ? 2.051 15.963 53.292 1.00 89.12 599 HIS A CA 1
ATOM 4571 C C . HIS A 1 599 ? 1.554 15.093 54.439 1.00 89.12 599 HIS A C 1
ATOM 4573 O O . HIS A 1 599 ? 1.445 13.876 54.291 1.00 89.12 599 HIS A O 1
ATOM 4579 N N . THR A 1 600 ? 1.281 15.696 55.590 1.00 89.94 600 THR A N 1
ATOM 4580 C CA . THR A 1 600 ? 1.041 14.967 56.834 1.00 89.94 600 THR A CA 1
ATOM 4581 C C . THR A 1 600 ? -0.354 15.245 57.375 1.00 89.94 600 THR A C 1
ATOM 4583 O O . THR A 1 600 ? -0.934 16.316 57.196 1.00 89.94 600 THR A O 1
ATOM 4586 N N . LEU A 1 601 ? -0.928 14.249 58.043 1.00 88.75 601 LEU A N 1
ATOM 4587 C CA . LEU A 1 601 ? -2.206 14.358 58.732 1.00 88.75 601 LEU A CA 1
ATOM 4588 C C . LEU A 1 601 ? -2.016 13.973 60.196 1.00 88.75 601 LEU A C 1
ATOM 4590 O O . LEU A 1 601 ? -1.429 12.932 60.492 1.00 88.75 601 LEU A O 1
ATOM 4594 N N . ASN A 1 602 ? -2.554 14.802 61.092 1.00 88.69 602 ASN A N 1
ATOM 4595 C CA . ASN A 1 602 ? -2.514 14.637 62.552 1.00 88.69 602 ASN A CA 1
ATOM 4596 C C . ASN A 1 602 ? -1.117 14.754 63.200 1.00 88.69 602 ASN A C 1
ATOM 4598 O O . ASN A 1 602 ? -0.962 14.379 64.361 1.00 88.69 602 ASN A O 1
ATOM 4602 N N . TYR A 1 603 ? -0.120 15.283 62.485 1.00 88.00 603 TYR A N 1
ATOM 4603 C CA . TYR A 1 603 ? 1.163 15.691 63.069 1.00 88.00 603 TYR A CA 1
ATOM 4604 C C . TYR A 1 603 ? 1.095 17.128 63.593 1.00 88.00 603 TYR A C 1
ATOM 4606 O O . TYR A 1 603 ? 0.451 17.981 62.978 1.00 88.00 603 TYR A O 1
ATOM 4614 N N . ASP A 1 604 ? 1.784 17.398 64.700 1.00 87.56 604 ASP A N 1
ATOM 4615 C CA . ASP A 1 604 ? 1.908 18.749 65.250 1.00 87.56 604 ASP A CA 1
ATOM 4616 C C . ASP A 1 604 ? 3.006 19.545 64.521 1.00 87.56 604 ASP A C 1
ATOM 4618 O O . ASP A 1 604 ? 3.987 18.988 64.027 1.00 87.56 604 ASP A O 1
ATOM 4622 N N . ILE A 1 605 ? 2.875 20.875 64.463 1.00 88.94 605 ILE A N 1
ATOM 4623 C CA . ILE A 1 605 ? 3.911 21.742 63.875 1.00 88.94 605 ILE A CA 1
ATOM 4624 C C . ILE A 1 605 ? 5.215 21.584 64.675 1.00 88.94 605 ILE A C 1
ATOM 4626 O O . ILE A 1 605 ? 5.233 21.790 65.888 1.00 88.94 605 ILE A O 1
ATOM 4630 N N . GLY A 1 606 ? 6.312 21.276 63.982 1.00 86.69 606 GLY A N 1
ATOM 4631 C CA . GLY A 1 606 ? 7.624 20.986 64.566 1.00 86.69 606 GLY A CA 1
ATOM 4632 C C . GLY A 1 606 ? 7.845 19.515 64.930 1.00 86.69 606 GLY A C 1
ATOM 4633 O O . GLY A 1 606 ? 8.920 19.174 65.415 1.00 86.69 606 GLY A O 1
ATOM 4634 N N . GLU A 1 607 ? 6.861 18.639 64.713 1.00 90.25 607 GLU A N 1
ATOM 4635 C CA . GLU A 1 607 ? 7.027 17.199 64.893 1.00 90.25 607 GLU A CA 1
ATOM 4636 C C . GLU A 1 607 ? 7.805 16.588 63.720 1.00 90.25 607 GLU A C 1
ATOM 4638 O O . GLU A 1 607 ? 7.580 16.946 62.563 1.00 90.25 607 GLU A O 1
ATOM 4643 N N . ASN A 1 608 ? 8.728 15.671 64.017 1.00 90.69 608 ASN A N 1
ATOM 4644 C CA . ASN A 1 608 ? 9.589 15.062 63.009 1.00 90.69 608 ASN A CA 1
ATOM 4645 C C . ASN A 1 608 ? 8.880 13.900 62.300 1.00 90.69 608 ASN A C 1
ATOM 4647 O O . ASN A 1 608 ? 8.305 13.018 62.941 1.00 90.69 608 ASN A O 1
ATOM 4651 N N . VAL A 1 609 ? 8.954 13.892 60.972 1.00 88.31 609 VAL A N 1
ATOM 4652 C CA . VAL A 1 609 ? 8.418 12.842 60.100 1.00 88.31 609 VAL A CA 1
ATOM 4653 C C . VAL A 1 609 ? 9.571 12.251 59.309 1.00 88.31 609 VAL A C 1
ATOM 4655 O O . VAL A 1 609 ? 10.368 12.996 58.740 1.00 88.31 609 VAL A O 1
ATOM 4658 N N . SER A 1 610 ? 9.639 10.923 59.248 1.00 86.75 610 SER A N 1
ATOM 4659 C CA . SER A 1 610 ? 10.649 10.189 58.488 1.00 86.75 610 SER A CA 1
ATOM 4660 C C . SER A 1 610 ? 10.013 9.213 57.503 1.00 86.75 610 SER A C 1
ATOM 4662 O O . SER A 1 610 ? 9.035 8.550 57.850 1.00 86.75 610 SER A O 1
ATOM 4664 N N . CYS A 1 611 ? 10.603 9.067 56.319 1.00 83.19 611 CYS A N 1
ATOM 4665 C CA . CYS A 1 611 ? 10.284 7.998 55.375 1.00 83.19 611 CYS A CA 1
ATOM 4666 C C . CYS A 1 611 ? 11.561 7.446 54.728 1.00 83.19 611 CYS A C 1
ATOM 4668 O O . CYS A 1 611 ? 12.580 8.136 54.664 1.00 83.19 611 CYS A O 1
ATOM 4670 N N . ASP A 1 612 ? 11.497 6.205 54.251 1.00 82.44 612 ASP A N 1
ATOM 4671 C CA . ASP A 1 612 ? 12.581 5.584 53.494 1.00 82.44 612 ASP A CA 1
ATOM 4672 C C . ASP A 1 612 ? 12.300 5.719 51.995 1.00 82.44 612 ASP A C 1
ATOM 4674 O O . ASP A 1 612 ? 11.235 5.339 51.506 1.00 82.44 612 ASP A O 1
ATOM 4678 N N . VAL A 1 613 ? 13.260 6.276 51.260 1.00 77.94 613 VAL A N 1
ATOM 4679 C CA . VAL A 1 613 ? 13.203 6.423 49.805 1.00 77.94 613 VAL A CA 1
ATOM 4680 C C . VAL A 1 613 ? 14.019 5.304 49.172 1.00 77.94 613 VAL A C 1
ATOM 4682 O O . VAL A 1 613 ? 15.241 5.278 49.316 1.00 77.94 613 VAL A O 1
ATOM 4685 N N . PHE A 1 614 ? 13.355 4.399 48.456 1.00 77.06 614 PHE A N 1
ATOM 4686 C CA . PHE A 1 614 ? 14.001 3.323 47.701 1.00 77.06 614 PHE A CA 1
ATOM 4687 C C . PHE A 1 614 ? 14.364 3.793 46.293 1.00 77.06 614 PHE A C 1
ATOM 4689 O O . PHE A 1 614 ? 13.600 4.516 45.644 1.00 77.06 614 PHE A O 1
ATOM 4696 N N . TYR A 1 615 ? 15.543 3.402 45.819 1.00 74.69 615 TYR A N 1
ATOM 4697 C CA . TYR A 1 615 ? 16.031 3.805 44.510 1.00 74.69 615 TYR A CA 1
ATOM 4698 C C . TYR A 1 615 ? 16.963 2.777 43.870 1.00 74.69 615 TYR A C 1
ATOM 4700 O O . TYR A 1 615 ? 17.614 1.992 44.553 1.00 74.69 615 TYR A O 1
ATOM 4708 N N . PHE A 1 616 ? 17.053 2.804 42.537 1.00 67.19 616 PHE A N 1
ATOM 4709 C CA . PHE A 1 616 ? 18.010 1.978 41.797 1.00 67.19 616 PHE A CA 1
ATOM 4710 C C . PHE A 1 616 ? 19.262 2.764 41.417 1.00 67.19 616 PHE A C 1
ATOM 4712 O O . PHE A 1 616 ? 19.181 3.831 40.797 1.00 67.19 616 PHE A O 1
ATOM 4719 N N . ASN A 1 617 ? 20.418 2.178 41.715 1.00 70.88 617 ASN A N 1
ATOM 4720 C CA . ASN A 1 617 ? 21.703 2.601 41.180 1.00 70.88 617 ASN A CA 1
ATOM 4721 C C . ASN A 1 617 ? 21.801 2.280 39.673 1.00 70.88 617 ASN A C 1
ATOM 4723 O O . ASN A 1 617 ? 21.104 1.391 39.172 1.00 70.88 617 ASN A O 1
ATOM 4727 N N . PRO A 1 618 ? 22.703 2.939 38.917 1.00 62.69 618 PRO A N 1
ATOM 4728 C CA . PRO A 1 618 ? 22.880 2.679 37.484 1.00 62.69 618 PRO A CA 1
ATOM 4729 C C . PRO A 1 618 ? 23.255 1.234 37.127 1.00 62.69 618 PRO A C 1
ATOM 4731 O O . PRO A 1 618 ? 23.092 0.827 35.978 1.00 62.69 618 PRO A O 1
ATOM 4734 N N . ASP A 1 619 ? 23.791 0.474 38.083 1.00 74.00 619 ASP A N 1
ATOM 4735 C CA . ASP A 1 619 ? 24.129 -0.942 37.929 1.00 74.00 619 ASP A CA 1
ATOM 4736 C C . ASP A 1 619 ? 22.935 -1.887 38.170 1.00 74.00 619 ASP A C 1
ATOM 4738 O O . ASP A 1 619 ? 23.074 -3.101 38.020 1.00 74.00 619 ASP A O 1
ATOM 4742 N N . GLY A 1 620 ? 21.757 -1.337 38.489 1.00 71.56 620 GLY A N 1
ATOM 4743 C CA . GLY A 1 620 ? 20.524 -2.077 38.744 1.00 71.56 620 GLY A CA 1
ATOM 4744 C C . GLY A 1 620 ? 20.383 -2.598 40.175 1.00 71.56 620 GLY A C 1
ATOM 4745 O O . GLY A 1 620 ? 19.451 -3.357 40.436 1.00 71.56 620 GLY A O 1
ATOM 4746 N N . THR A 1 621 ? 21.277 -2.223 41.096 1.00 77.50 621 THR A N 1
ATOM 4747 C CA . THR A 1 621 ? 21.122 -2.541 42.524 1.00 77.50 621 THR A CA 1
ATOM 4748 C C . THR A 1 621 ? 20.114 -1.605 43.190 1.00 77.50 621 THR A C 1
ATOM 4750 O O . THR A 1 621 ? 20.099 -0.408 42.908 1.00 77.50 621 THR A O 1
ATOM 4753 N N . GLU A 1 622 ? 19.251 -2.160 44.041 1.00 80.94 622 GLU A N 1
ATOM 4754 C CA . GLU A 1 622 ? 18.320 -1.400 44.883 1.00 80.94 622 GLU A CA 1
ATOM 4755 C C . GLU A 1 622 ? 19.042 -0.934 46.152 1.00 80.94 622 GLU A C 1
ATOM 4757 O O . GLU A 1 622 ? 19.750 -1.719 46.789 1.00 80.94 622 GLU A O 1
ATOM 4762 N N . ASP A 1 623 ? 18.859 0.332 46.508 1.00 79.44 623 ASP A N 1
ATOM 4763 C CA . ASP A 1 623 ? 19.374 0.955 47.724 1.00 79.44 623 ASP A CA 1
ATOM 4764 C C . ASP A 1 623 ? 18.279 1.839 48.353 1.00 79.44 623 ASP A C 1
ATOM 4766 O O . ASP A 1 623 ? 17.242 2.105 47.737 1.00 79.44 623 ASP A O 1
ATOM 4770 N N . SER A 1 624 ? 18.474 2.277 49.595 1.00 81.62 624 SER A N 1
ATOM 4771 C CA . SER A 1 624 ? 17.477 3.049 50.346 1.00 81.62 624 SER A CA 1
ATOM 4772 C C . SER A 1 624 ? 18.103 4.207 51.116 1.00 81.62 624 SER A C 1
ATOM 4774 O O . SER A 1 624 ? 19.177 4.061 51.700 1.00 81.62 624 SER A O 1
ATOM 4776 N N . LEU A 1 625 ? 17.405 5.339 51.173 1.00 80.88 625 LEU A N 1
ATOM 4777 C CA . LEU A 1 625 ? 17.796 6.515 51.945 1.00 80.88 625 LEU A CA 1
ATOM 4778 C C . LEU A 1 625 ? 16.690 6.895 52.936 1.00 80.88 625 LEU A C 1
ATOM 4780 O O . LEU A 1 625 ? 15.597 7.270 52.519 1.00 80.88 625 LEU A O 1
ATOM 4784 N N . SER A 1 626 ? 16.986 6.864 54.237 1.00 82.12 626 SER A N 1
ATOM 4785 C CA . SER A 1 626 ? 16.085 7.401 55.263 1.00 82.12 626 SER A CA 1
ATOM 4786 C C . SER A 1 626 ? 16.153 8.925 55.282 1.00 82.12 626 SER A C 1
ATOM 4788 O O . SER A 1 626 ? 17.213 9.510 55.515 1.00 82.12 626 SER A O 1
ATOM 4790 N N . VAL A 1 627 ? 15.013 9.572 55.071 1.00 84.19 627 VAL A N 1
ATOM 4791 C CA . VAL A 1 627 ? 14.879 11.027 55.012 1.00 84.19 627 VAL A CA 1
ATOM 4792 C C . VAL A 1 627 ? 13.923 11.479 56.107 1.00 84.19 627 VAL A C 1
ATOM 4794 O O . VAL A 1 627 ? 12.853 10.894 56.265 1.00 84.19 627 VAL A O 1
ATOM 4797 N N . SER A 1 628 ? 14.275 12.530 56.852 1.00 86.69 628 SER A N 1
ATOM 4798 C CA . SER A 1 628 ? 13.379 13.129 57.842 1.00 86.69 628 SER A CA 1
ATOM 4799 C C . SER A 1 628 ? 13.365 14.654 57.797 1.00 86.69 628 SER A C 1
ATOM 4801 O O . SER A 1 628 ? 14.350 15.292 57.424 1.00 86.69 628 SER A O 1
ATOM 4803 N N . ALA A 1 629 ? 12.225 15.240 58.160 1.00 90.50 629 ALA A N 1
ATOM 4804 C CA . ALA A 1 629 ? 12.028 16.682 58.262 1.00 90.50 629 ALA A CA 1
ATOM 4805 C C . ALA A 1 629 ? 10.920 17.012 59.273 1.00 90.50 629 ALA A C 1
ATOM 4807 O O . ALA A 1 629 ? 10.061 16.178 59.564 1.00 90.50 629 ALA A O 1
ATOM 4808 N N . ASP A 1 630 ? 10.935 18.237 59.796 1.00 93.19 630 ASP A N 1
ATOM 4809 C CA . ASP A 1 630 ? 9.927 18.709 60.747 1.00 93.19 630 ASP A CA 1
ATOM 4810 C C . ASP A 1 630 ? 8.707 19.284 60.016 1.00 93.19 630 ASP A C 1
ATOM 4812 O O . ASP A 1 630 ? 8.833 19.985 59.006 1.00 93.19 630 ASP A O 1
ATOM 4816 N N . VAL A 1 631 ? 7.513 19.009 60.542 1.00 91.06 631 VAL A N 1
ATOM 4817 C CA . VAL A 1 631 ? 6.248 19.476 59.965 1.00 91.06 631 VAL A CA 1
ATOM 4818 C C . VAL A 1 631 ? 6.121 20.990 60.099 1.00 91.06 631 VAL A C 1
ATOM 4820 O O . VAL A 1 631 ? 6.188 21.561 61.188 1.00 91.06 631 VAL A O 1
ATOM 4823 N N . ASN A 1 632 ? 5.911 21.661 58.972 1.00 89.50 632 ASN A N 1
ATOM 4824 C CA . ASN A 1 632 ? 5.708 23.097 58.900 1.00 89.50 632 ASN A CA 1
ATOM 4825 C C . ASN A 1 632 ? 4.230 23.476 59.150 1.00 89.50 632 ASN A C 1
ATOM 4827 O O . ASN A 1 632 ? 3.338 22.637 59.267 1.00 89.50 632 ASN A O 1
ATOM 4831 N N . LYS A 1 633 ? 3.950 24.782 59.189 1.00 87.81 633 LYS A N 1
ATOM 4832 C CA . LYS A 1 633 ? 2.604 25.352 59.411 1.00 87.81 633 LYS A CA 1
ATOM 4833 C C . LYS A 1 633 ? 1.533 24.971 58.370 1.00 87.81 633 LYS A C 1
ATOM 4835 O O . LYS A 1 633 ? 0.366 25.277 58.587 1.00 87.81 633 LYS A O 1
ATOM 4840 N N . ASN A 1 634 ? 1.924 24.362 57.251 1.00 86.88 634 ASN A N 1
ATOM 4841 C CA . ASN A 1 634 ? 1.040 23.898 56.183 1.00 86.88 634 ASN A CA 1
ATOM 4842 C C . ASN A 1 634 ? 0.763 22.382 56.272 1.00 86.88 634 ASN A C 1
ATOM 4844 O O . ASN A 1 634 ? 0.230 21.822 55.317 1.00 86.88 634 ASN A O 1
ATOM 4848 N N . ASN A 1 635 ? 1.109 21.722 57.387 1.00 88.00 635 ASN A N 1
ATOM 4849 C CA . ASN A 1 635 ? 1.048 20.262 57.552 1.00 88.00 635 ASN A CA 1
ATOM 4850 C C . ASN A 1 635 ? 1.896 19.521 56.506 1.00 88.00 635 ASN A C 1
ATOM 4852 O O . ASN A 1 635 ? 1.462 18.561 55.869 1.00 88.00 635 ASN A O 1
ATOM 4856 N N . GLU A 1 636 ? 3.111 20.016 56.290 1.00 89.75 636 GLU A N 1
ATOM 4857 C CA . GLU A 1 636 ? 4.043 19.481 55.306 1.00 89.75 636 GLU A CA 1
ATOM 4858 C C . GLU A 1 636 ? 5.452 19.435 55.902 1.00 89.75 636 GLU A C 1
ATOM 4860 O O . GLU A 1 636 ? 5.918 20.416 56.477 1.00 89.75 636 GLU A O 1
ATOM 4865 N N . ALA A 1 637 ? 6.141 18.306 55.773 1.00 90.75 637 ALA A N 1
ATOM 4866 C CA . ALA A 1 637 ? 7.549 18.171 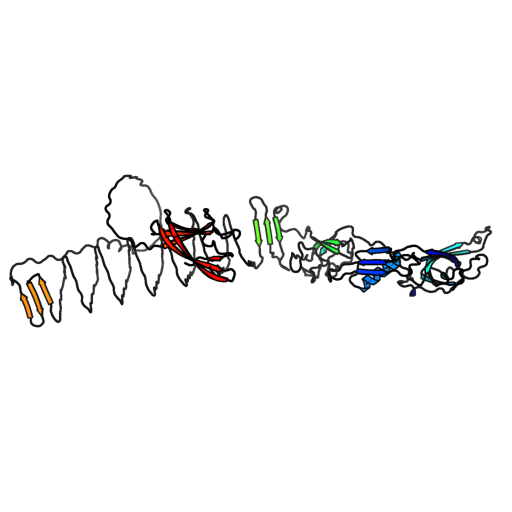56.127 1.00 90.75 637 ALA A CA 1
ATOM 4867 C C . ALA A 1 637 ? 8.381 18.162 54.837 1.00 90.75 637 ALA A C 1
ATOM 4869 O O . ALA A 1 637 ? 8.169 17.316 53.967 1.00 90.75 637 ALA A O 1
ATOM 4870 N N . ILE A 1 638 ? 9.300 19.122 54.698 1.00 89.44 638 ILE A N 1
ATOM 4871 C CA . ILE A 1 638 ? 10.103 19.305 53.481 1.00 89.44 638 ILE A CA 1
ATOM 4872 C C . ILE A 1 638 ? 11.556 18.956 53.787 1.00 89.44 638 ILE A C 1
ATOM 4874 O O . ILE A 1 638 ? 12.215 19.659 54.554 1.00 89.44 638 ILE A O 1
ATOM 4878 N N . ALA A 1 639 ? 12.059 17.893 53.165 1.00 87.44 639 ALA A N 1
ATOM 4879 C CA . ALA A 1 639 ? 13.465 17.520 53.233 1.00 87.44 639 ALA A CA 1
ATOM 4880 C C . ALA A 1 639 ? 14.194 18.008 51.981 1.00 87.44 639 ALA A C 1
ATOM 4882 O O . ALA A 1 639 ? 13.824 17.657 50.859 1.00 87.44 639 ALA A O 1
ATOM 4883 N N . MET A 1 640 ? 15.219 18.837 52.175 1.00 84.06 640 MET A N 1
ATOM 4884 C CA . MET A 1 640 ? 15.915 19.500 51.074 1.00 84.06 640 MET A CA 1
ATOM 4885 C C . MET A 1 640 ? 17.192 18.768 50.651 1.00 84.06 640 MET A C 1
ATOM 4887 O O . MET A 1 640 ? 17.903 18.228 51.496 1.00 84.06 640 MET A O 1
ATOM 4891 N N . ASN A 1 641 ? 17.511 18.822 49.353 1.00 75.81 641 ASN A N 1
ATOM 4892 C CA . ASN A 1 641 ? 18.771 18.352 48.753 1.00 75.81 641 ASN A CA 1
ATOM 4893 C C . ASN A 1 641 ? 19.137 16.897 49.094 1.00 75.81 641 ASN A C 1
ATOM 4895 O O . ASN A 1 641 ? 20.293 16.583 49.409 1.00 75.81 641 ASN A O 1
ATOM 4899 N N . ILE A 1 642 ? 18.151 15.999 49.026 1.00 78.00 642 ILE A N 1
ATOM 4900 C CA . ILE A 1 642 ? 18.268 14.649 49.597 1.00 78.00 642 ILE A CA 1
ATOM 4901 C C . ILE A 1 642 ? 19.305 13.748 48.891 1.00 78.00 642 ILE A C 1
ATOM 4903 O O . ILE A 1 642 ? 19.731 12.755 49.465 1.00 78.00 642 ILE A O 1
ATOM 4907 N N . PHE A 1 643 ? 19.766 14.104 47.684 1.00 72.00 643 PHE A N 1
ATOM 4908 C CA . PHE A 1 643 ? 20.756 13.337 46.906 1.00 72.00 643 PHE A CA 1
ATOM 4909 C C . PHE A 1 643 ? 22.063 14.095 46.623 1.00 72.00 643 PHE A C 1
ATOM 4911 O O . PHE A 1 643 ? 22.786 13.761 45.685 1.00 72.00 643 PHE A O 1
ATOM 4918 N N . SER A 1 644 ? 22.390 15.102 47.438 1.00 62.84 644 SER A N 1
ATOM 4919 C CA . SER A 1 644 ? 23.549 15.996 47.246 1.00 62.84 644 SER A CA 1
ATOM 4920 C C . SER A 1 644 ? 24.921 15.309 47.087 1.00 62.84 644 SER A C 1
ATOM 4922 O O . SER A 1 644 ? 25.806 15.903 46.472 1.00 62.84 644 SER A O 1
ATOM 4924 N N . ASP A 1 645 ? 25.090 14.062 47.543 1.00 56.97 645 ASP A N 1
ATOM 4925 C CA . ASP A 1 645 ? 26.340 13.283 47.431 1.00 56.97 645 ASP A CA 1
ATOM 4926 C C . ASP A 1 645 ? 26.318 12.170 46.355 1.00 56.97 645 ASP A C 1
ATOM 4928 O O . ASP A 1 645 ? 27.298 11.435 46.196 1.00 56.97 645 ASP A O 1
ATOM 4932 N N . ILE A 1 646 ? 25.238 12.026 45.574 1.00 57.97 646 ILE A N 1
ATOM 4933 C CA . ILE A 1 646 ? 25.111 10.935 44.592 1.00 57.97 646 ILE A CA 1
ATOM 4934 C C . ILE A 1 646 ? 25.486 11.414 43.182 1.00 57.97 646 ILE A C 1
ATOM 4936 O O . ILE A 1 646 ? 24.804 12.215 42.551 1.00 57.97 646 ILE A O 1
ATOM 4940 N N . SER A 1 647 ? 26.588 10.880 42.648 1.00 53.19 647 SER A N 1
ATOM 4941 C CA . SER A 1 647 ? 27.171 11.287 41.354 1.00 53.19 647 SER A CA 1
ATOM 4942 C C . SER A 1 647 ? 26.512 10.674 40.103 1.00 53.19 647 SER A C 1
ATOM 4944 O O . SER A 1 647 ? 27.061 10.781 39.004 1.00 53.19 647 SER A O 1
ATOM 4946 N N . SER A 1 648 ? 25.354 10.014 40.225 1.00 55.41 648 SER A N 1
ATOM 4947 C CA . SER A 1 648 ? 24.790 9.188 39.145 1.00 55.41 648 SER A CA 1
ATOM 4948 C C . SER A 1 648 ? 23.264 9.282 38.992 1.00 55.41 648 SER A C 1
ATOM 4950 O O . SER A 1 648 ? 22.588 9.869 39.829 1.00 55.41 648 SER A O 1
ATOM 4952 N N . LYS A 1 649 ? 22.727 8.779 37.865 1.00 57.03 649 LYS A N 1
ATOM 4953 C CA . LYS A 1 649 ? 21.289 8.814 37.534 1.00 57.03 649 LYS A CA 1
ATOM 4954 C C . LYS A 1 649 ? 20.512 7.864 38.448 1.00 57.03 649 LYS A C 1
ATOM 4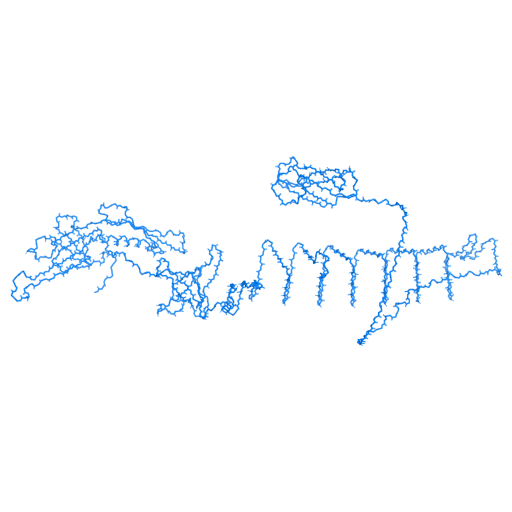956 O O . LYS A 1 649 ? 20.819 6.677 38.460 1.00 57.03 649 LYS A O 1
ATOM 4961 N N . ILE A 1 650 ? 19.493 8.386 39.125 1.00 58.00 650 ILE A N 1
ATOM 4962 C CA . ILE A 1 650 ? 18.652 7.645 40.068 1.00 58.00 650 ILE A CA 1
ATOM 4963 C C . ILE A 1 650 ? 17.244 7.493 39.489 1.00 58.00 650 ILE A C 1
ATOM 4965 O O . ILE A 1 650 ? 16.679 8.456 38.968 1.00 58.00 650 ILE A O 1
ATOM 4969 N N . TYR A 1 651 ? 16.675 6.295 39.602 1.00 57.47 651 TYR A N 1
ATOM 4970 C CA . TYR A 1 651 ? 15.259 6.044 39.337 1.00 57.47 651 TYR A CA 1
ATOM 4971 C C . TYR A 1 651 ? 14.523 5.917 40.671 1.00 57.47 651 TYR A C 1
ATOM 4973 O O . TYR A 1 651 ? 14.828 5.017 41.453 1.00 57.47 651 TYR A O 1
ATOM 4981 N N . LEU A 1 652 ? 13.582 6.828 40.922 1.00 55.88 652 LEU A N 1
ATOM 4982 C CA . LEU A 1 652 ? 12.759 6.854 42.131 1.00 55.88 652 LEU A CA 1
ATOM 4983 C C . LEU A 1 652 ? 11.424 6.161 41.866 1.00 55.88 652 LEU A C 1
ATOM 4985 O O . LEU A 1 652 ? 10.792 6.400 40.835 1.00 55.88 652 LEU A O 1
ATOM 4989 N N . TYR A 1 653 ? 10.984 5.339 42.809 1.00 48.78 653 TYR A N 1
ATOM 4990 C CA . TYR A 1 653 ? 9.628 4.801 42.859 1.00 48.78 653 TYR A CA 1
ATOM 4991 C C . TYR A 1 653 ? 9.134 4.821 44.306 1.00 48.78 653 TYR A C 1
ATOM 4993 O O . TYR A 1 653 ? 9.922 4.720 45.243 1.00 48.78 653 TYR A O 1
ATOM 5001 N N . TYR A 1 654 ? 7.824 4.973 44.482 1.00 47.94 654 TYR A N 1
ATOM 5002 C CA . TYR A 1 654 ? 7.170 4.964 45.791 1.00 47.94 654 TYR A CA 1
ATOM 5003 C C . TYR A 1 654 ? 6.475 3.614 45.954 1.00 47.94 654 TYR A C 1
ATOM 5005 O O . TYR A 1 654 ? 5.726 3.205 45.064 1.00 47.94 654 TYR A O 1
ATOM 5013 N N . GLY A 1 655 ? 6.765 2.917 47.051 1.00 43.16 655 GLY A N 1
ATOM 5014 C CA . GLY A 1 655 ? 5.947 1.808 47.545 1.00 43.16 655 GLY A CA 1
ATOM 5015 C C . GLY A 1 655 ? 4.908 2.329 48.539 1.00 43.16 655 GLY A C 1
ATOM 5016 O O . GLY A 1 655 ? 5.139 3.379 49.139 1.00 43.16 655 GLY A O 1
ATOM 5017 N N . ASP A 1 656 ? 3.781 1.620 48.650 1.00 31.53 656 ASP A N 1
ATOM 5018 C CA . ASP A 1 656 ? 2.629 1.965 49.506 1.00 31.53 656 ASP A CA 1
ATOM 5019 C C . ASP A 1 656 ? 2.972 2.175 50.991 1.00 31.53 656 ASP A C 1
ATOM 5021 O O . ASP A 1 656 ? 3.769 1.374 51.542 1.00 31.53 656 ASP A O 1
#

InterPro domains:
  IPR006531 Gp5/Type VI secretion system Vgr protein, OB-fold domain [PF04717] (205-271)
  IPR006533 Type VI secretion system, RhsGE-associated Vgr protein [TIGR01646] (13-321)
  IPR017847 Type VI secretion system, RhsGE-associated Vgr family subset [TIGR03361] (1-338)
  IPR054030 Gp5/Type VI secretion system Vgr, C-terminal trimerisation domain [PF22178] (288-362)
  IPR054030 Gp5/Type VI secretion system Vgr, C-terminal trimerisation domain [PF22178] (396-462)

Radius of gyration: 59.94 Å; chains: 1; bounding box: 116×64×197 Å

pLDDT: mean 84.28, std 17.58, range [28.8, 98.62]

Foldseek 3Di:
DDDDDDALVQFAEPEAAEEDLPPPDDPDKHWNDKAKDADAWAQKEKEAAADPVCRPDRRIEMDGDPDRVPDDNPRYHYDPPQPDDDDVSSHVSRVQQRLQRCLVRIKMKIKIQDPVQAARYKYAYPHDPDPVNRGIKGWHHKDKDWDAQVVDPPGDDDHIGIMIITMIGGSVGDRHHHDDDDDFAPWKAKWFFAEAPPFWADADPQLFTATAGPPDPPAPRYRVRHPTAAEDFPFDDDVDDDDDRHTGGFMFIWTAVVRDPNRIHTDGGDADDVRDDPDDPPVQVQKDKDWDAPGVDGDIWIFMFGPPPPPTDTDGDDRDDDDDDDPDDDDDDDDPDDDDDDPDDDDDDDPPDDDDDFDDDPDPDTDDDDDDDPDDDDDDPDDDDDDDPDDDDDDDPDDDDDDDPDDDDDDDPDDDDDDDPDDDDDDDPDDDDDDDPDDDADDDPDDDDDDDPDDDDDDDPDDAFDDDPDDDDDDDQAWDWDDDDQWIWIDGPVGIDGDDPDDDDPDDDDDDDGDDHDDPPPPPPPPPPDDDDDDDDDDDDDDDDDDDDDDDDDDDDDDDDDDDPDDKDFPDKAKDFAPDGDPPPDPPDDLQWIKIKTQIDPDDAQDKDKDKWWKADPVRDIDIDIFMAGQHPRNIGMGTRRCNPPPGDIDTDDDD

Sequence (656 aa):
KLVLCDDVAGVSTFGDMPFNPNTREATTACISAFRYRAQIRPSSVENQDYTFKVPGWPGYFSHHAKNLNGQRTQYEIFDYPGRFKDVQHGQDFARYQAEGYRQDAETAACVSNSPKLWPGKRFTLTGHPSETLNREWQVTGSVLEGRQPQAQHGSSGDGTTLSNHLDVIPADRTWRASPLPKPAVDGPQSAIVTGPAGEEIFCDEHGRVRVRFHWDRYCPGNEDSSCWVRVSQAWAGAGFGNLAIPRVGQEVIVDFLNGDPDQPIIMGRTYHQDNRSPGSLPGTKTQMTIRSKTYKGGGFNELKFDDATGNEQVYIHAQKNMDTEVLNNRTTDVKVDHTETIGNNQSITVGLGQTVTVGKENASGHDRTVTVAHDQRNTTGNDRQVTVGHDDTVTVKNDRKTEVMHDRREQVGNDETLVVGNDRKMSVKGKQEQTTTGDHVSLVKGMKSLEVKGDLAQKISGALGLKVQSDIVLESSSRISLKVGGSFVVIHPGGVDIMGPKINLNGGGSAGTPVGVMQPGALEALADNAGDGKDNGSSDGDNGAGSGVGDDQGYSSSGDDEQDNKEKKITSISWSYGEEQTELSDISRHYVDLNLHMHTLNYDIGENVSCDVFYFNPDGTEDSLSVSADVNKNNEAIAMNIFSDISSKIYLYYGD

Organism: Citrobacter freundii (NCBI:txid546)

Secondary structure (DSSP, 8-state):
-----SSGGGSEEEEEEEB---TTS--S--EEEEEEEE----SEEEEE---TTSTT---EEEEEPS--TT--S--EEEES----SSHHHHHHHHHHHHHHHTTTSEEEEEEES-TT--TTEEEEEES-SSGGGSSEEEEEEEEEEEE-GGGSTT--S---EEEEEEEEEETTS---PPPPPPP---S-EEEEEE-STT-S----TT--BEEEETT-SS--SSTTSSSPBEE--SSEETTEE---PPPTT-EEEEEEGGG-TTSEEEEEE---SSSPPSS-TTTTTTEEEEE---TTSS---EEEEE--TT--EEEEE-SS------SS------SS------SS------SS-------SS--TT-------SS------SS------SS------SS------SS------SS------SS------SS------SS------SS------SS------SS------SS------SS-EEEEETTEEEEEETTEEEEESS---SS---PPPPPPPPPP-TTSSTTSS----------------------------------------EEEEEEEEETTEE--S----S-GGGEEEEEEEESPPTT-EEEEEEEEE-TTS-EEEEEEEEEB-TTSEEEE--TTTT--S--EE----